Protein AF-A0A969NDC3-F1 (afdb_monomer_lite)

Radius of gyration: 59.34 Å; chains: 1; bounding box: 79×100×162 Å

Secondary structure (DSSP, 8-state):
-HHHHHHHS---PPPPPGGGGTTS---HHHHHHHHHHHHHHTT-----------PPPPHHHHHHHHTTS--------------S---THHHHHHHHHTGGGS------------S-S--SS---HHHHHHHHHTTS-S-------TTS-HHHHHHHHHHHHHHTT-------SSHHHHHHHHHHHHHTT-GGG----S-TTTTHHHHHHHHHHHHH--S-------HHHHHHHHHHHHHHHHHHHHHHHHHTSEEETTEEHHHHHHHHHHHHHH----GGGGTT------HHHHHHHHHHHHHHHHHHHT--GGGGGGGGS-GGGGSS---HHHHHHHHHHHHHHHHHHHT--GGGGS------PPPPGGGGSEE-HHHHHHHHHHHHHHHHHHHHHHHHHHHHHHHHHH-TTTTTSHHHHHHHHHHTTHHHHHHHHHHHHHHHHHHHHHHHHHHTS-HHHHTS-EESTTHHHHHHH-TTTHHHHHHHHHHHHHHHHHHHHHHHSTTHHHHHHHHHHHHHHH--HHHHHHHHHHHHHHHHHTGGGHHHHHHHHHHHHHHHHTTTSGGG-

pLDDT: mean 76.74, std 12.25, range [27.05, 92.75]

Structure (mmCIF, N/CA/C/O backbone):
data_AF-A0A969NDC3-F1
#
_entry.id   AF-A0A969NDC3-F1
#
loop_
_atom_site.group_PDB
_atom_site.id
_atom_site.type_symbol
_atom_site.label_atom_id
_atom_site.label_alt_id
_atom_site.label_comp_id
_atom_site.label_asym_id
_atom_site.label_entity_id
_atom_site.label_seq_id
_atom_site.pdbx_PDB_ins_code
_atom_site.Cartn_x
_atom_site.Cartn_y
_atom_site.Cartn_z
_atom_site.occupancy
_atom_site.B_iso_or_equiv
_atom_site.auth_seq_id
_atom_site.auth_comp_id
_atom_site.auth_asym_id
_atom_site.auth_atom_id
_atom_site.pdbx_PDB_model_num
ATOM 1 N N . MET A 1 1 ? -19.769 -54.423 -54.250 1.00 50.94 1 MET A N 1
ATOM 2 C CA . MET A 1 1 ? -19.829 -55.853 -54.621 1.00 50.94 1 MET A CA 1
ATOM 3 C C . MET A 1 1 ? -18.429 -56.440 -54.758 1.00 50.94 1 MET A C 1
ATOM 5 O O . MET A 1 1 ? -18.100 -57.274 -53.936 1.00 50.94 1 MET A O 1
ATOM 9 N N . ILE A 1 2 ? -17.575 -55.949 -55.671 1.00 58.84 2 ILE A N 1
ATOM 10 C CA . ILE A 1 2 ? -16.188 -56.444 -55.851 1.00 58.84 2 ILE A CA 1
ATOM 11 C C . ILE A 1 2 ? -15.370 -56.402 -54.546 1.00 58.84 2 ILE A C 1
ATOM 13 O O . ILE A 1 2 ? -14.765 -57.396 -54.171 1.00 58.84 2 ILE A O 1
ATOM 17 N N . SER A 1 3 ? -15.434 -55.299 -53.791 1.00 56.69 3 SER A N 1
ATOM 18 C CA . SER A 1 3 ? -14.759 -55.190 -52.486 1.00 56.69 3 SER A CA 1
ATOM 19 C C . SER A 1 3 ? -15.295 -56.156 -51.422 1.00 56.69 3 SER A C 1
ATOM 21 O O . SER A 1 3 ? -14.562 -56.534 -50.522 1.00 56.69 3 SER A O 1
ATOM 23 N N . HIS A 1 4 ? -16.573 -56.536 -51.506 1.00 61.72 4 HIS A N 1
ATOM 24 C CA . HIS A 1 4 ? -17.196 -57.476 -50.570 1.00 61.72 4 HIS A CA 1
ATOM 25 C C . HIS A 1 4 ? -16.803 -58.916 -50.908 1.00 61.72 4 HIS A C 1
ATOM 27 O O . HIS A 1 4 ? -16.432 -59.663 -50.018 1.00 61.72 4 HIS A O 1
ATOM 33 N N . ILE A 1 5 ? -16.795 -59.272 -52.197 1.00 67.25 5 ILE A N 1
ATOM 34 C CA . ILE A 1 5 ? -16.308 -60.570 -52.692 1.00 67.25 5 ILE A CA 1
ATOM 35 C C . ILE A 1 5 ? -14.836 -60.774 -52.299 1.00 67.25 5 ILE A C 1
ATOM 37 O O . ILE A 1 5 ? -14.466 -61.838 -51.809 1.00 67.25 5 ILE A O 1
ATOM 41 N N . ALA A 1 6 ? -14.009 -59.736 -52.450 1.00 67.81 6 ALA A N 1
ATOM 42 C CA . ALA A 1 6 ? -12.599 -59.798 -52.082 1.00 67.81 6 ALA A CA 1
ATOM 43 C C . ALA A 1 6 ? -12.378 -59.940 -50.569 1.00 67.81 6 ALA A C 1
ATOM 45 O O . ALA A 1 6 ? -11.468 -60.650 -50.161 1.00 67.81 6 ALA A O 1
ATOM 46 N N . ASN A 1 7 ? -13.196 -59.288 -49.739 1.00 66.00 7 ASN A N 1
ATOM 47 C CA . ASN A 1 7 ? -13.004 -59.299 -48.288 1.00 66.00 7 ASN A CA 1
ATOM 48 C C . ASN A 1 7 ? -13.651 -60.501 -47.586 1.00 66.00 7 ASN A C 1
ATOM 50 O O . ASN A 1 7 ? -13.057 -61.029 -46.651 1.00 66.00 7 ASN A O 1
ATOM 54 N N . ASP A 1 8 ? -14.843 -60.923 -48.013 1.00 70.50 8 ASP A N 1
ATOM 55 C CA . ASP A 1 8 ? -15.625 -61.939 -47.294 1.00 70.50 8 ASP A CA 1
ATOM 56 C C . ASP A 1 8 ? -15.393 -63.353 -47.846 1.00 70.50 8 ASP A C 1
ATOM 58 O O . ASP A 1 8 ? -15.279 -64.302 -47.076 1.00 70.50 8 ASP A O 1
ATOM 62 N N . GLU A 1 9 ? -15.282 -63.496 -49.172 1.00 70.38 9 GLU A N 1
ATOM 63 C CA . GLU A 1 9 ? -15.050 -64.787 -49.849 1.00 70.38 9 GLU A CA 1
ATOM 64 C C . GLU A 1 9 ? -13.565 -64.994 -50.205 1.00 70.38 9 GLU A C 1
ATOM 66 O O . GLU A 1 9 ? -13.169 -66.068 -50.651 1.00 70.38 9 GLU A O 1
ATOM 71 N N . ASN A 1 10 ? -12.720 -63.977 -49.986 1.00 70.94 10 ASN A N 1
ATOM 72 C CA . ASN A 1 10 ? -11.287 -63.976 -50.306 1.00 70.94 10 ASN A CA 1
ATOM 73 C C . ASN A 1 10 ? -10.983 -64.215 -51.802 1.00 70.94 10 ASN A C 1
ATOM 75 O O . ASN A 1 10 ? -9.919 -64.719 -52.169 1.00 70.94 10 ASN A O 1
ATOM 79 N N . ILE A 1 11 ? -11.928 -63.851 -52.677 1.00 75.06 11 ILE A N 1
ATOM 80 C CA . ILE A 1 11 ? -11.818 -63.995 -54.132 1.00 75.06 11 ILE A CA 1
ATOM 81 C C . ILE A 1 11 ? -11.457 -62.638 -54.741 1.00 75.06 11 ILE A C 1
ATOM 83 O O . ILE A 1 11 ? -12.262 -61.707 -54.762 1.00 75.06 11 ILE A O 1
ATOM 87 N N . VAL A 1 12 ? -10.238 -62.520 -55.269 1.00 70.62 12 VAL A N 1
ATOM 88 C CA . VAL A 1 12 ? -9.751 -61.283 -55.896 1.00 70.62 12 VAL A CA 1
ATOM 89 C C . VAL A 1 12 ? -9.967 -61.339 -57.407 1.00 70.62 12 VAL A C 1
ATOM 91 O O . VAL A 1 12 ? -9.325 -62.111 -58.121 1.00 70.62 12 VAL A O 1
ATOM 94 N N . ILE A 1 13 ? -10.866 -60.489 -57.903 1.00 70.88 13 ILE A N 1
ATOM 95 C CA . ILE A 1 13 ? -11.044 -60.244 -59.338 1.00 70.88 13 ILE A CA 1
ATOM 96 C C . ILE A 1 13 ? -9.994 -59.203 -59.748 1.00 70.88 13 ILE A C 1
ATOM 98 O O . ILE A 1 13 ? -9.977 -58.107 -59.192 1.00 70.88 13 ILE A O 1
ATOM 102 N N . GLY A 1 14 ? -9.083 -59.584 -60.645 1.00 66.62 14 GLY A N 1
ATOM 103 C CA . GLY A 1 14 ? -8.005 -58.719 -61.133 1.00 66.62 14 GLY A CA 1
ATOM 104 C C . GLY A 1 14 ? -8.475 -57.770 -62.234 1.00 66.62 14 GLY A C 1
ATOM 105 O O . GLY A 1 14 ? -9.588 -57.917 -62.742 1.00 66.62 14 GLY A O 1
ATOM 106 N N . ASP A 1 15 ? -7.617 -56.815 -62.591 1.00 65.75 15 ASP A N 1
ATOM 107 C CA . ASP A 1 15 ? -7.838 -55.940 -63.744 1.00 65.75 15 ASP A CA 1
ATOM 108 C C . ASP A 1 15 ? -7.774 -56.740 -65.054 1.00 65.75 15 ASP A C 1
ATOM 110 O O . ASP A 1 15 ? -7.106 -57.775 -65.133 1.00 65.75 15 ASP A O 1
ATOM 114 N N . LEU A 1 16 ? -8.479 -56.255 -66.080 1.00 64.88 16 LEU A N 1
ATOM 115 C CA . LEU A 1 16 ? -8.427 -56.845 -67.417 1.00 64.88 16 LEU A CA 1
ATOM 116 C C . LEU A 1 16 ? -7.002 -56.734 -67.986 1.00 64.88 16 LEU A C 1
ATOM 118 O O . LEU A 1 16 ? -6.344 -55.715 -67.756 1.00 64.88 16 LEU A O 1
ATOM 122 N N . PRO A 1 17 ? -6.510 -57.740 -68.733 1.00 67.12 17 PRO A N 1
ATOM 123 C CA . PRO A 1 17 ? -5.213 -57.642 -69.393 1.00 67.12 17 PRO A CA 1
ATOM 124 C C . PRO A 1 17 ? -5.186 -56.442 -70.349 1.00 67.12 17 PRO A C 1
ATOM 126 O O . PRO A 1 17 ? -6.174 -56.171 -71.030 1.00 67.12 17 PRO A O 1
ATOM 129 N N . ASN A 1 18 ? -4.055 -55.734 -70.419 1.00 63.16 18 ASN A N 1
ATOM 130 C CA . ASN A 1 18 ? -3.936 -54.495 -71.205 1.00 63.16 18 ASN A CA 1
ATOM 131 C C . ASN A 1 18 ? -4.234 -54.686 -72.704 1.00 63.16 18 ASN A C 1
ATOM 133 O O . ASN A 1 18 ? -4.641 -53.733 -73.363 1.00 63.16 18 ASN A O 1
ATOM 137 N N . ASP A 1 19 ? -4.073 -55.907 -73.213 1.00 65.81 19 ASP A N 1
ATOM 138 C CA . ASP A 1 19 ? -4.234 -56.239 -74.629 1.00 65.81 19 ASP A CA 1
ATOM 139 C C . ASP A 1 19 ? -5.722 -56.328 -75.054 1.00 65.81 19 ASP A C 1
ATOM 141 O O . ASP A 1 19 ? -6.026 -56.215 -76.234 1.00 65.81 19 ASP A O 1
ATOM 145 N N . PHE A 1 20 ? -6.664 -56.463 -74.104 1.00 60.91 20 PHE A N 1
ATOM 146 C CA . PHE A 1 20 ? -8.117 -56.637 -74.341 1.00 60.91 20 PHE A CA 1
ATOM 147 C C . PHE A 1 20 ? -8.862 -55.324 -74.671 1.00 60.91 20 PHE A C 1
ATOM 149 O O . PHE A 1 20 ? -10.090 -55.281 -74.687 1.00 60.91 20 PHE A O 1
ATOM 156 N N . LEU A 1 21 ? -8.140 -54.211 -74.833 1.00 60.41 21 LEU A N 1
ATOM 157 C CA . LEU A 1 21 ? -8.716 -52.877 -75.054 1.00 60.41 21 LEU A CA 1
ATOM 158 C C . LEU A 1 21 ? -7.951 -52.056 -76.103 1.00 60.41 21 LEU A C 1
ATOM 160 O O . LEU A 1 21 ? -8.192 -50.853 -76.223 1.00 60.41 21 LEU A O 1
ATOM 164 N N . GLU A 1 22 ? -7.045 -52.669 -76.873 1.00 61.03 22 GLU A N 1
ATOM 165 C CA . GLU A 1 22 ? -6.263 -51.951 -77.892 1.00 61.03 22 GLU A CA 1
ATOM 166 C C . GLU A 1 22 ? -7.146 -51.304 -78.977 1.00 61.03 22 GLU A C 1
ATOM 168 O O . GLU A 1 22 ? -6.806 -50.240 -79.499 1.00 61.03 22 GLU A O 1
ATOM 173 N N . ASP A 1 23 ? -8.311 -51.882 -79.275 1.00 59.88 23 ASP A N 1
ATOM 174 C CA . ASP A 1 23 ? -9.298 -51.357 -80.226 1.00 59.88 23 ASP A CA 1
ATOM 175 C C . ASP A 1 23 ? -10.542 -50.727 -79.555 1.00 59.88 23 ASP A C 1
ATOM 177 O O . ASP A 1 23 ? -11.458 -50.263 -80.240 1.00 59.88 23 ASP A O 1
ATOM 181 N N . ASN A 1 24 ? -10.534 -50.604 -78.220 1.00 61.38 24 ASN A N 1
ATOM 182 C CA . ASN A 1 24 ? -11.612 -50.074 -77.372 1.00 61.38 24 ASN A CA 1
ATOM 183 C C . ASN A 1 24 ? -12.965 -50.820 -77.456 1.00 61.38 24 ASN A C 1
ATOM 185 O O . ASN A 1 24 ? -13.986 -50.255 -77.044 1.00 61.38 24 ASN A O 1
ATOM 189 N N . LEU A 1 25 ? -13.011 -52.057 -77.960 1.00 65.25 25 LEU A N 1
ATOM 190 C CA . LEU A 1 25 ? -14.216 -52.895 -77.990 1.00 65.25 25 LEU A CA 1
ATOM 191 C C . LEU A 1 25 ? -13.917 -54.262 -77.362 1.00 65.25 25 LEU A C 1
ATOM 193 O O . LEU A 1 25 ? -12.794 -54.722 -77.420 1.00 65.25 25 LEU A O 1
ATOM 197 N N . ILE A 1 26 ? -14.920 -54.893 -76.742 1.00 69.94 26 ILE A N 1
ATOM 198 C CA . ILE A 1 26 ? -14.794 -56.256 -76.199 1.00 69.94 26 ILE A CA 1
ATOM 199 C C . ILE A 1 26 ? -15.621 -57.191 -77.082 1.00 69.94 26 ILE A C 1
ATOM 201 O O . ILE A 1 26 ? -16.827 -56.965 -77.246 1.00 69.94 26 ILE A O 1
ATOM 205 N N . ASP A 1 27 ? -15.000 -58.230 -77.637 1.00 75.50 27 ASP A N 1
ATOM 206 C CA . ASP A 1 27 ? -15.672 -59.187 -78.524 1.00 75.50 27 ASP A CA 1
ATOM 207 C C . ASP A 1 27 ? -16.251 -60.429 -77.798 1.00 75.50 27 ASP A C 1
ATOM 209 O O . ASP A 1 27 ? -16.146 -60.590 -76.577 1.00 75.50 27 ASP A O 1
ATOM 213 N N . GLU A 1 28 ? -16.945 -61.312 -78.537 1.00 76.06 28 GLU A N 1
ATOM 214 C CA . GLU A 1 28 ? -17.581 -62.525 -77.980 1.00 76.06 28 GLU A CA 1
ATOM 215 C C . GLU A 1 28 ? -16.556 -63.470 -77.336 1.00 76.06 28 GLU A C 1
ATOM 217 O O . GLU A 1 28 ? -16.832 -64.078 -76.297 1.00 76.06 28 GLU A O 1
ATOM 222 N N . ARG A 1 29 ? -15.372 -63.591 -77.941 1.00 78.62 29 ARG A N 1
ATOM 223 C CA . ARG A 1 29 ? -14.317 -64.486 -77.474 1.00 78.62 29 ARG A CA 1
ATOM 224 C C . ARG A 1 29 ? -13.672 -63.922 -76.213 1.00 78.62 29 ARG A C 1
ATOM 226 O O . ARG A 1 29 ? -13.539 -64.651 -75.234 1.00 78.62 29 ARG A O 1
ATOM 233 N N . GLU A 1 30 ? -13.333 -62.642 -76.214 1.00 76.12 30 GLU A N 1
ATOM 234 C CA . GLU A 1 30 ? -12.773 -61.940 -75.061 1.00 76.12 30 GLU A CA 1
ATOM 235 C C . GLU A 1 30 ? -13.742 -61.948 -73.878 1.00 76.12 30 GLU A C 1
ATOM 237 O O . GLU A 1 30 ? -13.351 -62.236 -72.747 1.00 76.12 30 GLU A O 1
ATOM 242 N N . THR A 1 31 ? -15.038 -61.738 -74.136 1.00 77.75 31 THR A N 1
ATOM 243 C CA . THR A 1 31 ? -16.081 -61.841 -73.106 1.00 77.75 31 THR A CA 1
ATOM 244 C C . THR A 1 31 ? -16.113 -63.240 -72.486 1.00 77.75 31 THR A C 1
ATOM 246 O O . THR A 1 31 ? -16.211 -63.371 -71.264 1.00 77.75 31 THR A O 1
ATOM 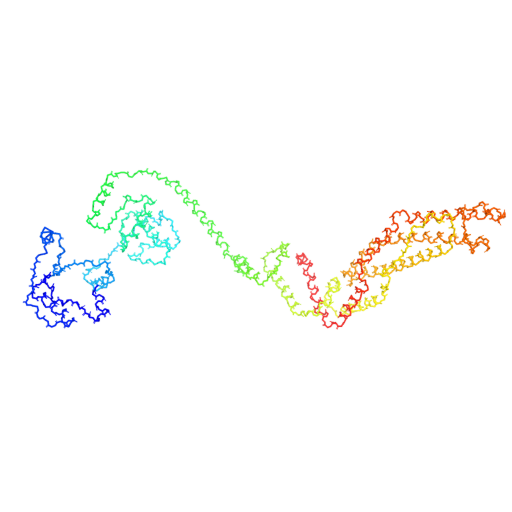249 N N . LEU A 1 32 ? -16.016 -64.300 -73.298 1.00 78.38 32 LEU A N 1
ATOM 250 C CA . LEU A 1 32 ? -15.957 -65.678 -72.801 1.00 78.38 32 LEU A CA 1
ATOM 251 C C . LEU A 1 32 ? -14.703 -65.935 -71.965 1.00 78.38 32 LEU A C 1
ATOM 253 O O . LEU A 1 32 ? -14.802 -66.584 -70.925 1.00 78.38 32 LEU A O 1
ATOM 257 N N . GLU A 1 33 ? -13.547 -65.428 -72.392 1.00 77.94 33 GLU A N 1
ATOM 258 C CA . GLU A 1 33 ? -12.292 -65.556 -71.647 1.00 77.94 33 GLU A CA 1
ATOM 259 C C . GLU A 1 33 ? -12.405 -64.878 -70.268 1.00 77.94 33 GLU A C 1
ATOM 261 O O . GLU A 1 33 ? -12.155 -65.528 -69.250 1.00 77.94 33 GLU A O 1
ATOM 266 N N . ILE A 1 34 ? -12.913 -63.641 -70.210 1.00 76.00 34 ILE A N 1
ATOM 267 C CA . ILE A 1 34 ? -13.118 -62.890 -68.959 1.00 76.00 34 ILE A CA 1
ATOM 268 C C . ILE A 1 34 ? -14.095 -63.615 -68.025 1.00 76.00 34 ILE A C 1
ATOM 270 O O . ILE A 1 34 ? -13.827 -63.780 -66.832 1.00 76.00 34 ILE A O 1
ATOM 274 N N . VAL A 1 35 ? -15.247 -64.057 -68.540 1.00 77.75 35 VAL A N 1
ATOM 275 C CA . VAL A 1 35 ? -16.271 -64.709 -67.709 1.00 77.75 35 VAL A CA 1
ATOM 276 C C . VAL A 1 35 ? -15.776 -66.058 -67.191 1.00 77.75 35 VAL A C 1
ATOM 278 O O . VAL A 1 35 ? -15.978 -66.356 -66.013 1.00 77.75 35 VAL A O 1
ATOM 281 N N . ASN A 1 36 ? -15.100 -66.856 -68.022 1.00 77.06 36 ASN A N 1
ATOM 282 C CA . ASN A 1 36 ? -14.523 -68.127 -67.587 1.00 77.06 36 ASN A CA 1
ATOM 283 C C . ASN A 1 36 ? -13.423 -67.917 -66.537 1.00 77.06 36 ASN A C 1
ATOM 285 O O . ASN A 1 36 ? -13.371 -68.670 -65.565 1.00 77.06 36 ASN A O 1
ATOM 289 N N . GLU A 1 37 ? -12.588 -66.880 -66.669 1.00 77.00 37 GLU A N 1
ATOM 290 C CA . GLU A 1 37 ? -11.577 -66.556 -65.657 1.00 77.00 37 GLU A CA 1
ATOM 291 C C . GLU A 1 37 ? -12.225 -66.181 -64.317 1.00 77.00 37 GLU A C 1
ATOM 293 O O . GLU A 1 37 ? -11.811 -66.660 -63.257 1.00 77.00 37 GLU A O 1
ATOM 298 N N . ILE A 1 38 ? -13.281 -65.364 -64.352 1.00 76.50 38 ILE A N 1
ATOM 299 C CA . ILE A 1 38 ? -14.031 -65.000 -63.149 1.00 76.50 38 ILE A CA 1
ATOM 300 C C . ILE A 1 38 ? -14.669 -66.251 -62.531 1.00 76.50 38 ILE A C 1
ATOM 302 O O . ILE A 1 38 ? -14.496 -66.484 -61.338 1.00 76.50 38 ILE A O 1
ATOM 306 N N . LEU A 1 39 ? -15.351 -67.095 -63.312 1.00 77.62 39 LEU A N 1
ATOM 307 C CA . LEU A 1 39 ? -15.994 -68.316 -62.806 1.00 77.62 39 LEU A CA 1
ATOM 308 C C . LEU A 1 39 ? -15.003 -69.324 -62.219 1.00 77.62 39 LEU A C 1
ATOM 310 O O . LEU A 1 39 ? -15.293 -69.923 -61.180 1.00 77.62 39 LEU A O 1
ATOM 314 N N . ALA A 1 40 ? -13.822 -69.467 -62.825 1.00 77.62 40 ALA A N 1
ATOM 315 C CA . ALA A 1 40 ? -12.753 -70.304 -62.294 1.00 77.62 40 ALA A CA 1
ATOM 316 C C . ALA A 1 40 ? -12.320 -69.837 -60.895 1.00 77.62 40 ALA A C 1
ATOM 318 O O . ALA A 1 40 ? -12.107 -70.664 -60.007 1.00 77.62 40 ALA A O 1
ATOM 319 N N . LYS A 1 41 ? -12.272 -68.518 -60.656 1.00 77.50 41 LYS A N 1
ATOM 320 C CA . LYS A 1 41 ? -11.973 -67.949 -59.329 1.00 77.50 41 LYS A CA 1
ATOM 321 C C . LYS A 1 41 ? -13.062 -68.243 -58.290 1.00 77.50 41 LYS A C 1
ATOM 323 O O . LYS A 1 41 ? -12.748 -68.314 -57.107 1.00 77.50 41 LYS A O 1
ATOM 328 N N . PHE A 1 42 ? -14.302 -68.487 -58.719 1.00 77.81 42 PHE A N 1
ATOM 329 C CA . PHE A 1 42 ? -15.398 -68.967 -57.864 1.00 77.81 42 PHE A CA 1
ATOM 330 C C . PHE A 1 42 ? -15.478 -70.504 -57.758 1.00 77.81 42 PHE A C 1
ATOM 332 O O . PHE A 1 42 ? -16.406 -71.029 -57.146 1.00 77.81 42 PHE A O 1
ATOM 339 N N . GLY A 1 43 ? -14.525 -71.246 -58.337 1.00 74.56 43 GLY A N 1
ATOM 340 C CA . GLY A 1 43 ? -14.475 -72.711 -58.269 1.00 74.56 43 GLY A CA 1
ATOM 341 C C . GLY A 1 43 ? -15.508 -73.430 -59.146 1.00 74.56 43 GLY A C 1
ATOM 342 O O . GLY A 1 43 ? -15.749 -74.624 -58.955 1.00 74.56 43 GLY A O 1
ATOM 343 N N . VAL A 1 44 ? -16.128 -72.732 -60.104 1.00 76.50 44 VAL A N 1
ATOM 344 C CA . VAL A 1 44 ? -17.111 -73.307 -61.031 1.00 76.50 44 VAL A CA 1
ATOM 345 C C . VAL A 1 44 ? -16.401 -73.784 -62.300 1.00 76.50 44 VAL A C 1
ATOM 347 O O . VAL A 1 44 ? -16.086 -72.991 -63.180 1.00 76.50 44 VAL A O 1
ATOM 350 N N . ASN A 1 45 ? -16.184 -75.097 -62.422 1.00 66.44 45 ASN A N 1
ATOM 351 C CA . ASN A 1 45 ? -15.594 -75.726 -63.614 1.00 66.44 45 ASN A CA 1
ATOM 352 C C . ASN A 1 45 ? -16.673 -76.139 -64.630 1.00 66.44 45 ASN A C 1
ATOM 354 O O . ASN A 1 45 ? -16.854 -77.325 -64.912 1.00 66.44 45 ASN A O 1
ATOM 358 N N . ALA A 1 46 ? -17.425 -75.170 -65.148 1.00 64.31 46 ALA A N 1
ATOM 359 C CA . ALA A 1 46 ? -18.363 -75.388 -66.245 1.00 64.31 46 ALA A CA 1
ATOM 360 C C . ALA A 1 46 ? -17.920 -74.551 -67.451 1.00 64.31 46 ALA A C 1
ATOM 362 O O . ALA A 1 46 ? -17.832 -73.332 -67.339 1.00 64.31 46 ALA A O 1
ATOM 363 N N . GLU A 1 47 ? -17.649 -75.186 -68.595 1.00 64.06 47 GLU A N 1
ATOM 364 C CA . GLU A 1 47 ? -17.397 -74.455 -69.843 1.00 64.06 47 GLU A CA 1
ATOM 365 C C . GLU A 1 47 ? -18.707 -73.824 -70.323 1.00 64.06 47 GLU A C 1
ATOM 367 O O . GLU A 1 47 ? -19.674 -74.532 -70.622 1.00 64.06 47 GLU A O 1
ATOM 372 N N . ILE A 1 48 ? -18.758 -72.489 -70.385 1.00 68.12 48 ILE A N 1
ATOM 373 C CA . ILE A 1 48 ? -19.896 -71.784 -70.979 1.00 68.12 48 ILE A CA 1
ATOM 374 C C . ILE A 1 48 ? -19.847 -72.013 -72.495 1.00 68.12 48 ILE A C 1
ATOM 376 O O . ILE A 1 48 ? -18.888 -71.590 -73.139 1.00 68.12 48 ILE A O 1
ATOM 380 N N . PRO A 1 49 ? -20.872 -72.642 -73.098 1.00 59.88 49 PRO A N 1
ATOM 381 C CA . PRO A 1 49 ? -20.788 -73.075 -74.488 1.00 59.88 49 PRO A CA 1
ATOM 382 C C . PRO A 1 49 ? -20.876 -71.920 -75.497 1.00 59.88 49 PRO A C 1
ATOM 384 O O . PRO A 1 49 ? -20.457 -72.099 -76.639 1.00 59.88 49 PRO A O 1
ATOM 387 N N . LYS A 1 50 ? -21.444 -70.762 -75.118 1.00 72.88 50 LYS A N 1
ATOM 388 C CA . LYS A 1 50 ? -21.538 -69.572 -75.980 1.00 72.88 50 LYS A CA 1
ATOM 389 C C . LYS A 1 50 ? -21.868 -68.299 -75.187 1.00 72.88 50 LYS A C 1
ATOM 391 O O . LYS A 1 50 ? -22.776 -68.337 -74.357 1.00 72.88 50 LYS A O 1
ATOM 396 N N . ALA A 1 51 ? -21.198 -67.182 -75.478 1.00 70.06 51 ALA A N 1
ATOM 397 C CA . ALA A 1 51 ? -21.634 -65.848 -75.056 1.00 70.06 51 ALA A CA 1
ATOM 398 C C . ALA A 1 51 ? -22.410 -65.204 -76.206 1.00 70.06 51 ALA A C 1
ATOM 400 O O . ALA A 1 51 ? -22.053 -65.365 -77.363 1.00 70.06 51 ALA A O 1
ATOM 401 N N . ILE A 1 52 ? -23.499 -64.502 -75.917 1.00 73.88 52 ILE A N 1
ATOM 402 C CA . ILE A 1 52 ? -24.245 -63.777 -76.948 1.00 73.88 52 ILE A CA 1
ATOM 403 C C . ILE A 1 52 ? -24.178 -62.302 -76.577 1.00 73.88 52 ILE A C 1
ATOM 405 O O . ILE A 1 52 ? -24.639 -61.918 -75.503 1.00 73.88 52 ILE A O 1
ATOM 409 N N . ILE A 1 53 ? -23.576 -61.493 -77.449 1.00 72.88 53 ILE A N 1
ATOM 410 C CA . ILE A 1 53 ? -23.562 -60.037 -77.314 1.00 72.88 53 ILE A CA 1
ATOM 411 C C . ILE A 1 53 ? -24.744 -59.499 -78.115 1.00 72.88 53 ILE A C 1
ATOM 413 O O . ILE A 1 53 ? -24.753 -59.546 -79.344 1.00 72.88 53 ILE A O 1
ATOM 417 N N . GLU A 1 54 ? -25.752 -59.000 -77.408 1.00 74.62 54 GLU A N 1
ATOM 418 C CA . GLU A 1 54 ? -26.924 -58.357 -78.000 1.00 74.62 54 GLU A CA 1
ATOM 419 C C . GLU A 1 54 ? -26.995 -56.896 -77.554 1.00 74.62 54 GLU A C 1
ATOM 421 O O . GLU A 1 54 ? -26.500 -56.520 -76.487 1.00 74.62 54 GLU A O 1
ATOM 426 N N . THR A 1 55 ? -27.630 -56.053 -78.366 1.00 74.56 55 THR A N 1
ATOM 427 C CA . THR A 1 55 ? -27.964 -54.690 -77.949 1.00 74.56 55 THR A CA 1
ATOM 428 C C . THR A 1 55 ? -28.899 -54.736 -76.746 1.00 74.56 55 THR A C 1
ATOM 430 O O . THR A 1 55 ? -29.832 -55.542 -76.719 1.00 74.56 55 THR A O 1
ATOM 433 N N . CYS A 1 56 ? -28.674 -53.851 -75.771 1.00 75.88 56 CYS A N 1
ATOM 434 C CA . CYS A 1 56 ? -29.545 -53.736 -74.605 1.00 75.88 56 CYS A CA 1
ATOM 435 C C . CYS A 1 56 ? -31.005 -53.550 -75.067 1.00 75.88 56 CYS A C 1
ATOM 437 O O . CYS A 1 56 ? -31.242 -52.672 -75.899 1.00 75.88 56 CYS A O 1
ATOM 439 N N . PRO A 1 57 ? -31.968 -54.358 -74.583 1.00 79.31 57 PRO A N 1
ATOM 440 C CA . PRO A 1 57 ? -33.353 -54.239 -75.013 1.00 79.31 57 PRO A CA 1
ATOM 441 C C . PRO A 1 57 ? -33.907 -52.852 -74.688 1.00 79.31 57 PRO A C 1
ATOM 443 O O . PRO A 1 57 ? -33.787 -52.381 -73.555 1.00 79.31 57 PRO A O 1
ATOM 446 N N . ASP A 1 58 ? -34.553 -52.219 -75.663 1.00 80.12 58 ASP A N 1
ATOM 447 C CA . ASP A 1 58 ? -35.232 -50.950 -75.432 1.00 80.12 58 ASP A CA 1
ATOM 448 C C . ASP A 1 58 ? -36.438 -51.126 -74.501 1.00 80.12 58 ASP A C 1
ATOM 450 O O . ASP A 1 58 ? -36.993 -52.219 -74.335 1.00 80.12 58 ASP A O 1
ATOM 454 N N . LYS A 1 59 ? -36.865 -50.013 -73.896 1.00 78.38 59 LYS A N 1
ATOM 455 C CA . LYS A 1 59 ? -37.943 -49.963 -72.899 1.00 78.38 59 LYS A CA 1
ATOM 456 C C . LYS A 1 59 ? -39.202 -50.728 -73.334 1.00 78.38 59 LYS A C 1
ATOM 458 O O . LYS A 1 59 ? -39.771 -51.458 -72.530 1.00 78.38 59 LYS A O 1
ATOM 463 N N . GLU A 1 60 ? -39.595 -50.594 -74.597 1.00 83.06 60 GLU A N 1
ATOM 464 C CA . GLU A 1 60 ? -40.796 -51.218 -75.169 1.00 83.06 60 GLU A CA 1
ATOM 465 C C . GLU A 1 60 ? -40.716 -52.755 -75.147 1.00 83.06 60 GLU A C 1
ATOM 467 O O . GLU A 1 60 ? -41.676 -53.422 -74.766 1.00 83.06 60 GLU A O 1
ATOM 472 N N . VAL A 1 61 ? -39.544 -53.322 -75.459 1.00 79.56 61 VAL A N 1
ATOM 473 C CA . VAL A 1 61 ? -39.299 -54.777 -75.450 1.00 79.56 61 VAL A CA 1
ATOM 474 C C . VAL A 1 61 ? -39.312 -55.330 -74.025 1.00 79.56 61 VAL A C 1
ATOM 476 O O . VAL A 1 61 ? -39.772 -56.450 -73.784 1.00 79.56 61 VAL A O 1
ATOM 479 N N . ILE A 1 62 ? -38.796 -54.555 -73.068 1.00 79.69 62 ILE A N 1
ATOM 480 C CA . ILE A 1 62 ? -38.815 -54.929 -71.651 1.00 79.69 62 ILE A CA 1
ATOM 481 C C . ILE A 1 62 ? -40.259 -54.950 -71.150 1.00 79.69 62 ILE A C 1
ATOM 483 O O . ILE A 1 62 ? -40.661 -55.940 -70.548 1.00 79.69 62 ILE A O 1
ATOM 487 N N . GLU A 1 63 ? -41.041 -53.907 -71.436 1.00 80.69 63 GLU A N 1
ATOM 488 C CA . GLU A 1 63 ? -42.444 -53.794 -71.014 1.00 80.69 63 GLU A CA 1
ATOM 489 C C . GLU A 1 63 ? -43.334 -54.889 -71.625 1.00 80.69 63 GLU A C 1
ATOM 491 O O . GLU A 1 63 ? -44.186 -55.443 -70.927 1.00 80.69 63 GLU A O 1
ATOM 496 N N . GLU A 1 64 ? -43.097 -55.277 -72.883 1.00 81.62 64 GLU A N 1
ATOM 497 C CA . GLU A 1 64 ? -43.813 -56.386 -73.529 1.00 81.62 64 GLU A CA 1
ATOM 498 C C . GLU A 1 64 ? -43.510 -57.743 -72.867 1.00 81.62 64 GLU A C 1
ATOM 500 O O . GLU A 1 64 ? -44.407 -58.570 -72.688 1.00 81.62 64 GLU A O 1
ATOM 505 N N . LYS A 1 65 ? -42.253 -57.980 -72.464 1.00 75.44 65 LYS A N 1
ATOM 506 C CA . LYS A 1 65 ? -41.842 -59.236 -71.815 1.00 75.44 65 LYS A CA 1
ATOM 507 C C . LYS A 1 65 ? -42.203 -59.312 -70.335 1.00 75.44 65 LYS A C 1
ATOM 509 O O . LYS A 1 65 ? -42.425 -60.416 -69.835 1.00 75.44 65 LYS A O 1
ATOM 514 N N . THR A 1 66 ? -42.223 -58.186 -69.623 1.00 76.94 66 THR A N 1
ATOM 515 C CA . THR A 1 66 ? -42.534 -58.165 -68.189 1.00 76.94 66 THR A CA 1
ATOM 516 C C . THR A 1 66 ? -44.032 -58.147 -67.927 1.00 76.94 66 THR A C 1
ATOM 518 O O . THR A 1 66 ? -44.473 -58.840 -67.012 1.00 76.94 66 THR A O 1
ATOM 521 N N . GLY A 1 67 ? -44.843 -57.452 -68.732 1.00 74.69 67 GLY A N 1
ATOM 522 C CA . GLY A 1 67 ? -46.276 -57.302 -68.455 1.00 74.69 67 GLY A CA 1
ATOM 523 C C . GLY A 1 67 ? -46.536 -57.033 -66.960 1.00 74.69 67 GLY A C 1
ATOM 524 O O . GLY A 1 67 ? -45.888 -56.181 -66.358 1.00 74.69 67 GLY A O 1
ATOM 525 N N . ASP A 1 68 ? -47.406 -57.836 -66.334 1.00 74.62 68 ASP A N 1
ATOM 526 C CA . ASP A 1 68 ? -47.685 -57.788 -64.884 1.00 74.62 68 ASP A CA 1
ATOM 527 C C . ASP A 1 68 ? -46.870 -58.795 -64.039 1.00 74.62 68 ASP A C 1
ATOM 529 O O . ASP A 1 68 ? -47.173 -59.015 -62.861 1.00 74.62 68 ASP A O 1
ATOM 533 N N . LYS A 1 69 ? -45.858 -59.470 -64.606 1.00 77.19 69 LYS A N 1
ATOM 534 C CA . LYS A 1 69 ? -45.056 -60.482 -63.895 1.00 77.19 69 LYS A CA 1
ATOM 535 C C . LYS A 1 69 ? -43.575 -60.101 -63.822 1.00 77.19 69 LYS A C 1
ATOM 537 O O . LYS A 1 69 ? -42.981 -59.694 -64.815 1.00 77.19 69 LYS A O 1
ATOM 542 N N . PRO A 1 70 ? -42.921 -60.299 -62.664 1.00 76.62 70 PRO A N 1
ATOM 543 C CA . PRO A 1 70 ? -41.488 -60.073 -62.562 1.00 76.62 70 PRO A CA 1
ATOM 544 C C . PRO A 1 70 ? -40.738 -61.048 -63.478 1.00 76.62 70 PRO A C 1
ATOM 546 O O . PRO A 1 70 ? -40.927 -62.264 -63.402 1.00 76.62 70 PRO A O 1
ATOM 549 N N . TRP A 1 71 ? -39.872 -60.502 -64.328 1.00 81.06 71 TRP A N 1
ATOM 550 C CA . TRP A 1 71 ? -38.996 -61.247 -65.225 1.00 81.06 71 TRP A CA 1
ATOM 551 C C . TRP A 1 71 ? -37.543 -60.895 -64.908 1.00 81.06 71 TRP A C 1
ATOM 553 O O . TRP A 1 71 ? -37.202 -59.724 -64.750 1.00 81.06 71 TRP A O 1
ATOM 563 N N . ILE A 1 72 ? -36.693 -61.915 -64.802 1.00 78.69 72 ILE A N 1
ATOM 564 C CA . ILE A 1 72 ? -35.248 -61.746 -64.650 1.00 78.69 72 ILE A CA 1
ATOM 565 C C . ILE A 1 72 ? -34.610 -62.096 -65.989 1.00 78.69 72 ILE A C 1
ATOM 567 O O . ILE A 1 72 ? -34.668 -63.248 -66.427 1.00 78.69 72 ILE A O 1
ATOM 571 N N . LEU A 1 73 ? -33.995 -61.099 -66.624 1.00 77.81 73 LEU A N 1
ATOM 572 C CA . LEU A 1 73 ? -33.081 -61.312 -67.735 1.00 77.81 73 LEU A CA 1
ATOM 573 C C . LEU A 1 73 ? -31.682 -61.542 -67.161 1.00 77.81 73 LEU A C 1
ATOM 575 O O . LEU A 1 73 ? -31.087 -60.648 -66.563 1.00 77.81 73 LEU A O 1
ATOM 579 N N . TRP A 1 74 ? -31.167 -62.756 -67.323 1.00 74.75 74 TRP A N 1
ATOM 580 C CA . TRP A 1 74 ? -29.817 -63.111 -66.897 1.00 74.75 74 TRP A CA 1
ATOM 581 C C . TRP A 1 74 ? -28.790 -62.581 -67.909 1.00 74.75 74 TRP A C 1
ATOM 583 O O . TRP A 1 74 ? -28.343 -63.316 -68.785 1.00 74.75 74 TRP A O 1
ATOM 593 N N . SER A 1 75 ? -28.451 -61.292 -67.802 1.00 75.44 75 SER A N 1
ATOM 594 C CA . SER A 1 75 ? -27.495 -60.585 -68.670 1.00 75.44 75 SER A CA 1
ATOM 595 C C . SER A 1 75 ? -26.614 -59.604 -67.885 1.00 75.44 75 SER A C 1
ATOM 597 O O . SER A 1 75 ? -27.045 -59.070 -66.863 1.00 75.44 75 SER A O 1
ATOM 599 N N . GLY A 1 76 ? -25.408 -59.317 -68.386 1.00 72.62 76 GLY A N 1
ATOM 600 C CA . GLY A 1 76 ? -24.520 -58.259 -67.882 1.00 72.62 76 GLY A CA 1
ATOM 601 C C . GLY A 1 76 ? -24.408 -57.087 -68.864 1.00 72.62 76 GLY A C 1
ATOM 602 O O . GLY A 1 76 ? -24.616 -57.270 -70.059 1.00 72.62 76 GLY A O 1
ATOM 603 N N . VAL A 1 77 ? -24.079 -55.890 -68.365 1.00 70.81 77 VAL A N 1
ATOM 604 C CA . VAL A 1 77 ? -23.852 -54.687 -69.189 1.00 70.81 77 VAL A CA 1
ATOM 605 C C . VAL A 1 77 ? -22.414 -54.210 -69.002 1.00 70.81 77 VAL A C 1
ATOM 607 O O . VAL A 1 77 ? -21.987 -53.985 -67.869 1.00 70.81 77 VAL A O 1
ATOM 610 N N . PHE A 1 78 ? -21.693 -54.015 -70.107 1.00 67.44 78 PHE A N 1
ATOM 611 C CA . PHE A 1 78 ? -20.334 -53.468 -70.131 1.00 67.44 78 PHE A CA 1
ATOM 612 C C . PHE A 1 78 ? -20.353 -52.017 -70.641 1.00 67.44 78 PHE A C 1
ATOM 614 O O . PHE A 1 78 ? -21.055 -51.707 -71.602 1.00 67.44 78 PHE A O 1
ATOM 621 N N . GLY A 1 79 ? -19.616 -51.108 -69.990 1.00 65.25 79 GLY A N 1
ATOM 622 C CA . GLY A 1 79 ? -19.558 -49.693 -70.374 1.00 65.25 79 GLY A CA 1
ATOM 623 C C . GLY A 1 79 ? -18.533 -48.877 -69.578 1.00 65.25 79 GLY A C 1
ATOM 624 O O . GLY A 1 79 ? -18.057 -49.310 -68.530 1.00 65.25 79 GLY A O 1
ATOM 625 N N . LEU A 1 80 ? -18.198 -47.680 -70.073 1.00 62.66 80 LEU A N 1
ATOM 626 C CA . LEU A 1 80 ? -17.279 -46.744 -69.414 1.00 62.66 80 LEU A CA 1
ATOM 627 C C . LEU A 1 80 ? -18.028 -45.899 -68.373 1.00 62.66 80 LEU A C 1
ATOM 629 O O . LEU A 1 80 ? -18.827 -45.028 -68.720 1.00 62.66 80 LEU A O 1
ATOM 633 N N . PHE A 1 81 ? -17.751 -46.121 -67.086 1.00 61.34 81 PHE A N 1
ATOM 634 C CA . PHE A 1 81 ? -18.392 -45.394 -65.985 1.00 61.34 81 PHE A CA 1
ATOM 635 C C . PHE A 1 81 ? -17.403 -44.455 -65.278 1.00 61.34 81 PHE A C 1
ATOM 637 O O . PHE A 1 81 ? -16.328 -44.866 -64.848 1.00 61.34 81 PHE A O 1
ATOM 644 N N . LYS A 1 82 ? -17.776 -43.178 -65.110 1.00 54.66 82 LYS A N 1
ATOM 645 C CA . LYS A 1 82 ? -16.946 -42.172 -64.423 1.00 54.66 82 LYS A CA 1
ATOM 646 C C . LYS A 1 82 ? -17.016 -42.364 -62.902 1.00 54.66 82 LYS A C 1
ATOM 648 O O . LYS A 1 82 ? -18.039 -42.078 -62.283 1.00 54.66 82 LYS A O 1
ATOM 653 N N . THR A 1 83 ? -15.926 -42.798 -62.274 1.00 55.28 83 THR A N 1
ATOM 654 C CA . THR A 1 83 ? -15.820 -42.886 -60.806 1.00 55.28 83 THR A CA 1
ATOM 655 C C . THR A 1 83 ? -15.495 -41.528 -60.177 1.00 55.28 83 THR A C 1
ATOM 657 O O . THR A 1 83 ? -14.516 -40.885 -60.543 1.00 55.28 83 THR A O 1
ATOM 660 N N . GLN A 1 84 ? -16.277 -41.091 -59.183 1.00 49.03 84 GLN A N 1
ATOM 661 C CA . GLN A 1 84 ? -16.208 -39.744 -58.582 1.00 49.03 84 GLN A CA 1
ATOM 662 C C . GLN A 1 84 ? -14.968 -39.438 -57.700 1.00 49.03 84 GLN A C 1
ATOM 664 O O . GLN A 1 84 ? -14.991 -38.472 -56.942 1.00 49.03 84 GLN A O 1
ATOM 669 N N . LYS A 1 85 ? -13.882 -40.222 -57.741 1.00 49.81 85 LYS A N 1
ATOM 670 C CA . LYS A 1 85 ? -12.725 -40.045 -56.835 1.00 49.81 85 LYS A CA 1
ATOM 671 C C . LYS A 1 85 ? -11.392 -40.474 -57.460 1.00 49.81 85 LYS A C 1
ATOM 673 O O . LYS A 1 85 ? -10.780 -41.428 -56.988 1.00 49.81 85 LYS A O 1
ATOM 678 N N . GLN A 1 86 ? -10.926 -39.779 -58.495 1.00 55.94 86 GLN A N 1
ATOM 679 C CA . GLN A 1 86 ? -9.529 -39.897 -58.932 1.00 55.94 86 GLN A CA 1
ATOM 680 C C . GLN A 1 86 ? -8.733 -38.668 -58.455 1.00 55.94 86 GLN A C 1
ATOM 682 O O . GLN A 1 86 ? -9.134 -37.544 -58.756 1.00 55.94 86 GLN A O 1
ATOM 687 N N . PRO A 1 87 ? -7.673 -38.845 -57.645 1.00 56.53 87 PRO A N 1
ATOM 688 C CA . PRO A 1 87 ? -6.838 -37.740 -57.181 1.00 56.53 87 PRO A CA 1
ATOM 689 C C . PRO A 1 87 ? -5.931 -37.210 -58.304 1.00 56.53 87 PRO A C 1
ATOM 691 O O . PRO A 1 87 ? -5.238 -37.994 -58.948 1.00 56.53 87 PRO A O 1
ATOM 694 N N . ILE A 1 88 ? -5.867 -35.878 -58.450 1.00 54.78 88 ILE A N 1
ATOM 695 C CA . ILE A 1 88 ? -5.009 -35.143 -59.412 1.00 54.78 88 ILE A CA 1
ATOM 696 C C . ILE A 1 88 ? -3.514 -35.450 -59.225 1.00 54.78 88 ILE A C 1
ATOM 698 O O . ILE A 1 88 ? -2.727 -35.247 -60.137 1.00 54.78 88 ILE A O 1
ATOM 702 N N . ILE A 1 89 ? -3.105 -35.968 -58.062 1.00 56.81 89 ILE A N 1
ATOM 703 C CA . ILE A 1 89 ? -1.701 -36.289 -57.757 1.00 56.81 89 ILE A CA 1
ATOM 704 C C . ILE A 1 89 ? -1.084 -37.183 -58.842 1.00 56.81 89 ILE A C 1
ATOM 706 O O . ILE A 1 89 ? -0.000 -36.879 -59.320 1.00 56.81 89 ILE A O 1
ATOM 710 N N . LYS A 1 90 ? -1.813 -38.204 -59.317 1.00 57.50 90 LYS A N 1
ATOM 711 C CA . LYS A 1 90 ? -1.317 -39.080 -60.393 1.00 57.50 90 LYS A CA 1
ATOM 712 C C . LYS A 1 90 ? -1.141 -38.352 -61.728 1.00 57.50 90 LYS A C 1
ATOM 714 O O . LYS A 1 90 ? -0.237 -38.690 -62.485 1.00 57.50 90 LYS A O 1
ATOM 719 N N . ASP A 1 91 ? -1.985 -37.360 -62.005 1.00 60.97 91 ASP A N 1
ATOM 720 C CA . ASP A 1 91 ? -1.875 -36.528 -63.205 1.00 60.97 91 ASP A CA 1
ATOM 721 C C . ASP A 1 91 ? -0.731 -35.516 -63.070 1.00 60.97 91 ASP A C 1
ATOM 723 O O . ASP A 1 91 ? -0.062 -35.222 -64.051 1.00 60.97 91 ASP A O 1
ATOM 727 N N . SER A 1 92 ? -0.462 -35.020 -61.857 1.00 59.97 92 SER A N 1
ATOM 728 C CA . SER A 1 92 ? 0.676 -34.142 -61.565 1.00 59.97 92 SER A CA 1
ATOM 729 C C . SER A 1 92 ? 2.010 -34.870 -61.695 1.00 59.97 92 SER A C 1
ATOM 731 O O . SER A 1 92 ? 2.952 -34.283 -62.216 1.00 59.97 92 SER A O 1
ATOM 733 N N . ASP A 1 93 ? 2.092 -36.121 -61.238 1.00 68.06 93 ASP A N 1
ATOM 734 C CA . ASP A 1 93 ? 3.289 -36.951 -61.397 1.00 68.06 93 ASP A CA 1
ATOM 735 C C . ASP A 1 93 ? 3.535 -37.235 -62.887 1.00 68.06 93 ASP A C 1
ATOM 737 O O . ASP A 1 93 ? 4.635 -37.012 -63.382 1.00 68.06 93 ASP A O 1
ATOM 741 N N . ARG A 1 94 ? 2.479 -37.581 -63.641 1.00 65.19 94 ARG A N 1
ATOM 742 C CA . ARG A 1 94 ? 2.544 -37.716 -65.106 1.00 65.19 94 ARG A CA 1
ATOM 743 C C . ARG A 1 94 ? 2.966 -36.429 -65.815 1.00 65.19 94 ARG A C 1
ATOM 745 O O . ARG A 1 94 ? 3.803 -36.474 -66.703 1.00 65.19 94 ARG A O 1
ATOM 752 N N . LEU A 1 95 ? 2.406 -35.281 -65.434 1.00 64.94 95 LEU A N 1
ATOM 753 C CA . LEU A 1 95 ? 2.780 -33.979 -65.999 1.00 64.94 95 LEU A CA 1
ATOM 754 C C . LEU A 1 95 ? 4.225 -33.603 -65.664 1.00 64.94 95 LEU A C 1
ATOM 756 O O . LEU A 1 95 ? 4.880 -32.942 -66.465 1.00 64.94 95 LEU A O 1
ATOM 760 N N . ALA A 1 96 ? 4.717 -34.010 -64.491 1.00 66.88 96 ALA A N 1
ATOM 761 C CA . ALA A 1 96 ? 6.107 -33.814 -64.110 1.00 66.88 96 ALA A CA 1
ATOM 762 C C . ALA A 1 96 ? 7.055 -34.718 -64.913 1.00 66.88 96 ALA A C 1
ATOM 764 O O . ALA A 1 96 ? 8.152 -34.286 -65.253 1.00 66.88 96 ALA A O 1
ATOM 765 N N . GLU A 1 97 ? 6.628 -35.939 -65.240 1.00 71.69 97 GLU A N 1
ATOM 766 C CA . GLU A 1 97 ? 7.354 -36.858 -66.127 1.00 71.69 97 GLU A CA 1
ATOM 767 C C . GLU A 1 97 ? 7.374 -36.365 -67.587 1.00 71.69 97 GLU A C 1
ATOM 769 O O . GLU A 1 97 ? 8.374 -36.551 -68.275 1.00 71.69 97 GLU A O 1
ATOM 774 N N . ASP A 1 98 ? 6.318 -35.678 -68.042 1.00 67.12 98 ASP A N 1
ATOM 775 C CA . ASP A 1 98 ? 6.185 -35.123 -69.402 1.00 67.12 98 ASP A CA 1
ATOM 776 C C . ASP A 1 98 ? 6.667 -33.661 -69.547 1.00 67.12 98 ASP A C 1
ATOM 778 O O . ASP A 1 98 ? 6.492 -33.047 -70.603 1.00 67.12 98 ASP A O 1
ATOM 782 N N . LEU A 1 99 ? 7.287 -33.075 -68.513 1.00 65.31 99 LEU A N 1
ATOM 783 C CA . LEU A 1 99 ? 7.735 -31.670 -68.502 1.00 65.31 99 LEU A CA 1
ATOM 784 C C . LEU A 1 99 ? 8.684 -31.324 -69.660 1.00 65.31 99 LEU A C 1
ATOM 786 O O . LEU A 1 99 ? 8.631 -30.206 -70.168 1.00 65.31 99 LEU A O 1
ATOM 790 N N . ASP A 1 100 ? 9.508 -32.278 -70.095 1.00 61.16 100 ASP A N 1
ATOM 791 C CA . ASP A 1 100 ? 10.462 -32.103 -71.197 1.00 61.16 100 ASP A CA 1
ATOM 792 C C . ASP A 1 100 ? 9.780 -32.042 -72.581 1.00 61.16 100 ASP A C 1
ATOM 794 O O . ASP A 1 100 ? 10.363 -31.532 -73.539 1.00 61.16 100 ASP A O 1
ATOM 798 N N . ASN A 1 101 ? 8.531 -32.516 -72.693 1.00 65.56 101 ASN A N 1
ATOM 799 C CA . ASN A 1 101 ? 7.731 -32.463 -73.921 1.00 65.56 101 ASN A CA 1
ATOM 800 C C . ASN A 1 101 ? 6.956 -31.140 -74.078 1.00 65.56 101 ASN A C 1
ATOM 802 O O . ASN A 1 101 ? 6.478 -30.828 -75.174 1.00 65.56 101 ASN A O 1
ATOM 806 N N . PHE A 1 102 ? 6.845 -30.331 -73.017 1.00 58.81 102 PHE A N 1
ATOM 807 C CA . PHE A 1 102 ? 6.367 -28.952 -73.108 1.00 58.81 102 PHE A CA 1
ATOM 808 C C . PHE A 1 102 ? 7.536 -28.084 -73.597 1.00 58.81 102 PHE A C 1
ATOM 810 O O . PHE A 1 102 ? 8.447 -27.807 -72.827 1.00 58.81 102 PHE A O 1
ATOM 817 N N . GLY A 1 103 ? 7.532 -27.731 -74.891 1.00 57.31 103 GLY A N 1
ATOM 818 C CA . GLY A 1 103 ? 8.652 -27.116 -75.630 1.00 57.31 103 GLY A CA 1
ATOM 819 C C . GLY A 1 103 ? 9.358 -25.899 -74.998 1.00 57.31 103 GLY A C 1
ATOM 820 O O . GLY A 1 103 ? 8.981 -25.409 -73.939 1.00 57.31 103 GLY A O 1
ATOM 821 N N . GLU A 1 104 ? 10.415 -25.417 -75.669 1.00 60.09 104 GLU A N 1
ATOM 822 C CA . GLU A 1 104 ? 11.381 -24.430 -75.144 1.00 60.09 104 GLU A CA 1
ATOM 823 C C . GLU A 1 104 ? 10.755 -23.284 -74.323 1.00 60.09 104 GLU A C 1
ATOM 825 O O . GLU A 1 104 ? 9.839 -22.590 -74.764 1.00 60.09 104 GLU A O 1
ATOM 830 N N . LYS A 1 105 ? 11.306 -23.072 -73.118 1.00 59.59 105 LYS A N 1
ATOM 831 C CA . LYS A 1 105 ? 10.948 -21.979 -72.206 1.00 59.59 105 LYS A CA 1
ATOM 832 C C . LYS A 1 105 ? 11.315 -20.638 -72.843 1.00 59.59 105 LYS A C 1
ATOM 834 O O . LYS A 1 105 ? 12.466 -20.215 -72.765 1.00 59.59 105 LYS A O 1
ATOM 839 N N . GLU A 1 106 ? 10.351 -19.955 -73.447 1.00 60.03 106 GLU A N 1
ATOM 840 C CA . GLU A 1 106 ? 10.513 -18.534 -73.756 1.00 60.03 106 GLU A CA 1
ATOM 841 C C . GLU A 1 106 ? 10.731 -17.765 -72.438 1.00 60.03 106 GLU A C 1
ATOM 843 O O . GLU A 1 106 ? 9.915 -17.860 -71.522 1.00 60.03 106 GLU A O 1
ATOM 848 N N . GLU A 1 107 ? 11.839 -17.020 -72.313 1.00 57.75 107 GLU A N 1
ATOM 849 C CA . GLU A 1 107 ? 12.045 -16.094 -71.190 1.00 57.75 107 GLU A CA 1
ATOM 850 C C . GLU A 1 107 ? 10.937 -15.032 -71.210 1.00 57.75 107 GLU A C 1
ATOM 852 O O . GLU A 1 107 ? 10.899 -14.153 -72.081 1.00 57.75 107 GLU A O 1
ATOM 857 N N . ILE A 1 108 ? 10.025 -15.102 -70.240 1.00 62.06 108 ILE A N 1
ATOM 858 C CA . ILE A 1 108 ? 8.928 -14.149 -70.111 1.00 62.06 108 ILE A CA 1
ATOM 859 C C . ILE A 1 108 ? 9.503 -12.856 -69.534 1.00 62.06 108 ILE A C 1
ATOM 861 O O . ILE A 1 108 ? 9.598 -12.672 -68.325 1.00 62.06 108 ILE A O 1
ATOM 865 N N . LYS A 1 109 ? 9.864 -11.902 -70.395 1.00 61.12 109 LYS A N 1
ATOM 866 C CA . LYS A 1 109 ? 10.260 -10.562 -69.938 1.00 61.12 109 LYS A CA 1
ATOM 867 C C . LYS A 1 109 ? 9.111 -9.911 -69.163 1.00 61.12 109 LYS A C 1
ATOM 869 O O . LYS A 1 109 ? 8.139 -9.447 -69.758 1.00 61.12 109 LYS A O 1
ATOM 874 N N . ILE A 1 110 ? 9.238 -9.839 -67.836 1.00 64.25 110 ILE A N 1
ATOM 875 C CA . ILE A 1 110 ? 8.305 -9.084 -66.998 1.00 64.25 110 ILE A CA 1
ATOM 876 C C . ILE A 1 110 ? 8.573 -7.594 -67.207 1.00 64.25 110 ILE A C 1
ATOM 878 O O . ILE A 1 110 ? 9.468 -7.004 -66.603 1.00 64.25 110 ILE A O 1
ATOM 882 N N . GLU A 1 111 ? 7.780 -6.957 -68.058 1.00 64.69 111 GLU A N 1
ATOM 883 C CA . GLU A 1 111 ? 7.696 -5.501 -68.052 1.00 64.69 111 GLU A CA 1
ATOM 884 C C . GLU A 1 111 ? 7.026 -5.059 -66.745 1.00 64.69 111 GLU A C 1
ATOM 886 O O . GLU A 1 111 ? 5.888 -5.453 -66.459 1.00 64.69 111 GLU A O 1
ATOM 891 N N . SER A 1 112 ? 7.724 -4.251 -65.936 1.00 66.56 112 SER A N 1
ATOM 892 C CA . SER A 1 112 ? 7.116 -3.672 -64.736 1.00 66.56 112 SER A CA 1
ATOM 893 C C . SER A 1 112 ? 5.889 -2.872 -65.150 1.00 66.56 112 SER A C 1
ATOM 895 O O . SER A 1 112 ? 5.946 -1.978 -65.994 1.00 66.56 112 SER A O 1
ATOM 897 N N . PHE A 1 113 ? 4.757 -3.236 -64.565 1.00 69.88 113 PHE A N 1
ATOM 898 C CA . PHE A 1 113 ? 3.466 -2.649 -64.879 1.00 69.88 113 PHE A CA 1
ATOM 899 C C . PHE A 1 113 ? 2.952 -1.719 -63.789 1.00 69.88 113 PHE A C 1
ATOM 901 O O . PHE A 1 113 ? 1.789 -1.324 -63.804 1.00 69.88 113 PHE A O 1
ATOM 908 N N . ARG A 1 114 ? 3.814 -1.390 -62.825 1.00 68.38 114 ARG A N 1
ATOM 909 C CA . ARG A 1 114 ? 3.423 -0.685 -61.614 1.00 68.38 114 ARG A CA 1
ATOM 910 C C . ARG A 1 114 ? 3.312 0.814 -61.828 1.00 68.38 114 ARG A C 1
ATOM 912 O O . ARG A 1 114 ? 4.294 1.509 -62.055 1.00 68.38 114 ARG A O 1
ATOM 919 N N . THR A 1 115 ? 2.091 1.291 -61.650 1.00 65.75 115 THR A N 1
ATOM 920 C CA . THR A 1 115 ? 1.719 2.698 -61.504 1.00 65.75 115 THR A CA 1
ATOM 921 C C . THR A 1 115 ? 1.444 3.041 -60.029 1.00 65.75 115 THR A C 1
ATOM 923 O O . THR A 1 115 ? 1.659 4.176 -59.621 1.00 65.75 115 THR A O 1
ATOM 926 N N . SER A 1 116 ? 1.013 2.070 -59.205 1.00 67.06 116 SER A N 1
ATOM 927 C CA . SER A 1 116 ? 0.753 2.240 -57.764 1.00 67.06 116 SER A CA 1
ATOM 928 C C . SER A 1 116 ? 1.011 0.952 -56.964 1.00 67.06 116 SER A C 1
ATOM 930 O O . SER A 1 116 ? 0.692 -0.150 -57.421 1.00 67.06 116 SER A O 1
ATOM 932 N N . ASN A 1 117 ? 1.549 1.098 -55.746 1.00 68.88 117 ASN A N 1
ATOM 933 C CA . ASN A 1 117 ? 1.693 0.010 -54.763 1.00 68.88 117 ASN A CA 1
ATOM 934 C C . ASN A 1 117 ? 0.432 -0.187 -53.904 1.00 68.88 117 ASN A C 1
ATOM 936 O O . ASN A 1 117 ? 0.364 -1.120 -53.108 1.00 68.88 117 ASN A O 1
ATOM 940 N N . ASN A 1 118 ? -0.563 0.687 -54.055 1.00 70.44 118 ASN A N 1
ATOM 941 C CA . ASN A 1 118 ? -1.780 0.625 -53.262 1.00 70.44 118 ASN A CA 1
ATOM 942 C C . ASN A 1 118 ? -2.697 -0.490 -53.773 1.00 70.44 118 ASN A C 1
ATOM 944 O O . ASN A 1 118 ? -2.613 -0.918 -54.923 1.00 70.44 118 ASN A O 1
ATOM 948 N N . THR A 1 119 ? -3.568 -0.971 -52.896 1.00 80.56 119 THR A N 1
ATOM 949 C CA . THR A 1 119 ? -4.635 -1.907 -53.237 1.00 80.56 119 THR A CA 1
ATOM 950 C C . THR A 1 119 ? -5.923 -1.428 -52.580 1.00 80.56 119 THR A C 1
ATOM 952 O O . THR A 1 119 ? -5.899 -0.945 -51.448 1.00 80.56 119 THR A O 1
ATOM 955 N N . SER A 1 120 ? -7.061 -1.541 -53.265 1.00 82.56 120 SER A N 1
ATOM 956 C CA . SER A 1 120 ? -8.364 -1.086 -52.747 1.00 82.56 120 SER A CA 1
ATOM 957 C C . SER A 1 120 ? -8.950 -1.950 -51.618 1.00 82.56 120 SER A C 1
ATOM 959 O O . SER A 1 120 ? -10.118 -1.788 -51.257 1.00 82.56 120 SER A O 1
ATOM 961 N N . VAL A 1 121 ? -8.177 -2.884 -51.059 1.00 86.31 121 VAL A N 1
ATOM 962 C CA . VAL A 1 121 ? -8.601 -3.750 -49.954 1.00 86.31 121 VAL A CA 1
ATOM 963 C C . VAL A 1 121 ? -7.703 -3.566 -48.734 1.00 86.31 121 VAL A C 1
ATOM 965 O O . VAL A 1 121 ? -6.510 -3.324 -48.884 1.00 86.31 121 VAL A O 1
ATOM 968 N N . PRO A 1 122 ? -8.244 -3.697 -47.514 1.00 85.81 122 PRO A N 1
ATOM 969 C CA . PRO A 1 122 ? -7.428 -3.637 -46.311 1.00 85.81 122 PRO A CA 1
ATOM 970 C C . PRO A 1 122 ? -6.477 -4.838 -46.250 1.00 85.81 122 PRO A C 1
ATOM 972 O O . PRO A 1 122 ? -6.911 -5.982 -46.393 1.00 85.81 122 PRO A O 1
ATOM 975 N N . THR A 1 123 ? -5.201 -4.563 -45.995 1.00 86.81 123 THR A N 1
ATOM 976 C CA . THR A 1 123 ? -4.135 -5.558 -45.836 1.00 86.81 123 THR A CA 1
ATOM 977 C C . THR A 1 123 ? -3.416 -5.356 -44.508 1.00 86.81 123 THR A C 1
ATOM 979 O O . THR A 1 123 ? -3.279 -4.229 -44.034 1.00 86.81 123 THR A O 1
ATOM 982 N N . ASP A 1 124 ? -2.940 -6.443 -43.905 1.00 87.19 124 ASP A N 1
ATOM 983 C CA . ASP A 1 124 ? -1.939 -6.368 -42.837 1.00 87.19 124 ASP A CA 1
ATOM 984 C C . ASP A 1 124 ? -0.515 -6.248 -43.431 1.00 87.19 124 ASP A C 1
ATOM 986 O O . ASP A 1 124 ? -0.342 -6.493 -44.631 1.00 87.19 124 ASP A O 1
ATOM 990 N N . PRO A 1 125 ? 0.515 -5.909 -42.630 1.00 85.62 125 PRO A N 1
ATOM 991 C CA . PRO A 1 125 ? 1.872 -5.691 -43.139 1.00 85.62 125 PRO A CA 1
ATOM 992 C C . PRO A 1 125 ? 2.460 -6.862 -43.943 1.00 85.62 125 PRO A C 1
ATOM 994 O O . PRO A 1 125 ? 3.177 -6.636 -44.915 1.00 85.62 125 PRO A O 1
ATOM 997 N N . SER A 1 126 ? 2.137 -8.114 -43.592 1.00 86.06 126 SER A N 1
ATOM 998 C CA . SER A 1 126 ? 2.634 -9.290 -44.323 1.00 86.06 126 SER A CA 1
ATOM 999 C C . SER A 1 126 ? 1.979 -9.432 -45.700 1.00 86.06 126 SER A C 1
ATOM 1001 O O . SER A 1 126 ? 2.618 -9.824 -46.675 1.00 86.06 126 SER A O 1
ATOM 1003 N N . GLN A 1 127 ? 0.702 -9.063 -45.811 1.00 89.25 127 GLN A N 1
ATOM 1004 C CA . GLN A 1 127 ? -0.021 -9.043 -47.080 1.00 89.25 127 GLN A CA 1
ATOM 1005 C C . GLN A 1 127 ? 0.427 -7.872 -47.956 1.00 89.25 127 GLN A C 1
ATOM 1007 O O . GLN A 1 127 ? 0.561 -8.028 -49.168 1.00 89.25 127 GLN A O 1
ATOM 1012 N N . GLU A 1 128 ? 0.708 -6.720 -47.350 1.00 87.25 128 GLU A N 1
ATOM 1013 C CA . GLU A 1 128 ? 1.259 -5.557 -48.043 1.00 87.25 128 GLU A CA 1
ATOM 1014 C C . GLU A 1 128 ? 2.642 -5.864 -48.641 1.00 87.25 128 GLU A C 1
ATOM 1016 O O . GLU A 1 128 ? 2.926 -5.496 -49.780 1.00 87.25 128 GLU A O 1
ATOM 1021 N N . GLU A 1 129 ? 3.483 -6.628 -47.937 1.00 86.62 129 GLU A N 1
ATOM 1022 C CA . GLU A 1 129 ? 4.772 -7.093 -48.458 1.00 86.62 129 GLU A CA 1
ATOM 1023 C C . GLU A 1 129 ? 4.621 -7.972 -49.716 1.00 86.62 129 GLU A C 1
ATOM 1025 O O . GLU A 1 129 ? 5.382 -7.829 -50.683 1.00 86.62 129 GLU A O 1
ATOM 1030 N N . ILE A 1 130 ? 3.605 -8.842 -49.757 1.00 88.06 130 ILE A N 1
ATOM 1031 C CA . ILE A 1 130 ? 3.287 -9.652 -50.945 1.00 88.06 130 ILE A CA 1
ATOM 1032 C C . ILE A 1 130 ? 2.981 -8.741 -52.139 1.00 88.06 130 ILE A C 1
ATOM 1034 O O . ILE A 1 130 ? 3.551 -8.936 -53.219 1.00 88.06 130 ILE A O 1
ATOM 1038 N N . ILE A 1 131 ? 2.134 -7.724 -51.941 1.00 88.50 131 ILE A N 1
ATOM 1039 C CA . ILE A 1 131 ? 1.796 -6.743 -52.981 1.00 88.50 131 ILE A CA 1
ATOM 1040 C C . ILE A 1 131 ? 3.044 -5.974 -53.406 1.00 88.50 131 ILE A C 1
ATOM 1042 O O . ILE A 1 131 ? 3.370 -5.947 -54.588 1.00 88.50 131 ILE A O 1
ATOM 1046 N N . ASN A 1 132 ? 3.827 -5.453 -52.463 1.00 84.88 132 ASN A N 1
ATOM 1047 C CA . ASN A 1 132 ? 5.034 -4.667 -52.730 1.00 84.88 132 ASN A CA 1
ATOM 1048 C C . ASN A 1 132 ? 6.135 -5.433 -53.463 1.00 84.88 132 ASN A C 1
ATOM 1050 O O . ASN A 1 132 ? 7.022 -4.820 -54.057 1.00 84.88 132 ASN A O 1
ATOM 1054 N N . THR A 1 133 ? 6.083 -6.760 -53.472 1.00 85.62 133 THR A N 1
ATOM 1055 C CA . THR A 1 133 ? 7.097 -7.579 -54.129 1.00 85.62 133 THR A CA 1
ATOM 1056 C C . THR A 1 133 ? 6.599 -8.281 -55.388 1.00 85.62 133 THR A C 1
ATOM 1058 O O . THR A 1 133 ? 7.431 -8.899 -56.043 1.00 85.62 133 THR A O 1
ATOM 1061 N N . ILE A 1 134 ? 5.300 -8.237 -55.728 1.00 83.81 134 ILE A N 1
ATOM 1062 C CA . ILE A 1 134 ? 4.679 -9.046 -56.795 1.00 83.81 134 ILE A CA 1
ATOM 1063 C C . ILE A 1 134 ? 5.367 -8.999 -58.172 1.00 83.81 134 ILE A C 1
ATOM 1065 O O . ILE A 1 134 ? 5.358 -10.005 -58.865 1.00 83.81 134 ILE A O 1
ATOM 1069 N N . ASP A 1 135 ? 6.005 -7.891 -58.548 1.00 77.81 135 ASP A N 1
ATOM 1070 C CA . ASP A 1 135 ? 6.653 -7.710 -59.857 1.00 77.81 135 ASP A CA 1
ATOM 1071 C C . ASP A 1 135 ? 8.151 -8.063 -59.855 1.00 77.81 135 ASP A C 1
ATOM 1073 O O . ASP A 1 135 ? 8.802 -7.997 -60.893 1.00 77.81 135 ASP A O 1
ATOM 1077 N N . LYS A 1 136 ? 8.706 -8.450 -58.698 1.00 79.06 136 LYS A N 1
ATOM 1078 C CA . LYS A 1 136 ? 10.129 -8.791 -58.549 1.00 79.06 136 LYS A CA 1
ATOM 1079 C C . LYS A 1 136 ? 10.490 -10.182 -59.079 1.00 79.06 136 LYS A C 1
ATOM 1081 O O . LYS A 1 136 ? 11.675 -10.465 -59.223 1.00 79.06 136 LYS A O 1
ATOM 1086 N N . SER A 1 137 ? 9.517 -11.068 -59.301 1.00 74.25 137 SER A N 1
ATOM 1087 C CA . SER A 1 137 ? 9.765 -12.438 -59.771 1.00 74.25 137 SER A CA 1
ATOM 1088 C C . SER A 1 137 ? 8.613 -12.982 -60.615 1.00 74.25 137 SER A C 1
ATOM 1090 O O . SER A 1 137 ? 7.455 -12.660 -60.361 1.00 74.25 137 SER A O 1
ATOM 1092 N N . GLU A 1 138 ? 8.938 -13.844 -61.587 1.00 73.94 138 GLU A N 1
ATOM 1093 C CA . GLU A 1 138 ? 7.957 -14.512 -62.469 1.00 73.94 138 GLU A CA 1
ATOM 1094 C C . GLU A 1 138 ? 7.046 -15.456 -61.682 1.00 73.94 138 GLU A C 1
ATOM 1096 O O . GLU A 1 138 ? 5.847 -15.555 -61.935 1.00 73.94 138 GLU A O 1
ATOM 1101 N N . PHE A 1 139 ? 7.623 -16.118 -60.679 1.00 81.19 139 PHE A N 1
ATOM 1102 C CA . PHE A 1 139 ? 6.942 -17.081 -59.830 1.00 81.19 139 PHE A CA 1
ATOM 1103 C C . PHE A 1 139 ? 7.015 -16.637 -58.375 1.00 81.19 139 PHE A C 1
ATOM 1105 O O . PHE A 1 139 ? 8.061 -16.192 -57.890 1.00 81.19 139 PHE A O 1
ATOM 1112 N N . LYS A 1 140 ? 5.890 -16.769 -57.668 1.00 81.94 140 LYS A N 1
ATOM 1113 C CA . LYS A 1 140 ? 5.771 -16.456 -56.242 1.00 81.94 140 LYS A CA 1
ATOM 1114 C C . LYS A 1 140 ? 4.982 -17.528 -55.527 1.00 81.94 140 LYS A C 1
ATOM 1116 O O . LYS A 1 140 ? 3.821 -17.771 -55.843 1.00 81.94 140 LYS A O 1
ATOM 1121 N N . LEU A 1 141 ? 5.616 -18.123 -54.525 1.00 86.12 141 LEU A N 1
ATOM 1122 C CA . LEU A 1 141 ? 4.963 -19.041 -53.610 1.00 86.12 141 LEU A CA 1
ATOM 1123 C C . LEU A 1 141 ? 4.503 -18.271 -52.373 1.00 86.12 141 LEU A C 1
ATOM 1125 O O . LEU A 1 141 ? 5.318 -17.698 -51.655 1.00 86.12 141 LEU A O 1
ATOM 1129 N N . ILE A 1 142 ? 3.195 -18.276 -52.123 1.00 84.94 142 ILE A N 1
ATOM 1130 C CA . ILE A 1 142 ? 2.597 -17.682 -50.925 1.00 84.94 142 ILE A CA 1
ATOM 1131 C C . ILE A 1 142 ? 2.084 -18.821 -50.050 1.00 84.94 142 ILE A C 1
ATOM 1133 O O . ILE A 1 142 ? 1.139 -19.523 -50.416 1.00 84.94 142 ILE A O 1
ATOM 1137 N N . GLN A 1 143 ? 2.694 -18.995 -48.880 1.00 84.31 143 GLN A N 1
ATOM 1138 C CA . GLN A 1 143 ? 2.286 -19.995 -47.900 1.00 84.31 143 GLN A CA 1
ATOM 1139 C C . GLN A 1 143 ? 1.652 -19.315 -46.687 1.00 84.31 143 GLN A C 1
ATOM 1141 O O . GLN A 1 143 ? 2.151 -18.316 -46.184 1.00 84.31 143 GLN A O 1
ATOM 1146 N N . GLY A 1 144 ? 0.557 -19.885 -46.188 1.00 83.19 144 GLY A N 1
ATOM 1147 C CA . GLY A 1 144 ? -0.072 -19.428 -44.953 1.00 83.19 144 GLY A CA 1
ATOM 1148 C C . GLY A 1 144 ? -0.822 -20.567 -44.260 1.00 83.19 144 GLY A C 1
ATOM 1149 O O . GLY A 1 144 ? -1.417 -21.393 -44.959 1.00 83.19 144 GLY A O 1
ATOM 1150 N N . PRO A 1 145 ? -0.829 -20.646 -42.920 1.00 82.50 145 PRO A N 1
ATOM 1151 C CA . PRO A 1 145 ? -1.702 -21.544 -42.159 1.00 82.50 145 PRO A CA 1
ATOM 1152 C C . PRO A 1 145 ? -3.210 -21.339 -42.444 1.00 82.50 145 PRO A C 1
ATOM 1154 O O . PRO A 1 145 ? -3.618 -20.359 -43.080 1.00 82.50 145 PRO A O 1
ATOM 1157 N N . PRO A 1 146 ? -4.096 -22.267 -42.040 1.00 80.56 146 PRO A N 1
ATOM 1158 C CA . PRO A 1 146 ? -5.542 -22.060 -42.130 1.00 80.56 146 PRO A CA 1
ATOM 1159 C C . PRO A 1 146 ? -5.960 -20.778 -41.391 1.00 80.56 146 PRO A C 1
ATOM 1161 O O . PRO A 1 146 ? -5.495 -20.524 -40.287 1.00 80.56 146 PRO A O 1
ATOM 1164 N N . GLY A 1 147 ? -6.822 -19.959 -42.000 1.00 78.38 147 GLY A N 1
ATOM 1165 C CA . GLY A 1 147 ? -7.317 -18.720 -41.384 1.00 78.38 147 GLY A CA 1
ATOM 1166 C C . GLY A 1 147 ? -6.430 -17.477 -41.543 1.00 78.38 147 GLY A C 1
ATOM 1167 O O . GLY A 1 147 ? -6.887 -16.390 -41.214 1.00 78.38 147 GLY A O 1
ATOM 1168 N N . THR A 1 148 ? -5.228 -17.570 -42.126 1.00 76.88 148 THR A N 1
ATOM 1169 C CA . THR A 1 148 ? -4.308 -16.418 -42.295 1.00 76.88 148 THR A CA 1
ATOM 1170 C C . THR A 1 148 ? -4.635 -15.508 -43.483 1.00 76.88 148 THR A C 1
ATOM 1172 O O . THR A 1 148 ? -3.742 -14.953 -44.112 1.00 76.88 148 THR A O 1
ATOM 1175 N N . GLY A 1 149 ? -5.908 -15.415 -43.869 1.00 82.50 149 GLY A N 1
ATOM 1176 C CA . GLY A 1 149 ? -6.334 -14.452 -44.886 1.00 82.50 149 GLY A CA 1
ATOM 1177 C C . GLY A 1 149 ? -5.863 -14.722 -46.323 1.00 82.50 149 GLY A C 1
ATOM 1178 O O . GLY A 1 149 ? -5.981 -13.826 -47.143 1.00 82.50 149 GLY A O 1
ATOM 1179 N N . LYS A 1 150 ? -5.416 -15.935 -46.696 1.00 87.25 150 LYS A N 1
ATOM 1180 C CA . LYS A 1 150 ? -4.962 -16.248 -48.079 1.00 87.25 150 LYS A CA 1
ATOM 1181 C C . LYS A 1 150 ? -5.931 -15.779 -49.180 1.00 87.25 150 LYS A C 1
ATOM 1183 O O . LYS A 1 150 ? -5.498 -15.199 -50.170 1.00 87.25 150 LYS A O 1
ATOM 1188 N N . SER A 1 151 ? -7.243 -15.973 -49.007 1.00 87.25 151 SER A N 1
ATOM 1189 C CA . SER A 1 151 ? -8.241 -15.475 -49.971 1.00 87.25 151 SER A CA 1
ATOM 1190 C C . SER A 1 151 ? -8.298 -13.943 -50.032 1.00 87.25 151 SER A C 1
ATOM 1192 O O . SER A 1 151 ? -8.582 -13.386 -51.090 1.00 87.25 151 SER A O 1
ATOM 1194 N N . GLN A 1 152 ? -8.032 -13.255 -48.916 1.00 87.50 152 GLN A N 1
ATOM 1195 C CA . GLN A 1 152 ? -7.915 -11.794 -48.873 1.00 87.50 152 GLN A CA 1
ATOM 1196 C C . GLN A 1 152 ? -6.632 -11.334 -49.566 1.00 87.50 152 GLN A C 1
ATOM 1198 O O . GLN A 1 152 ? -6.709 -10.437 -50.396 1.00 87.50 152 GLN A O 1
ATOM 1203 N N . SER A 1 153 ? -5.499 -12.008 -49.340 1.00 90.56 153 SER A N 1
ATOM 1204 C CA . SER A 1 153 ? -4.246 -11.734 -50.056 1.00 90.56 153 SER A CA 1
ATOM 1205 C C . SER A 1 153 ? -4.415 -11.899 -51.569 1.00 90.56 153 SER A C 1
ATOM 1207 O O . SER A 1 153 ? -4.001 -11.033 -52.329 1.00 90.56 153 SER A O 1
ATOM 1209 N N . LEU A 1 154 ? -5.099 -12.958 -52.026 1.00 90.38 154 LEU A N 1
ATOM 1210 C CA . LEU A 1 154 ? -5.437 -13.130 -53.446 1.00 90.38 154 LEU A CA 1
ATOM 1211 C C . LEU A 1 154 ? -6.344 -12.010 -53.963 1.00 90.38 154 LEU A C 1
ATOM 1213 O O . LEU A 1 154 ? -6.128 -11.513 -55.063 1.00 90.38 154 LEU A O 1
ATOM 1217 N N . THR A 1 155 ? -7.329 -11.580 -53.167 1.00 91.19 155 THR A N 1
ATOM 1218 C CA . THR A 1 155 ? -8.183 -10.436 -53.526 1.00 91.19 155 THR A CA 1
ATOM 1219 C C . THR A 1 155 ? -7.335 -9.170 -53.694 1.00 91.19 155 THR A C 1
ATOM 1221 O O . THR A 1 155 ? -7.492 -8.489 -54.700 1.00 91.19 155 THR A O 1
ATOM 1224 N N . ALA A 1 156 ? -6.396 -8.911 -52.776 1.00 90.56 156 ALA A N 1
ATOM 1225 C CA . ALA A 1 156 ? -5.484 -7.769 -52.820 1.00 90.56 156 ALA A CA 1
ATOM 1226 C C . ALA A 1 156 ? -4.560 -7.783 -54.043 1.00 90.56 156 ALA A C 1
ATOM 1228 O O . ALA A 1 156 ? -4.324 -6.736 -54.648 1.00 90.56 156 ALA A O 1
ATOM 1229 N N . ILE A 1 157 ? -4.067 -8.967 -54.418 1.00 90.94 157 ILE A N 1
ATOM 1230 C CA . ILE A 1 157 ? -3.262 -9.178 -55.624 1.00 90.94 157 ILE A CA 1
ATOM 1231 C C . ILE A 1 157 ? -4.088 -8.868 -56.873 1.00 90.94 157 ILE A C 1
ATOM 1233 O O . ILE A 1 157 ? -3.628 -8.139 -57.751 1.00 90.94 157 ILE A O 1
ATOM 1237 N N . ILE A 1 158 ? -5.312 -9.399 -56.947 1.00 90.94 158 ILE A N 1
ATOM 1238 C CA . ILE A 1 158 ? -6.219 -9.181 -58.077 1.00 90.94 158 ILE A CA 1
ATOM 1239 C C . ILE A 1 158 ? -6.531 -7.692 -58.225 1.00 90.94 158 ILE A C 1
ATOM 1241 O O . ILE A 1 158 ? -6.365 -7.151 -59.315 1.00 90.94 158 ILE A O 1
ATOM 1245 N N . THR A 1 159 ? -6.929 -7.009 -57.150 1.00 89.94 159 THR A N 1
ATOM 1246 C CA . THR A 1 159 ? -7.278 -5.582 -57.205 1.00 89.94 159 THR A CA 1
ATOM 1247 C C . THR A 1 159 ? -6.083 -4.718 -57.577 1.00 89.94 159 THR A C 1
ATOM 1249 O O . THR A 1 159 ? -6.208 -3.914 -58.495 1.00 89.94 159 THR A O 1
ATOM 1252 N N . ASN A 1 160 ? -4.908 -4.942 -56.979 1.00 89.44 160 ASN A N 1
ATOM 1253 C CA . ASN A 1 160 ? -3.691 -4.218 -57.352 1.00 89.44 160 ASN A CA 1
ATOM 1254 C C . ASN A 1 160 ? -3.313 -4.457 -58.828 1.00 89.44 160 ASN A C 1
ATOM 1256 O O . ASN A 1 160 ? -2.958 -3.522 -59.541 1.00 89.44 160 ASN A O 1
ATOM 1260 N N . THR A 1 161 ? -3.438 -5.690 -59.327 1.00 87.31 161 THR A N 1
ATOM 1261 C CA . THR A 1 161 ? -3.139 -6.015 -60.734 1.00 87.31 161 THR A CA 1
ATOM 1262 C C . THR A 1 161 ? -4.093 -5.298 -61.696 1.00 87.31 161 THR A C 1
ATOM 1264 O O . THR A 1 161 ? -3.658 -4.757 -62.715 1.00 87.31 161 THR A O 1
ATOM 1267 N N . LEU A 1 162 ? -5.386 -5.253 -61.359 1.00 86.25 162 LEU A N 1
ATOM 1268 C CA . LEU A 1 162 ? -6.411 -4.553 -62.139 1.00 86.25 162 LEU A CA 1
ATOM 1269 C C . LEU A 1 162 ? -6.231 -3.026 -62.096 1.00 86.25 162 LEU A C 1
ATOM 1271 O O . LEU A 1 162 ? -6.351 -2.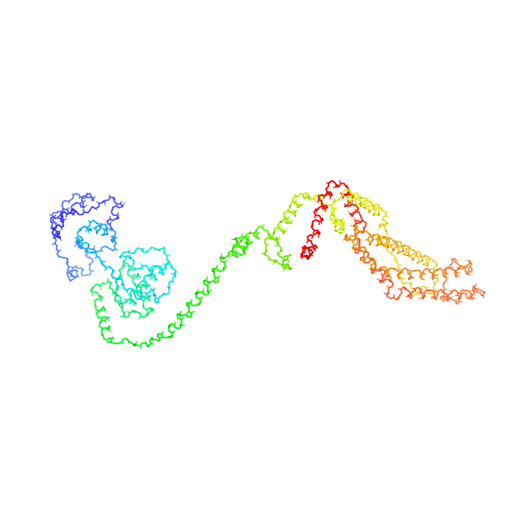376 -63.132 1.00 86.25 162 LEU A O 1
ATOM 1275 N N . GLU A 1 163 ? -5.906 -2.453 -60.933 1.00 84.56 163 GLU A N 1
ATOM 1276 C CA . GLU A 1 163 ? -5.618 -1.017 -60.758 1.00 84.56 163 GLU A CA 1
ATOM 1277 C C . GLU A 1 163 ? -4.424 -0.560 -61.598 1.00 84.56 163 GLU A C 1
ATOM 1279 O O . GLU A 1 163 ? -4.410 0.550 -62.125 1.00 84.56 163 GLU A O 1
ATOM 1284 N N . ASN A 1 164 ? -3.451 -1.449 -61.788 1.00 83.31 164 ASN A N 1
ATOM 1285 C CA . ASN A 1 164 ? -2.307 -1.231 -62.662 1.00 83.31 164 ASN A CA 1
ATOM 1286 C C . ASN A 1 164 ? -2.599 -1.550 -64.150 1.00 83.31 164 ASN A C 1
ATOM 1288 O O . ASN A 1 164 ? -1.683 -1.660 -64.966 1.00 83.31 164 ASN A O 1
ATOM 1292 N N . GLY A 1 165 ? -3.873 -1.710 -64.529 1.00 82.44 165 GLY A N 1
ATOM 1293 C CA . GLY A 1 165 ? -4.312 -1.849 -65.921 1.00 82.44 165 GLY A CA 1
ATOM 1294 C C . GLY A 1 165 ? -4.019 -3.208 -66.564 1.00 82.44 165 GLY A C 1
ATOM 1295 O O . GLY A 1 165 ? -4.049 -3.324 -67.793 1.00 82.44 165 GLY A O 1
ATOM 1296 N N . LYS A 1 166 ? -3.720 -4.245 -65.772 1.00 85.69 166 LYS A N 1
ATOM 1297 C CA . LYS A 1 166 ? -3.457 -5.604 -66.271 1.00 85.69 166 LYS A CA 1
ATOM 1298 C C . LYS A 1 166 ? -4.682 -6.509 -66.160 1.00 85.69 166 LYS A C 1
ATOM 1300 O O . LYS A 1 166 ? -5.672 -6.188 -65.514 1.00 85.69 166 LYS A O 1
ATOM 1305 N N . LYS A 1 167 ? -4.611 -7.659 -66.837 1.00 86.75 167 LYS A N 1
ATOM 1306 C CA . LYS A 1 167 ? -5.608 -8.739 -66.776 1.00 86.75 167 LYS A CA 1
ATOM 1307 C C . LYS A 1 167 ? -5.052 -9.881 -65.930 1.00 86.75 167 LYS A C 1
ATOM 1309 O O . LYS A 1 167 ? -3.846 -10.109 -65.948 1.00 86.75 167 LYS A O 1
ATOM 1314 N N . ILE A 1 168 ? -5.921 -10.609 -65.233 1.00 89.00 168 ILE A N 1
ATOM 1315 C CA . ILE A 1 168 ? -5.529 -11.719 -64.357 1.00 89.00 168 ILE A CA 1
ATOM 1316 C C . ILE A 1 168 ? -6.411 -12.949 -64.597 1.00 89.00 168 ILE A C 1
ATOM 1318 O O . ILE A 1 168 ? -7.620 -12.820 -64.782 1.00 89.00 168 ILE A O 1
ATOM 1322 N N . LEU A 1 169 ? -5.795 -14.134 -64.595 1.00 91.69 169 LEU A N 1
ATOM 1323 C CA . LEU A 1 169 ? -6.468 -15.432 -64.640 1.00 91.69 169 LEU A CA 1
ATOM 1324 C C . LEU A 1 169 ? -6.256 -16.137 -63.299 1.00 91.69 169 LEU A C 1
ATOM 1326 O O . LEU A 1 169 ? -5.124 -16.265 -62.839 1.00 91.69 169 LEU A O 1
ATOM 1330 N N . VAL A 1 170 ? -7.343 -16.599 -62.683 1.00 90.06 170 VAL A N 1
ATOM 1331 C CA . VAL A 1 170 ? -7.307 -17.317 -61.403 1.00 90.06 170 VAL A CA 1
ATOM 1332 C C . VAL A 1 170 ? -7.759 -18.752 -61.632 1.00 90.06 170 VAL A C 1
ATOM 1334 O O . VAL A 1 170 ? -8.848 -18.980 -62.153 1.00 90.06 170 VAL A O 1
ATOM 1337 N N . VAL A 1 171 ? -6.933 -19.713 -61.218 1.00 88.62 171 VAL A N 1
ATOM 1338 C CA . VAL A 1 171 ? -7.210 -21.152 -61.325 1.00 88.62 171 VAL A CA 1
ATOM 1339 C C . VAL A 1 171 ? -7.182 -21.762 -59.926 1.00 88.62 171 VAL A C 1
ATOM 1341 O O . VAL A 1 171 ? -6.293 -21.462 -59.131 1.00 88.62 171 VAL A O 1
ATOM 1344 N N . CYS A 1 172 ? -8.171 -22.591 -59.596 1.00 84.75 172 CYS A N 1
ATOM 1345 C CA . CYS A 1 172 ? -8.295 -23.254 -58.297 1.00 84.75 172 CYS A CA 1
ATOM 1346 C C . CYS A 1 172 ? -8.851 -24.671 -58.480 1.00 84.75 172 CYS A C 1
ATOM 1348 O O . CYS A 1 172 ? -9.700 -24.887 -59.337 1.00 84.75 172 CYS A O 1
ATOM 1350 N N . GLU A 1 173 ? -8.441 -25.614 -57.626 1.00 78.62 173 GLU A N 1
ATOM 1351 C CA . GLU A 1 173 ? -8.939 -27.002 -57.648 1.00 78.62 173 GLU A CA 1
ATOM 1352 C C . GLU A 1 173 ? -10.433 -27.100 -57.295 1.00 78.62 173 GLU A C 1
ATOM 1354 O O . GLU A 1 173 ? -11.173 -27.910 -57.849 1.00 78.62 173 GLU A O 1
ATOM 1359 N N . LYS A 1 174 ? -10.894 -26.273 -56.349 1.00 82.44 174 LYS A N 1
ATOM 1360 C CA . LYS A 1 174 ? -12.268 -26.304 -55.838 1.00 82.44 174 LYS A CA 1
ATOM 1361 C C . LYS A 1 174 ? -13.007 -25.028 -56.202 1.00 82.44 174 LYS A C 1
ATOM 1363 O O . LYS A 1 174 ? -12.557 -23.933 -55.859 1.00 82.44 174 LYS A O 1
ATOM 1368 N N . LYS A 1 175 ? -14.207 -25.183 -56.766 1.00 82.38 175 LYS A N 1
ATOM 1369 C CA . LYS A 1 175 ? -15.125 -24.078 -57.085 1.00 82.38 175 LYS A CA 1
ATOM 1370 C C . LYS A 1 175 ? -15.384 -23.147 -55.898 1.00 82.38 175 LYS A C 1
ATOM 1372 O O . LYS A 1 175 ? -15.393 -21.933 -56.054 1.00 82.38 175 LYS A O 1
ATOM 1377 N N . THR A 1 176 ? -15.487 -23.702 -54.692 1.00 83.44 176 THR A N 1
ATOM 1378 C CA . THR A 1 176 ? -15.727 -22.923 -53.470 1.00 83.44 176 THR A CA 1
ATOM 1379 C C . THR A 1 176 ? -14.665 -21.849 -53.214 1.00 83.44 176 THR A C 1
ATOM 1381 O O . THR A 1 176 ? -14.985 -20.804 -52.654 1.00 83.44 176 THR A O 1
ATOM 1384 N N . ALA A 1 177 ? -13.412 -22.058 -53.635 1.00 83.19 177 ALA A N 1
ATOM 1385 C CA . ALA A 1 177 ? -12.366 -21.044 -53.524 1.00 83.19 177 ALA A CA 1
ATOM 1386 C C . ALA A 1 177 ? -12.597 -19.876 -54.500 1.00 83.19 177 ALA A C 1
ATOM 1388 O O . ALA A 1 177 ? -12.447 -18.716 -54.110 1.00 83.19 177 ALA A O 1
ATOM 1389 N N . LEU A 1 178 ? -13.025 -20.179 -55.731 1.00 87.38 178 LEU A N 1
ATOM 1390 C CA . LEU A 1 178 ? -13.398 -19.176 -56.733 1.00 87.38 178 LEU A CA 1
ATOM 1391 C C . LEU A 1 178 ? -14.615 -18.366 -56.274 1.00 87.38 178 LEU A C 1
ATOM 1393 O O . LEU A 1 178 ? -14.597 -17.141 -56.371 1.00 87.38 178 LEU A O 1
ATOM 1397 N N . ASP A 1 179 ? -15.622 -19.022 -55.689 1.00 88.38 179 ASP A N 1
ATOM 1398 C CA . ASP A 1 179 ? -16.819 -18.354 -55.166 1.00 88.38 179 ASP A CA 1
ATOM 1399 C C . ASP A 1 179 ? -16.475 -17.344 -54.058 1.00 88.38 179 ASP A C 1
ATOM 1401 O O . ASP A 1 179 ? -17.045 -16.252 -53.997 1.00 88.38 179 ASP A O 1
ATOM 1405 N N . VAL A 1 180 ? -15.524 -17.671 -53.175 1.00 88.62 180 VAL A N 1
ATOM 1406 C CA . VAL A 1 180 ? -15.065 -16.753 -52.116 1.00 88.62 180 VAL A CA 1
ATOM 1407 C C . VAL A 1 180 ? -14.390 -15.517 -52.712 1.00 88.62 180 VAL A C 1
ATOM 1409 O O . VAL A 1 180 ? -14.702 -14.396 -52.305 1.00 88.62 180 VAL A O 1
ATOM 1412 N N . ILE A 1 181 ? -13.497 -15.702 -53.687 1.00 89.44 181 ILE A N 1
ATOM 1413 C CA . ILE A 1 181 ? -12.796 -14.595 -54.356 1.00 89.44 181 ILE A CA 1
ATOM 1414 C C . ILE A 1 181 ? -13.796 -13.719 -55.118 1.00 89.44 181 ILE A C 1
ATOM 1416 O O . ILE A 1 181 ? -13.787 -12.497 -54.966 1.00 89.44 181 ILE A O 1
ATOM 1420 N N . TYR A 1 182 ? -14.714 -14.331 -55.869 1.00 89.88 182 TYR A N 1
ATOM 1421 C CA . TYR A 1 182 ? -15.763 -13.619 -56.592 1.00 89.88 182 TYR A CA 1
ATOM 1422 C C . TYR A 1 182 ? -16.639 -12.783 -55.656 1.00 89.88 182 TYR A C 1
ATOM 1424 O O . TYR A 1 182 ? -16.872 -11.605 -55.916 1.00 89.88 182 TYR A O 1
ATOM 1432 N N . ASN A 1 183 ? -17.079 -13.349 -54.529 1.00 91.19 183 ASN A N 1
ATOM 1433 C CA . ASN A 1 183 ? -17.883 -12.617 -53.553 1.00 91.19 183 ASN A CA 1
ATOM 1434 C C . ASN A 1 183 ? -17.119 -11.441 -52.927 1.00 91.19 183 ASN A C 1
ATOM 1436 O O . ASN A 1 183 ? -17.718 -10.394 -52.675 1.00 91.19 183 ASN A O 1
ATOM 1440 N N . ASN A 1 184 ? -15.811 -11.577 -52.689 1.00 89.94 184 ASN A N 1
ATOM 1441 C CA . ASN A 1 184 ? -14.986 -10.470 -52.204 1.00 89.94 184 ASN A CA 1
ATOM 1442 C C . ASN A 1 184 ? -14.885 -9.347 -53.241 1.00 89.94 184 ASN A C 1
ATOM 1444 O O . ASN A 1 184 ? -15.121 -8.190 -52.906 1.00 89.94 184 ASN A O 1
ATOM 1448 N N . LEU A 1 185 ? -14.616 -9.681 -54.503 1.00 90.00 185 LEU A N 1
ATOM 1449 C CA . LEU A 1 185 ? -14.541 -8.698 -55.587 1.00 90.00 185 LEU A CA 1
ATOM 1450 C C . LEU A 1 185 ? -15.905 -8.050 -55.873 1.00 90.00 185 LEU A C 1
ATOM 1452 O O . LEU A 1 185 ? -15.988 -6.851 -56.131 1.00 90.00 185 LEU A O 1
ATOM 1456 N N . LYS A 1 186 ? -16.997 -8.806 -55.734 1.00 89.75 186 LYS A N 1
ATOM 1457 C CA . LYS A 1 186 ? -18.368 -8.291 -55.827 1.00 89.75 186 LYS A CA 1
ATOM 1458 C C . LYS A 1 186 ? -18.679 -7.256 -54.750 1.00 89.75 186 LYS A C 1
ATOM 1460 O O . LYS A 1 186 ? -19.321 -6.255 -55.050 1.00 89.75 186 LYS A O 1
ATOM 1465 N N . LYS A 1 187 ? -18.198 -7.443 -53.515 1.00 88.62 187 LYS A N 1
ATOM 1466 C CA . LYS A 1 187 ? -18.333 -6.430 -52.448 1.00 88.62 187 LYS A CA 1
ATOM 1467 C C . LYS A 1 187 ? -17.623 -5.117 -52.792 1.00 88.62 187 LYS A C 1
ATOM 1469 O O . LYS A 1 187 ? -18.057 -4.069 -52.330 1.00 88.62 187 LYS A O 1
ATOM 1474 N N . LEU A 1 188 ? -16.578 -5.174 -53.617 1.00 85.75 188 LEU A N 1
ATOM 1475 C CA . LEU A 1 188 ? -15.870 -4.002 -54.141 1.00 85.75 188 LEU A CA 1
ATOM 1476 C C . LEU A 1 188 ? -16.538 -3.412 -55.397 1.00 85.75 188 LEU A C 1
ATOM 1478 O O . LEU A 1 188 ? -16.066 -2.411 -55.925 1.00 85.75 188 LEU A O 1
ATOM 1482 N N . GLY A 1 189 ? -17.629 -4.016 -55.886 1.00 85.56 189 GLY A N 1
ATOM 1483 C CA . GLY A 1 189 ? -18.334 -3.589 -57.098 1.00 85.56 189 GLY A CA 1
ATOM 1484 C C . GLY A 1 189 ? -17.662 -4.013 -58.408 1.00 85.56 189 GLY A C 1
ATOM 1485 O O . GLY A 1 189 ? -17.951 -3.433 -59.452 1.00 85.56 189 GLY A O 1
ATOM 1486 N N . LEU A 1 190 ? -16.763 -5.004 -58.368 1.00 84.81 190 LEU A N 1
ATOM 1487 C CA . LEU A 1 190 ? -16.025 -5.504 -59.536 1.00 84.81 190 LEU A CA 1
ATOM 1488 C C . LEU A 1 190 ? -16.683 -6.732 -60.188 1.00 84.81 190 LEU A C 1
ATOM 1490 O O . LEU A 1 190 ? -16.117 -7.324 -61.101 1.00 84.81 190 LEU A O 1
ATOM 1494 N N . ASP A 1 191 ? -17.881 -7.131 -59.756 1.00 83.44 191 ASP A N 1
ATOM 1495 C CA . ASP A 1 191 ? -18.590 -8.322 -60.248 1.00 83.44 191 ASP A CA 1
ATOM 1496 C C . ASP A 1 191 ? -18.865 -8.287 -61.751 1.00 83.44 191 ASP A C 1
ATOM 1498 O O . ASP A 1 191 ? -18.805 -9.317 -62.419 1.00 83.44 191 ASP A O 1
ATOM 1502 N N . LYS A 1 192 ? -19.109 -7.092 -62.293 1.00 78.94 192 LYS A N 1
ATOM 1503 C CA . LYS A 1 192 ? -19.340 -6.881 -63.727 1.00 78.94 192 LYS A CA 1
ATOM 1504 C C . LYS A 1 192 ? -18.083 -7.038 -64.579 1.00 78.94 192 LYS A C 1
ATOM 1506 O O . LYS A 1 192 ? -18.207 -7.030 -65.796 1.00 78.94 192 LYS A O 1
ATOM 1511 N N . LEU A 1 193 ? -16.903 -7.133 -63.960 1.00 79.75 193 LEU A N 1
ATOM 1512 C CA . LEU A 1 193 ? -15.603 -7.249 -64.626 1.00 79.75 193 LEU A CA 1
ATOM 1513 C C . LEU A 1 193 ? -15.070 -8.691 -64.672 1.00 79.75 193 LEU A C 1
ATOM 1515 O O . LEU A 1 193 ? -13.974 -8.923 -65.176 1.00 79.75 193 LEU A O 1
ATOM 1519 N N . ILE A 1 194 ? -15.832 -9.658 -64.151 1.00 86.62 194 ILE A N 1
ATOM 1520 C CA . ILE A 1 194 ? -15.367 -11.025 -63.897 1.00 86.62 194 ILE A CA 1
ATOM 1521 C C . ILE A 1 194 ? -16.242 -12.030 -64.650 1.00 86.62 194 ILE A C 1
ATOM 1523 O O . ILE A 1 194 ? -17.464 -11.907 -64.667 1.00 86.62 194 ILE A O 1
ATOM 1527 N N . ALA A 1 195 ? -15.614 -13.061 -65.216 1.00 86.94 195 ALA A N 1
ATOM 1528 C CA . ALA A 1 195 ? -16.283 -14.236 -65.765 1.00 86.94 195 ALA A CA 1
ATOM 1529 C C . ALA A 1 195 ? -15.733 -15.497 -65.081 1.00 86.94 195 ALA A C 1
ATOM 1531 O O . ALA A 1 195 ? -14.518 -15.682 -65.018 1.00 86.94 195 ALA A O 1
ATOM 1532 N N . ILE A 1 196 ? -16.621 -16.347 -64.558 1.00 85.38 196 ILE A N 1
ATOM 1533 C CA . ILE A 1 196 ? -16.260 -17.629 -63.937 1.00 85.38 196 ILE A CA 1
ATOM 1534 C C . ILE A 1 196 ? -16.544 -18.745 -64.940 1.00 85.38 196 ILE A C 1
ATOM 1536 O O . ILE A 1 196 ? -17.597 -18.749 -65.573 1.00 85.38 196 ILE A O 1
ATOM 1540 N N . ILE A 1 197 ? -15.607 -19.683 -65.070 1.00 85.88 197 ILE A N 1
ATOM 1541 C CA . ILE A 1 197 ? -15.728 -20.857 -65.938 1.00 85.88 197 ILE A CA 1
ATOM 1542 C C . ILE A 1 197 ? -15.616 -22.100 -65.053 1.00 85.88 197 ILE A C 1
ATOM 1544 O O . ILE A 1 197 ? -14.553 -22.356 -64.494 1.00 85.88 197 ILE A O 1
ATOM 1548 N N . ASP A 1 198 ? -16.710 -22.845 -64.911 1.00 80.50 198 ASP A N 1
ATOM 1549 C CA . ASP A 1 198 ? -16.789 -24.106 -64.161 1.00 80.50 198 ASP A CA 1
ATOM 1550 C C . ASP A 1 198 ? -17.007 -25.291 -65.121 1.00 80.50 198 ASP A C 1
ATOM 1552 O O . ASP A 1 198 ? -16.333 -26.311 -65.021 1.00 80.50 198 ASP A O 1
ATOM 1556 N N . ASP A 1 199 ? -17.881 -25.129 -66.120 1.00 80.25 199 ASP A N 1
ATOM 1557 C CA . ASP A 1 199 ? -18.063 -26.058 -67.238 1.00 80.25 199 ASP A CA 1
ATOM 1558 C C . ASP A 1 199 ? -18.130 -25.297 -68.572 1.00 80.25 199 ASP A C 1
ATOM 1560 O O . ASP A 1 199 ? -18.973 -24.421 -68.785 1.00 80.25 199 ASP A O 1
ATOM 1564 N N . VAL A 1 200 ? -17.245 -25.666 -69.501 1.00 75.88 200 VAL A N 1
ATOM 1565 C CA . VAL A 1 200 ? -17.054 -24.984 -70.793 1.00 75.88 200 VAL A CA 1
ATOM 1566 C C . VAL A 1 200 ? -18.322 -24.979 -71.655 1.00 75.88 200 VAL A C 1
ATOM 1568 O O . VAL A 1 200 ? -18.560 -24.025 -72.398 1.00 75.88 200 VAL A O 1
ATOM 1571 N N . ASN A 1 201 ? -19.151 -26.020 -71.568 1.00 74.38 201 ASN A N 1
ATOM 1572 C CA . ASN A 1 201 ? -20.359 -26.141 -72.378 1.00 74.38 201 ASN A CA 1
ATOM 1573 C C . ASN A 1 201 ? -21.545 -25.443 -71.717 1.00 74.38 201 ASN A C 1
ATOM 1575 O O . ASN A 1 201 ? -22.288 -24.722 -72.387 1.00 74.38 201 ASN A O 1
ATOM 1579 N N . ARG A 1 202 ? -21.718 -25.641 -70.407 1.00 81.81 202 ARG A N 1
ATOM 1580 C CA . ARG A 1 202 ? -22.847 -25.082 -69.654 1.00 81.81 202 ARG A CA 1
ATOM 1581 C C . ARG A 1 202 ? -22.744 -23.564 -69.510 1.00 81.81 202 ARG A C 1
ATOM 1583 O O . ARG A 1 202 ? -23.735 -22.866 -69.717 1.00 81.81 202 ARG A O 1
ATOM 1590 N N . ASP A 1 203 ? -21.554 -23.052 -69.205 1.00 81.38 203 ASP A N 1
ATOM 1591 C CA . ASP A 1 203 ? -21.373 -21.657 -68.783 1.00 81.38 203 ASP A CA 1
ATOM 1592 C C . ASP A 1 203 ? -21.156 -20.705 -69.976 1.00 81.38 203 ASP A C 1
ATOM 1594 O O . ASP A 1 203 ? -21.190 -19.480 -69.840 1.00 81.38 203 ASP A O 1
ATOM 1598 N N . ARG A 1 204 ? -21.006 -21.256 -71.191 1.00 82.56 204 ARG A N 1
ATOM 1599 C CA . ARG A 1 204 ? -20.744 -20.507 -72.432 1.00 82.56 204 ARG A CA 1
ATOM 1600 C C . ARG A 1 204 ? -21.707 -19.341 -72.648 1.00 82.56 204 ARG A C 1
ATOM 1602 O O . ARG A 1 204 ? -21.287 -18.264 -73.065 1.00 82.56 204 ARG A O 1
ATOM 1609 N N . LYS A 1 205 ? -23.002 -19.557 -72.404 1.00 84.81 205 LYS A N 1
ATOM 1610 C CA . LYS A 1 205 ? -24.032 -18.534 -72.624 1.00 84.81 205 LYS A CA 1
ATOM 1611 C C . LYS A 1 205 ? -23.877 -17.361 -71.652 1.00 84.81 205 LYS A C 1
ATOM 1613 O O . LYS A 1 205 ? -23.919 -16.215 -72.082 1.00 84.81 205 LYS A O 1
ATOM 1618 N N . GLU A 1 206 ? -23.646 -17.654 -70.375 1.00 83.69 206 GLU A N 1
ATOM 1619 C CA . GLU A 1 206 ? -23.492 -16.646 -69.322 1.00 83.69 206 GLU A CA 1
ATOM 1620 C C . GLU A 1 206 ? -22.249 -15.776 -69.552 1.00 83.69 206 GLU A C 1
ATOM 1622 O O . GLU A 1 206 ? -22.324 -14.552 -69.468 1.00 83.69 206 GLU A O 1
ATOM 1627 N N . ILE A 1 207 ? -21.134 -16.390 -69.960 1.00 84.81 207 ILE A N 1
ATOM 1628 C CA . ILE A 1 207 ? -19.896 -15.677 -70.305 1.00 84.81 207 ILE A CA 1
ATOM 1629 C C . ILE A 1 207 ? -20.122 -14.717 -71.481 1.00 84.81 207 ILE A C 1
ATOM 1631 O O . ILE A 1 207 ? -19.707 -13.558 -71.426 1.00 84.81 207 ILE A O 1
ATOM 1635 N N . ILE A 1 208 ? -20.802 -15.173 -72.540 1.00 84.94 208 ILE A N 1
ATOM 1636 C CA . ILE A 1 208 ? -21.120 -14.330 -73.703 1.00 84.94 208 ILE A CA 1
ATOM 1637 C C . ILE A 1 208 ? -21.979 -13.133 -73.283 1.00 84.94 208 ILE A C 1
ATOM 1639 O O . ILE A 1 208 ? -21.731 -12.014 -73.734 1.00 84.94 208 ILE A O 1
ATOM 1643 N N . ASP A 1 209 ? -22.961 -13.345 -72.409 1.00 83.56 209 ASP A N 1
ATOM 1644 C CA . ASP A 1 209 ? -23.839 -12.277 -71.933 1.00 83.56 209 ASP A CA 1
ATOM 1645 C C . ASP A 1 209 ? -23.086 -11.250 -71.066 1.00 83.56 209 ASP A C 1
ATOM 1647 O O . ASP A 1 209 ? -23.357 -10.052 -71.171 1.00 83.56 209 ASP A O 1
ATOM 1651 N N . ILE A 1 210 ? -22.109 -11.680 -70.258 1.00 83.69 210 ILE A N 1
ATOM 1652 C CA . ILE A 1 210 ? -21.225 -10.783 -69.493 1.00 83.69 210 ILE A CA 1
ATOM 1653 C C . ILE A 1 210 ? -20.403 -9.902 -70.442 1.00 83.69 210 ILE A C 1
ATOM 1655 O O . ILE A 1 210 ? -20.417 -8.678 -70.310 1.00 83.69 210 ILE A O 1
ATOM 1659 N N . VAL A 1 211 ? -19.740 -10.502 -71.435 1.00 82.56 211 VAL A N 1
ATOM 1660 C CA . VAL A 1 211 ? -18.900 -9.767 -72.397 1.00 82.56 211 VAL A CA 1
ATOM 1661 C C . VAL A 1 211 ? -19.728 -8.785 -73.229 1.00 82.56 211 VAL A C 1
ATOM 1663 O O . VAL A 1 211 ? -19.297 -7.653 -73.449 1.00 82.56 211 VAL A O 1
ATOM 1666 N N . ARG A 1 212 ? -20.944 -9.168 -73.645 1.00 83.38 212 ARG A N 1
ATOM 1667 C CA . ARG A 1 212 ? -21.864 -8.259 -74.350 1.00 83.38 212 ARG A CA 1
ATOM 1668 C C . ARG A 1 212 ? -22.231 -7.049 -73.497 1.00 83.38 212 ARG A C 1
ATOM 1670 O O . ARG A 1 212 ? -22.055 -5.921 -73.948 1.00 83.38 212 ARG A O 1
ATOM 1677 N N . LYS A 1 213 ? -22.633 -7.263 -72.240 1.00 80.75 213 LYS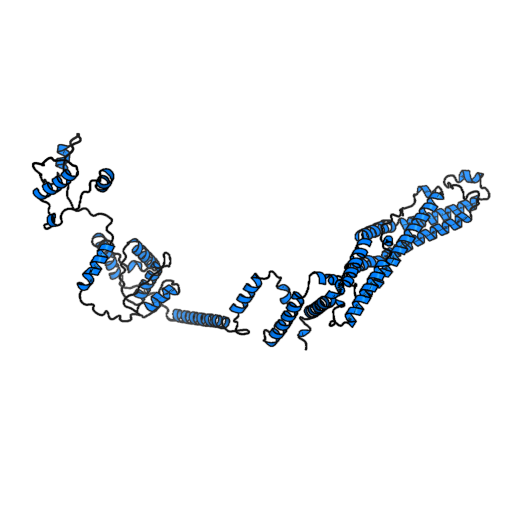 A N 1
ATOM 1678 C CA . LYS A 1 213 ? -22.952 -6.169 -71.306 1.00 80.75 213 LYS A CA 1
ATOM 1679 C C . LYS A 1 213 ? -21.764 -5.238 -71.068 1.00 80.75 213 LYS A C 1
ATOM 1681 O O . LYS A 1 213 ? -21.954 -4.028 -70.979 1.00 80.75 213 LYS A O 1
ATOM 1686 N N . MET A 1 214 ? -20.545 -5.778 -70.986 1.00 74.88 214 MET A N 1
ATOM 1687 C CA . MET A 1 214 ? -19.329 -4.963 -70.893 1.00 74.88 214 MET A CA 1
ATOM 1688 C C . MET A 1 214 ? -19.142 -4.092 -72.140 1.00 74.88 214 MET A C 1
ATOM 1690 O O . MET A 1 214 ? -18.851 -2.910 -72.002 1.00 74.88 214 MET A O 1
ATOM 1694 N N . SER A 1 215 ? -19.337 -4.654 -73.339 1.00 74.31 215 SER A N 1
ATOM 1695 C CA . SER A 1 215 ? -19.193 -3.912 -74.601 1.00 74.31 215 SER A CA 1
ATOM 1696 C C . SER A 1 215 ? -20.261 -2.833 -74.805 1.00 74.31 215 SER A C 1
ATOM 1698 O O . SER A 1 215 ? -19.974 -1.801 -75.395 1.00 74.31 215 SER A O 1
ATOM 1700 N N . GLU A 1 216 ? -21.471 -3.042 -74.280 1.00 75.12 216 GLU A N 1
ATOM 1701 C CA . GLU A 1 216 ? -22.581 -2.080 -74.348 1.00 75.12 216 GLU A CA 1
ATOM 1702 C C . GLU A 1 216 ? -22.436 -0.932 -73.329 1.00 75.12 216 GLU A C 1
ATOM 1704 O O . GLU A 1 216 ? -23.066 0.117 -73.468 1.00 75.12 216 GLU A O 1
ATOM 1709 N N . THR A 1 217 ? -21.597 -1.100 -72.302 1.00 67.00 217 THR A N 1
ATOM 1710 C CA . THR A 1 217 ? -21.339 -0.079 -71.278 1.00 67.00 217 THR A CA 1
ATOM 1711 C C . THR A 1 217 ? -20.226 0.866 -71.758 1.00 67.00 217 THR A C 1
ATOM 1713 O O . THR A 1 217 ? -19.101 0.817 -71.274 1.00 67.00 217 THR A O 1
ATOM 1716 N N . GLU A 1 218 ? -20.516 1.722 -72.744 1.00 56.03 218 GLU A N 1
ATOM 1717 C CA . GLU A 1 218 ? -19.491 2.528 -73.441 1.00 56.03 218 GLU A CA 1
ATOM 1718 C C . GLU A 1 218 ? -18.874 3.684 -72.627 1.00 56.03 218 GLU A C 1
ATOM 1720 O O . GLU A 1 218 ? -17.857 4.235 -73.047 1.00 56.03 218 GLU A O 1
ATOM 1725 N N . GLN A 1 219 ? -19.409 4.062 -71.459 1.00 56.44 219 GLN A N 1
ATOM 1726 C CA . GLN A 1 219 ? -18.757 5.046 -70.583 1.00 56.44 219 GLN A CA 1
ATOM 1727 C C . GLN A 1 219 ? -18.971 4.691 -69.105 1.00 56.44 219 GLN A C 1
ATOM 1729 O O . GLN A 1 219 ? -20.108 4.775 -68.632 1.00 56.44 219 GLN A O 1
ATOM 1734 N N . PRO A 1 220 ? -17.922 4.322 -68.339 1.00 57.12 220 PRO A N 1
ATOM 1735 C CA . PRO A 1 220 ? -18.043 4.307 -66.887 1.00 57.12 220 PRO A CA 1
ATOM 1736 C C . PRO A 1 220 ? -18.441 5.716 -66.437 1.00 57.12 220 PRO A C 1
ATOM 1738 O O . PRO A 1 220 ? -17.895 6.698 -66.948 1.00 57.12 220 PRO A O 1
ATOM 1741 N N . GLU A 1 221 ? -19.399 5.831 -65.511 1.00 55.12 221 GLU A N 1
ATOM 1742 C CA . GLU A 1 221 ? -19.722 7.112 -64.881 1.00 55.12 221 GLU A CA 1
ATOM 1743 C C . GLU A 1 221 ? -18.411 7.757 -64.421 1.00 55.12 221 GLU A C 1
ATOM 1745 O O . GLU A 1 221 ? -17.744 7.247 -63.516 1.00 55.12 221 GLU A O 1
ATOM 1750 N N . LYS A 1 222 ? -18.007 8.858 -65.067 1.00 53.59 222 LYS A N 1
ATOM 1751 C CA . LYS A 1 222 ? -16.849 9.639 -64.638 1.00 53.59 222 LYS A CA 1
ATOM 1752 C C . LYS A 1 222 ? -17.188 10.238 -63.281 1.00 53.59 222 LYS A C 1
ATOM 1754 O O . LYS A 1 222 ? -17.708 11.347 -63.188 1.00 53.59 222 LYS A O 1
ATOM 1759 N N . ARG A 1 223 ? -16.899 9.508 -62.206 1.00 57.91 223 ARG A N 1
ATOM 1760 C CA . ARG A 1 223 ? -16.737 10.128 -60.896 1.00 57.91 223 ARG A CA 1
ATOM 1761 C C . ARG A 1 223 ? -15.574 11.095 -61.056 1.00 57.91 223 ARG A C 1
ATOM 1763 O O . ARG A 1 223 ? -14.460 10.667 -61.343 1.00 57.91 223 ARG A O 1
ATOM 1770 N N . ASN A 1 224 ? -15.850 12.391 -60.947 1.00 62.53 224 ASN A N 1
ATOM 1771 C CA . ASN A 1 224 ? -14.811 13.412 -60.973 1.00 62.53 224 ASN A CA 1
ATOM 1772 C C . ASN A 1 224 ? -13.898 13.178 -59.764 1.00 62.53 224 ASN A C 1
ATOM 1774 O O . ASN A 1 224 ? -14.230 13.569 -58.646 1.00 62.53 224 ASN A O 1
ATOM 1778 N N . PHE A 1 225 ? -12.784 12.484 -59.986 1.00 70.06 225 PHE A N 1
ATOM 1779 C CA . PHE A 1 225 ? -11.730 12.329 -58.998 1.00 70.06 225 PHE A CA 1
ATOM 1780 C C . PHE A 1 225 ? -11.142 13.713 -58.729 1.00 70.06 225 PHE A C 1
ATOM 1782 O O . PHE A 1 225 ? -10.585 14.349 -59.624 1.00 70.06 225 PHE A O 1
ATOM 1789 N N . ASN A 1 226 ? -11.340 14.216 -57.513 1.00 78.62 226 ASN A N 1
ATOM 1790 C CA . ASN A 1 226 ? -10.770 15.488 -57.104 1.00 78.62 226 ASN A CA 1
ATOM 1791 C C . ASN A 1 226 ? -9.335 15.249 -56.630 1.00 78.62 226 ASN A C 1
ATOM 1793 O O . ASN A 1 226 ? -9.097 15.057 -55.441 1.00 78.62 226 ASN A O 1
ATOM 1797 N N . GLU A 1 227 ? -8.406 15.256 -57.582 1.00 78.44 227 GLU A N 1
ATOM 1798 C CA . GLU A 1 227 ? -6.971 15.048 -57.357 1.00 78.44 227 GLU A CA 1
ATOM 1799 C C . GLU A 1 227 ? -6.429 15.961 -56.247 1.00 78.44 227 GLU A C 1
ATOM 1801 O O . GLU A 1 227 ? -5.765 15.495 -55.330 1.00 78.44 227 GLU A O 1
ATOM 1806 N N . LYS A 1 228 ? -6.868 17.227 -56.205 1.00 81.06 228 LYS A N 1
ATOM 1807 C CA . LYS A 1 228 ? -6.459 18.177 -55.158 1.00 81.06 228 LYS A CA 1
ATOM 1808 C C . LYS A 1 228 ? -6.910 17.777 -53.751 1.00 81.06 228 LYS A C 1
ATOM 1810 O O . LYS A 1 228 ? -6.166 17.975 -52.800 1.00 81.06 228 LYS A O 1
ATOM 1815 N N . ASP A 1 229 ? -8.134 17.269 -53.592 1.00 82.75 229 ASP A N 1
ATOM 1816 C CA . ASP A 1 229 ? -8.630 16.821 -52.277 1.00 82.75 229 ASP A CA 1
ATOM 1817 C C . ASP A 1 229 ? -7.926 15.534 -51.826 1.00 82.75 229 ASP A C 1
ATOM 1819 O O . ASP A 1 229 ? -7.675 15.345 -50.635 1.00 82.75 229 ASP A O 1
ATOM 1823 N N . TYR A 1 230 ? -7.576 14.667 -52.778 1.00 81.31 230 TYR A N 1
ATOM 1824 C CA . TYR A 1 230 ? -6.772 13.481 -52.517 1.00 81.31 230 TYR A CA 1
ATOM 1825 C C . TYR A 1 230 ? -5.358 13.853 -52.053 1.00 81.31 230 TYR A C 1
ATOM 1827 O O . TYR A 1 230 ? -4.947 13.399 -50.986 1.00 81.31 230 TYR A O 1
ATOM 1835 N N . ASP A 1 231 ? -4.666 14.732 -52.781 1.00 83.50 231 ASP A N 1
ATOM 1836 C CA . ASP A 1 231 ? -3.295 15.148 -52.464 1.00 83.50 231 ASP A CA 1
ATOM 1837 C C . ASP A 1 231 ? -3.204 15.823 -51.088 1.00 83.50 231 ASP A C 1
ATOM 1839 O O . ASP A 1 231 ? -2.346 15.476 -50.280 1.00 83.50 231 ASP A O 1
ATOM 1843 N N . VAL A 1 232 ? -4.152 16.712 -50.759 1.00 89.81 232 VAL A N 1
ATOM 1844 C CA . VAL A 1 232 ? -4.210 17.373 -49.440 1.00 89.81 232 VAL A CA 1
ATOM 1845 C C . VAL A 1 232 ? -4.401 16.361 -48.306 1.00 89.81 232 VAL A C 1
ATOM 1847 O O . VAL A 1 232 ? -3.791 16.478 -47.240 1.00 89.81 232 VAL A O 1
ATOM 1850 N N . LYS A 1 233 ? -5.257 15.352 -48.502 1.00 85.94 233 LYS A N 1
ATOM 1851 C CA . LYS A 1 233 ? -5.442 14.286 -47.507 1.00 85.94 233 LYS A CA 1
ATOM 1852 C C . LYS A 1 233 ? -4.190 13.425 -47.386 1.00 85.94 233 LYS A C 1
ATOM 1854 O O . LYS A 1 233 ? -3.817 13.080 -46.267 1.00 85.94 233 LYS A O 1
ATOM 1859 N N . LEU A 1 234 ? -3.551 13.103 -48.507 1.00 83.88 234 LEU A N 1
ATOM 1860 C CA . LEU A 1 234 ? -2.335 12.302 -48.552 1.00 83.88 234 LEU A CA 1
ATOM 1861 C C . LEU A 1 234 ? -1.187 12.986 -47.796 1.00 83.88 234 LEU A C 1
ATOM 1863 O O . LEU A 1 234 ? -0.582 12.358 -46.929 1.00 83.88 234 LEU A O 1
ATOM 1867 N N . GLU A 1 235 ? -0.945 14.278 -48.042 1.00 89.94 235 GLU A N 1
ATOM 1868 C CA . GLU A 1 235 ? 0.053 15.068 -47.306 1.00 89.94 235 GLU A CA 1
ATOM 1869 C C . GLU A 1 235 ? -0.217 15.052 -45.798 1.00 89.94 235 GLU A C 1
ATOM 1871 O O . GLU A 1 235 ? 0.676 14.745 -45.008 1.00 89.94 235 GLU A O 1
ATOM 1876 N N . LYS A 1 236 ? -1.473 15.273 -45.388 1.00 92.75 236 LYS A N 1
ATOM 1877 C CA . LYS A 1 236 ? -1.861 15.224 -43.973 1.00 92.75 236 LYS A CA 1
ATOM 1878 C C . LYS A 1 236 ? -1.572 13.861 -43.336 1.00 92.75 236 LYS A C 1
ATOM 1880 O O . LYS A 1 236 ? -1.110 13.798 -42.195 1.00 92.75 236 LYS A O 1
ATOM 1885 N N . TYR A 1 237 ? -1.853 12.763 -44.038 1.00 87.62 237 TYR A N 1
ATOM 1886 C CA . TYR A 1 237 ? -1.537 11.426 -43.535 1.00 87.62 237 TYR A CA 1
ATOM 1887 C C . TYR A 1 237 ? -0.025 11.195 -43.447 1.00 87.62 237 TYR A C 1
ATOM 1889 O O . TYR A 1 237 ? 0.434 10.636 -42.451 1.00 87.62 237 TYR A O 1
ATOM 1897 N N . HIS A 1 238 ? 0.759 11.672 -44.415 1.00 87.88 238 HIS A N 1
ATOM 1898 C CA . HIS A 1 238 ? 2.219 11.602 -44.349 1.00 87.88 238 HIS A CA 1
ATOM 1899 C C . HIS A 1 238 ? 2.793 12.371 -43.154 1.00 87.88 238 HIS A C 1
ATOM 1901 O O . HIS A 1 238 ? 3.662 11.840 -42.460 1.00 87.88 238 HIS A O 1
ATOM 1907 N N . GLU A 1 239 ? 2.283 13.568 -42.854 1.00 92.75 239 GLU A N 1
ATOM 1908 C CA . GLU A 1 239 ? 2.680 14.325 -41.660 1.00 92.75 239 GLU A CA 1
ATOM 1909 C C . GLU A 1 239 ? 2.352 13.571 -40.365 1.00 92.75 239 GLU A C 1
ATOM 1911 O O . GLU A 1 239 ? 3.194 13.478 -39.470 1.00 92.75 239 GLU A O 1
ATOM 1916 N N . MET A 1 240 ? 1.156 12.979 -40.270 1.00 90.25 240 MET A N 1
ATOM 1917 C CA . MET A 1 240 ? 0.757 12.171 -39.112 1.00 90.25 240 MET A CA 1
ATOM 1918 C C . MET A 1 240 ? 1.661 10.949 -38.923 1.00 90.25 240 MET A C 1
ATOM 1920 O O . MET A 1 240 ? 2.064 10.654 -37.797 1.00 90.25 240 MET A O 1
ATOM 1924 N N . ILE A 1 241 ? 2.007 10.257 -40.012 1.00 86.12 241 ILE A N 1
ATOM 1925 C CA . ILE A 1 241 ? 2.936 9.120 -39.987 1.00 86.12 241 ILE A CA 1
ATOM 1926 C C . ILE A 1 241 ? 4.321 9.582 -39.521 1.00 86.12 241 ILE A C 1
ATOM 1928 O O . ILE A 1 241 ? 4.930 8.935 -38.669 1.00 86.12 241 ILE A O 1
ATOM 1932 N N . ALA A 1 242 ? 4.815 10.711 -40.034 1.00 90.31 242 ALA A N 1
ATOM 1933 C CA . ALA A 1 242 ? 6.108 11.258 -39.642 1.00 90.31 242 ALA A CA 1
ATOM 1934 C C . ALA A 1 242 ? 6.151 11.632 -38.150 1.00 90.31 242 ALA A C 1
ATOM 1936 O O . ALA A 1 242 ? 7.105 11.272 -37.456 1.00 90.31 242 ALA A O 1
ATOM 1937 N N . ASP A 1 243 ? 5.115 12.303 -37.634 1.00 92.25 243 ASP A N 1
ATOM 1938 C CA . ASP A 1 243 ? 5.021 12.656 -36.213 1.00 92.25 243 ASP A CA 1
ATOM 1939 C C . ASP A 1 243 ? 4.926 11.409 -35.323 1.00 92.25 243 ASP A C 1
ATOM 1941 O O . ASP A 1 243 ? 5.648 11.293 -34.329 1.00 92.25 243 ASP A O 1
ATOM 1945 N N . PHE A 1 244 ? 4.107 10.426 -35.708 1.00 86.12 244 PHE A N 1
ATOM 1946 C CA . PHE A 1 244 ? 4.003 9.153 -34.997 1.00 86.12 244 PHE A CA 1
ATOM 1947 C C . PHE A 1 244 ? 5.351 8.422 -34.941 1.00 86.12 244 PHE A C 1
ATOM 1949 O O . PHE A 1 244 ? 5.817 8.056 -33.860 1.00 86.12 244 PHE A O 1
ATOM 1956 N N . ASN A 1 245 ? 6.028 8.285 -36.084 1.00 86.50 245 ASN A N 1
ATOM 1957 C CA . ASN A 1 245 ? 7.336 7.641 -36.171 1.00 86.50 245 ASN A CA 1
ATOM 1958 C C . ASN A 1 245 ? 8.393 8.375 -35.344 1.00 86.50 245 ASN A C 1
ATOM 1960 O O . ASN A 1 245 ? 9.231 7.729 -34.714 1.00 86.50 245 ASN A O 1
ATOM 1964 N N . LYS A 1 246 ? 8.342 9.711 -35.297 1.00 88.62 246 LYS A N 1
ATOM 1965 C CA . LYS A 1 246 ? 9.230 10.526 -34.462 1.00 88.62 246 LYS A CA 1
ATOM 1966 C C . LYS A 1 246 ? 9.000 10.265 -32.974 1.00 88.62 246 LYS A C 1
ATOM 1968 O O . LYS A 1 246 ? 9.971 10.095 -32.236 1.00 88.62 246 LYS A O 1
ATOM 1973 N N . ARG A 1 247 ? 7.742 10.212 -32.522 1.00 84.56 247 ARG A N 1
ATOM 1974 C CA . ARG A 1 247 ? 7.402 9.870 -31.129 1.00 84.56 247 ARG A CA 1
ATOM 1975 C C . ARG A 1 247 ? 7.877 8.464 -30.781 1.00 84.56 247 ARG A C 1
ATOM 1977 O O . ARG A 1 247 ? 8.510 8.288 -29.747 1.00 84.56 247 ARG A O 1
ATOM 1984 N N . HIS A 1 248 ? 7.646 7.499 -31.668 1.00 81.94 248 HIS A N 1
ATOM 1985 C CA . HIS A 1 248 ? 8.106 6.127 -31.485 1.00 81.94 248 HIS A CA 1
ATOM 1986 C C . HIS A 1 248 ? 9.637 6.041 -31.388 1.00 81.94 248 HIS A C 1
ATOM 1988 O O . HIS A 1 248 ? 10.158 5.462 -30.443 1.00 81.94 248 HIS A O 1
ATOM 1994 N N . HIS A 1 249 ? 10.372 6.711 -32.280 1.00 83.00 249 HIS A N 1
ATOM 1995 C CA . HIS A 1 249 ? 11.836 6.774 -32.200 1.00 83.00 249 HIS A CA 1
ATOM 1996 C C . HIS A 1 249 ? 12.328 7.423 -30.907 1.00 83.00 249 HIS A C 1
ATOM 1998 O O . HIS A 1 249 ? 13.340 7.000 -30.361 1.00 83.00 249 HIS A O 1
ATOM 2004 N N . ASN A 1 250 ? 11.638 8.449 -30.405 1.00 81.88 250 ASN A N 1
ATOM 2005 C CA . ASN A 1 250 ? 12.004 9.067 -29.134 1.00 81.88 250 ASN A CA 1
ATOM 2006 C C . ASN A 1 250 ? 11.811 8.119 -27.943 1.00 81.88 250 ASN A C 1
ATOM 2008 O O . ASN A 1 250 ? 12.608 8.189 -27.017 1.00 81.88 250 ASN A O 1
ATOM 2012 N N . LEU A 1 251 ? 10.817 7.222 -27.974 1.00 79.69 251 LEU A N 1
ATOM 2013 C CA . LEU A 1 251 ? 10.637 6.198 -26.935 1.00 79.69 251 LEU A CA 1
ATOM 2014 C C . LEU A 1 251 ? 11.776 5.174 -26.907 1.00 79.69 251 LEU A C 1
ATOM 2016 O O . LEU A 1 251 ? 12.048 4.617 -25.852 1.00 79.69 251 LEU A O 1
ATOM 2020 N N . LEU A 1 252 ? 12.435 4.949 -28.047 1.00 82.00 252 LEU A N 1
ATOM 2021 C CA . LEU A 1 252 ? 13.571 4.034 -28.184 1.00 82.00 252 LEU A CA 1
ATOM 2022 C C . LEU A 1 252 ? 14.919 4.690 -27.851 1.00 82.00 252 LEU A C 1
ATOM 2024 O O . LEU A 1 252 ? 15.940 4.008 -27.803 1.00 82.00 252 LEU A O 1
ATOM 2028 N N . LYS A 1 253 ? 14.958 6.012 -27.641 1.00 85.12 253 LYS A N 1
ATOM 2029 C CA . LYS A 1 253 ? 16.188 6.693 -27.226 1.00 85.12 253 LYS A CA 1
ATOM 2030 C C . LYS A 1 253 ? 16.489 6.377 -25.769 1.00 85.12 253 LYS A C 1
ATOM 2032 O O . LYS A 1 253 ? 15.597 6.413 -24.926 1.00 85.12 253 LYS A O 1
ATOM 2037 N N . SER A 1 254 ? 17.769 6.153 -25.484 1.00 84.50 254 SER A N 1
ATOM 2038 C CA . SER A 1 254 ? 18.270 6.089 -24.114 1.00 84.50 254 SER A CA 1
ATOM 2039 C C . SER A 1 254 ? 17.918 7.381 -23.379 1.00 84.50 254 SER A C 1
ATOM 2041 O O . SER A 1 254 ? 18.259 8.472 -23.840 1.00 84.50 254 SER A O 1
ATOM 2043 N N . VAL A 1 255 ? 17.263 7.241 -22.233 1.00 82.06 255 VAL A N 1
ATOM 2044 C CA . VAL A 1 255 ? 16.901 8.341 -21.335 1.00 82.06 255 VAL A CA 1
ATOM 2045 C C . VAL A 1 255 ? 17.851 8.388 -20.151 1.00 82.06 255 VAL A C 1
ATOM 2047 O O . VAL A 1 255 ? 18.333 9.464 -19.810 1.00 82.06 255 VAL A O 1
ATOM 2050 N N . PHE A 1 256 ? 18.178 7.235 -19.571 1.00 81.00 256 PHE A N 1
ATOM 2051 C CA . PHE A 1 256 ? 19.023 7.160 -18.387 1.00 81.00 256 PHE A CA 1
ATOM 2052 C C . PHE A 1 256 ? 19.874 5.887 -18.417 1.00 81.00 256 PHE A C 1
ATOM 2054 O O . PHE A 1 256 ? 19.351 4.799 -18.633 1.00 81.00 256 PHE A O 1
ATOM 2061 N N . ARG A 1 257 ? 21.197 6.025 -18.244 1.00 79.69 257 ARG A N 1
ATOM 2062 C CA . ARG A 1 257 ? 22.168 4.909 -18.178 1.00 79.69 257 ARG A CA 1
ATOM 2063 C C . ARG A 1 257 ? 22.055 3.851 -19.285 1.00 79.69 257 ARG A C 1
ATOM 2065 O O . ARG A 1 257 ? 22.240 2.664 -19.044 1.00 79.69 257 ARG A O 1
ATOM 2072 N N . GLY A 1 258 ? 21.774 4.278 -20.513 1.00 83.00 258 GLY A N 1
ATOM 2073 C CA . GLY A 1 258 ? 21.647 3.376 -21.662 1.00 83.00 258 GLY A CA 1
ATOM 2074 C C . GLY A 1 258 ? 20.263 2.746 -21.818 1.00 83.00 258 GLY A C 1
ATOM 2075 O O . GLY A 1 258 ? 19.989 2.207 -22.886 1.00 83.00 258 GLY A O 1
ATOM 2076 N N . TYR A 1 259 ? 19.385 2.879 -20.822 1.00 84.19 259 TYR A N 1
ATOM 2077 C CA . TYR A 1 259 ? 18.014 2.394 -20.884 1.00 84.19 259 TYR A CA 1
ATOM 2078 C C . TYR A 1 259 ? 17.088 3.420 -21.523 1.00 84.19 259 TYR A C 1
ATOM 2080 O O . TYR A 1 259 ? 17.125 4.620 -21.219 1.00 84.19 259 TYR A O 1
ATOM 2088 N N . ASN A 1 260 ? 16.215 2.938 -22.399 1.00 88.06 260 ASN A N 1
ATOM 2089 C CA . ASN A 1 260 ? 15.068 3.699 -22.870 1.00 88.06 260 ASN A CA 1
ATOM 2090 C C . ASN A 1 260 ? 13.866 3.544 -21.916 1.00 88.06 260 ASN A C 1
ATOM 2092 O O . ASN A 1 260 ? 13.853 2.697 -21.022 1.00 88.06 260 ASN A O 1
ATOM 2096 N N . ILE A 1 261 ? 12.829 4.368 -22.097 1.00 83.69 261 ILE A N 1
ATOM 2097 C CA . ILE A 1 261 ? 11.659 4.394 -21.195 1.00 83.69 261 ILE A CA 1
ATOM 2098 C C . ILE A 1 261 ? 10.967 3.028 -21.125 1.00 83.69 261 ILE A C 1
ATOM 2100 O O . ILE A 1 261 ? 10.514 2.612 -20.060 1.00 83.69 261 ILE A O 1
ATOM 2104 N N . GLN A 1 262 ? 10.868 2.328 -22.256 1.00 84.94 262 GLN A N 1
ATOM 2105 C CA . GLN A 1 262 ? 10.202 1.032 -22.315 1.00 84.94 262 GLN A CA 1
ATOM 2106 C C . GLN A 1 262 ? 10.974 -0.025 -21.521 1.00 84.94 262 GLN A C 1
ATOM 2108 O O . GLN A 1 262 ? 10.360 -0.829 -20.816 1.00 84.94 262 GLN A O 1
ATOM 2113 N N . GLU A 1 263 ? 12.301 -0.017 -21.612 1.00 88.38 263 GLU A N 1
ATOM 2114 C CA . GLU A 1 263 ? 13.170 -0.916 -20.854 1.00 88.38 263 GLU A CA 1
ATOM 2115 C C . GLU A 1 263 ? 13.086 -0.621 -19.355 1.00 88.38 263 GLU A C 1
ATOM 2117 O O . GLU A 1 263 ? 12.827 -1.543 -18.586 1.00 88.38 263 GLU A O 1
ATOM 2122 N N . MET A 1 264 ? 13.156 0.655 -18.951 1.00 84.94 264 MET A N 1
ATOM 2123 C CA . MET A 1 264 ? 13.011 1.058 -17.544 1.00 84.94 264 MET A CA 1
ATOM 2124 C C . MET A 1 264 ? 11.667 0.614 -16.947 1.00 84.94 264 MET A C 1
ATOM 2126 O O . MET A 1 264 ? 11.619 0.062 -15.850 1.00 84.94 264 MET A O 1
ATOM 2130 N N . ILE A 1 265 ? 10.557 0.811 -17.673 1.00 85.12 265 ILE A N 1
ATOM 2131 C CA . ILE A 1 265 ? 9.226 0.360 -17.229 1.00 85.12 265 ILE A CA 1
ATOM 2132 C C . ILE A 1 265 ? 9.179 -1.167 -17.129 1.00 85.12 265 ILE A C 1
ATOM 2134 O O . ILE A 1 265 ? 8.601 -1.707 -16.187 1.00 85.12 265 ILE A O 1
ATOM 2138 N N . SER A 1 266 ? 9.767 -1.872 -18.096 1.00 86.50 266 SER A N 1
ATOM 2139 C CA . SER A 1 266 ? 9.781 -3.337 -18.106 1.00 86.50 266 SER A CA 1
ATOM 2140 C C . SER A 1 266 ? 10.556 -3.894 -16.915 1.00 86.50 266 SER A C 1
ATOM 2142 O O . SER A 1 266 ? 10.088 -4.826 -16.260 1.00 86.50 266 SER A O 1
ATOM 2144 N N . GLU A 1 267 ? 11.706 -3.301 -16.605 1.00 84.62 267 GLU A N 1
ATOM 2145 C CA . GLU A 1 267 ? 12.521 -3.657 -15.449 1.00 84.62 267 GLU A CA 1
ATOM 2146 C C . GLU A 1 267 ? 11.778 -3.380 -14.139 1.00 84.62 267 GLU A C 1
ATOM 2148 O O . GLU A 1 267 ? 11.632 -4.289 -13.322 1.00 84.62 267 GLU A O 1
ATOM 2153 N N . TYR A 1 268 ? 11.174 -2.195 -13.993 1.00 82.88 268 TYR A N 1
ATOM 2154 C CA . TYR A 1 268 ? 10.324 -1.866 -12.845 1.00 82.88 268 TYR A CA 1
ATOM 2155 C C . TYR A 1 268 ? 9.183 -2.875 -12.654 1.00 82.88 268 TYR A C 1
ATOM 2157 O O . TYR A 1 268 ? 8.982 -3.390 -11.555 1.00 82.88 268 TYR A O 1
ATOM 2165 N N . LEU A 1 269 ? 8.440 -3.206 -13.716 1.00 83.06 269 LEU A N 1
ATOM 2166 C CA . LEU A 1 269 ? 7.330 -4.158 -13.632 1.00 83.06 269 LEU A CA 1
ATOM 2167 C C . LEU A 1 269 ? 7.799 -5.574 -13.282 1.00 83.06 269 LEU A C 1
ATOM 2169 O O . LEU A 1 269 ? 7.076 -6.302 -12.602 1.00 83.06 269 LEU A O 1
ATOM 2173 N N . ASN A 1 270 ? 8.984 -5.982 -13.739 1.00 84.94 270 ASN A N 1
ATOM 2174 C CA . ASN A 1 270 ? 9.561 -7.271 -13.370 1.00 84.94 270 ASN A CA 1
ATOM 2175 C C . ASN A 1 270 ? 9.985 -7.297 -11.900 1.00 84.94 270 ASN A C 1
ATOM 2177 O O . ASN A 1 270 ? 9.653 -8.254 -11.204 1.00 84.94 270 ASN A O 1
ATOM 2181 N N . LEU A 1 271 ? 10.627 -6.236 -11.411 1.00 79.81 271 LEU A N 1
ATOM 2182 C CA . LEU A 1 271 ? 10.982 -6.098 -9.998 1.00 79.81 271 LEU A CA 1
ATOM 2183 C C . LEU A 1 271 ? 9.731 -6.067 -9.111 1.00 79.81 271 LEU A C 1
ATOM 2185 O O . LEU A 1 271 ? 9.650 -6.800 -8.127 1.00 79.81 271 LEU A O 1
ATOM 2189 N N . LYS A 1 272 ? 8.689 -5.332 -9.507 1.00 74.94 272 LYS A N 1
ATOM 2190 C CA . LYS A 1 272 ? 7.414 -5.273 -8.778 1.00 74.94 272 LYS A CA 1
ATOM 2191 C C . LYS A 1 272 ? 6.720 -6.631 -8.638 1.00 74.94 272 LYS A C 1
ATOM 2193 O O . LYS A 1 272 ? 6.056 -6.876 -7.640 1.00 74.94 272 LYS A O 1
ATOM 2198 N N . LYS A 1 273 ? 6.883 -7.549 -9.597 1.00 80.12 273 LYS A N 1
ATOM 2199 C CA . LYS A 1 273 ? 6.364 -8.925 -9.453 1.00 80.12 273 LYS A CA 1
ATOM 2200 C C . LYS A 1 273 ? 7.064 -9.712 -8.346 1.00 80.12 273 LYS A C 1
ATOM 2202 O O . LYS A 1 273 ? 6.481 -10.662 -7.838 1.00 80.12 273 LYS A O 1
ATOM 2207 N N . THR A 1 274 ? 8.305 -9.361 -8.014 1.00 74.62 274 THR A N 1
ATOM 2208 C CA . THR A 1 274 ? 9.085 -10.059 -6.982 1.00 74.62 274 THR A CA 1
ATOM 2209 C C . THR A 1 274 ? 8.823 -9.531 -5.573 1.00 74.62 274 THR A C 1
ATOM 2211 O O . THR A 1 274 ? 9.066 -10.256 -4.612 1.00 74.62 274 THR A O 1
ATOM 2214 N N . VAL A 1 275 ? 8.291 -8.310 -5.431 1.00 63.84 275 VAL A N 1
ATOM 2215 C CA . VAL A 1 275 ? 8.067 -7.664 -4.130 1.00 63.84 275 VAL A CA 1
ATOM 2216 C C . VAL A 1 275 ? 6.683 -7.005 -4.086 1.00 63.84 275 VAL A C 1
ATOM 2218 O O . VAL A 1 275 ? 6.455 -5.975 -4.716 1.00 63.84 275 VAL A O 1
ATOM 2221 N N . GLU A 1 276 ? 5.761 -7.555 -3.291 1.00 55.06 276 GLU A N 1
ATOM 2222 C CA . GLU A 1 276 ? 4.489 -6.897 -2.948 1.00 55.06 276 GLU A CA 1
ATOM 2223 C C . GLU A 1 276 ? 4.733 -5.818 -1.878 1.00 55.06 276 GLU A C 1
ATOM 2225 O O . GLU A 1 276 ? 4.573 -6.060 -0.682 1.00 55.06 276 GLU A O 1
ATOM 2230 N N . LYS A 1 277 ? 5.160 -4.615 -2.279 1.00 56.53 277 LYS A N 1
ATOM 2231 C CA . LYS A 1 277 ? 5.231 -3.454 -1.373 1.00 56.53 277 LYS A CA 1
ATOM 2232 C C . LYS A 1 277 ? 4.585 -2.208 -1.978 1.00 56.53 277 LYS A C 1
ATOM 2234 O O . LYS A 1 277 ? 4.491 -2.052 -3.191 1.00 56.53 277 LYS A O 1
ATOM 2239 N N . ASP A 1 278 ? 4.089 -1.357 -1.081 1.00 54.28 278 ASP A N 1
ATOM 2240 C CA . ASP A 1 278 ? 3.327 -0.142 -1.368 1.00 54.28 278 ASP A CA 1
ATOM 2241 C C . ASP A 1 278 ? 4.255 0.955 -1.926 1.00 54.28 278 ASP A C 1
ATOM 2243 O O . ASP A 1 278 ? 5.103 1.483 -1.208 1.00 54.28 278 ASP A O 1
ATOM 2247 N N . ASP A 1 279 ? 4.090 1.318 -3.203 1.00 53.69 279 ASP A N 1
ATOM 2248 C CA . ASP A 1 279 ? 4.912 2.326 -3.905 1.00 53.69 279 ASP A CA 1
ATOM 2249 C C . ASP A 1 279 ? 4.736 3.760 -3.350 1.00 53.69 279 ASP A C 1
ATOM 2251 O O . ASP A 1 279 ? 5.381 4.704 -3.807 1.00 53.69 279 ASP A O 1
ATOM 2255 N N . ARG A 1 280 ? 3.845 3.955 -2.367 1.00 53.00 280 ARG A N 1
ATOM 2256 C CA . ARG A 1 280 ? 3.456 5.276 -1.848 1.00 53.00 280 ARG A CA 1
ATOM 2257 C C . ARG A 1 280 ? 4.583 6.055 -1.179 1.00 53.00 280 ARG A C 1
ATOM 2259 O O . ARG A 1 280 ? 4.499 7.276 -1.136 1.00 53.00 280 ARG A O 1
ATOM 2266 N N . LEU A 1 281 ? 5.627 5.382 -0.692 1.00 53.84 281 LEU A N 1
ATOM 2267 C CA . LEU A 1 281 ? 6.753 6.031 -0.007 1.00 53.84 281 LEU A CA 1
ATOM 2268 C C . LEU A 1 281 ? 7.604 6.918 -0.930 1.00 53.84 281 LEU A C 1
ATOM 2270 O O . LEU A 1 281 ? 8.291 7.806 -0.440 1.00 53.84 281 LEU A O 1
ATOM 2274 N N . LEU A 1 282 ? 7.554 6.699 -2.248 1.00 56.19 282 LEU A N 1
ATOM 2275 C CA . LEU A 1 282 ? 8.398 7.405 -3.220 1.00 56.19 282 LEU A CA 1
ATOM 2276 C C . LEU A 1 282 ? 7.627 8.432 -4.066 1.00 56.19 282 LEU A C 1
ATOM 2278 O O . LEU A 1 282 ? 8.231 9.119 -4.883 1.00 56.19 282 LEU A O 1
ATOM 2282 N N . LEU A 1 283 ? 6.305 8.558 -3.882 1.00 54.25 283 LEU A N 1
ATOM 2283 C CA . LEU A 1 283 ? 5.453 9.438 -4.698 1.00 54.25 283 LEU A CA 1
ATOM 2284 C C . LEU A 1 283 ? 5.647 10.935 -4.406 1.00 54.25 283 LEU A C 1
ATOM 2286 O O . LEU A 1 283 ? 5.262 11.761 -5.230 1.00 54.25 283 LEU A O 1
ATOM 2290 N N . GLU A 1 284 ? 6.224 11.286 -3.255 1.00 57.84 284 GLU A N 1
ATOM 2291 C CA . GLU A 1 284 ? 6.432 12.679 -2.824 1.00 57.84 284 GLU A CA 1
ATOM 2292 C C . GLU A 1 284 ? 7.876 13.172 -3.028 1.00 57.84 284 GLU A C 1
ATOM 2294 O O . GLU A 1 284 ? 8.209 14.286 -2.625 1.00 57.84 284 GLU A O 1
ATOM 2299 N N . ILE A 1 285 ? 8.740 12.363 -3.652 1.00 64.94 285 ILE A N 1
ATOM 2300 C CA . ILE A 1 285 ? 10.152 12.697 -3.869 1.00 64.94 285 ILE A CA 1
ATOM 2301 C C . ILE A 1 285 ? 10.343 13.201 -5.303 1.00 64.94 285 ILE A C 1
ATOM 2303 O O . ILE A 1 285 ? 9.973 12.530 -6.265 1.00 64.94 285 ILE A O 1
ATOM 2307 N N . ASP A 1 286 ? 10.931 14.390 -5.443 1.00 69.12 286 ASP A N 1
ATOM 2308 C CA . ASP A 1 286 ? 11.271 14.974 -6.743 1.00 69.12 286 ASP A CA 1
ATOM 2309 C C . ASP A 1 286 ? 12.655 14.481 -7.192 1.00 69.12 286 ASP A C 1
ATOM 2311 O O . ASP A 1 286 ? 13.680 14.900 -6.650 1.00 69.12 286 ASP A O 1
ATOM 2315 N N . PHE A 1 287 ? 12.681 13.557 -8.154 1.00 73.69 287 PHE A N 1
ATOM 2316 C CA . PHE A 1 287 ? 13.912 12.965 -8.680 1.00 73.69 287 PHE A CA 1
ATOM 2317 C C . PHE A 1 287 ? 14.479 13.794 -9.834 1.00 73.69 287 PHE A C 1
ATOM 2319 O O . PHE A 1 287 ? 13.776 14.151 -10.782 1.00 73.69 287 PHE A O 1
ATOM 2326 N N . LYS A 1 288 ? 15.788 14.046 -9.802 1.00 77.94 288 LYS A N 1
ATOM 2327 C CA . LYS A 1 288 ? 16.516 14.762 -10.862 1.00 77.94 288 LYS A CA 1
ATOM 2328 C C . LYS A 1 288 ? 16.951 13.856 -12.019 1.00 77.94 288 LYS A C 1
ATOM 2330 O O . LYS A 1 288 ? 17.358 14.383 -13.054 1.00 77.94 288 LYS A O 1
ATOM 2335 N N . PHE A 1 289 ? 16.884 12.534 -11.851 1.00 74.25 289 PHE A N 1
ATOM 2336 C CA . PHE A 1 289 ? 17.242 11.509 -12.839 1.00 74.25 289 PHE A CA 1
ATOM 2337 C C . PHE A 1 289 ? 18.639 11.715 -13.444 1.00 74.25 289 PHE A C 1
ATOM 2339 O O . PHE A 1 289 ? 18.823 11.681 -14.662 1.00 74.25 289 PHE A O 1
ATOM 2346 N N . ASN A 1 290 ? 19.637 11.955 -12.590 1.00 83.00 290 ASN A N 1
ATOM 2347 C CA . ASN A 1 290 ? 21.034 12.092 -13.004 1.00 83.00 290 ASN A CA 1
ATOM 2348 C C . ASN A 1 290 ? 21.943 11.062 -12.318 1.00 83.00 290 ASN A C 1
ATOM 2350 O O . ASN A 1 290 ? 21.570 10.442 -11.324 1.00 83.00 290 ASN A O 1
ATOM 2354 N N . ASP A 1 291 ? 23.138 10.861 -12.879 1.00 82.75 291 ASP A N 1
ATOM 2355 C CA . ASP A 1 291 ? 24.053 9.819 -12.407 1.00 82.75 291 ASP A CA 1
ATOM 2356 C C . ASP A 1 291 ? 24.545 10.055 -10.979 1.00 82.75 291 ASP A C 1
ATOM 2358 O O . ASP A 1 291 ? 24.725 9.094 -10.240 1.00 82.75 291 ASP A O 1
ATOM 2362 N N . GLU A 1 292 ? 24.731 11.312 -10.575 1.00 83.50 292 GLU A N 1
ATOM 2363 C CA . GLU A 1 292 ? 25.181 11.652 -9.225 1.00 83.50 292 GLU A CA 1
ATOM 2364 C C . GLU A 1 292 ? 24.118 11.300 -8.174 1.00 83.50 292 GLU A C 1
ATOM 2366 O O . GLU A 1 292 ? 24.430 10.720 -7.137 1.00 83.50 292 GLU A O 1
ATOM 2371 N N . GLU A 1 293 ? 22.854 11.621 -8.457 1.00 82.50 293 GLU A N 1
ATOM 2372 C CA . GLU A 1 293 ? 21.704 11.260 -7.628 1.00 82.50 293 GLU A CA 1
ATOM 2373 C C . GLU A 1 293 ? 21.550 9.740 -7.538 1.00 82.50 293 GLU A C 1
ATOM 2375 O O . GLU A 1 293 ? 21.372 9.213 -6.441 1.00 82.50 293 GLU A O 1
ATOM 2380 N N . TYR A 1 294 ? 21.686 9.030 -8.662 1.00 82.69 294 TYR A N 1
ATOM 2381 C CA . TYR A 1 294 ? 21.629 7.572 -8.664 1.00 82.69 294 TYR A CA 1
ATOM 2382 C C . TYR A 1 294 ? 22.734 6.956 -7.815 1.00 82.69 294 TYR A C 1
ATOM 2384 O O . TYR A 1 294 ? 22.425 6.125 -6.972 1.00 82.69 294 TYR A O 1
ATOM 2392 N N . GLU A 1 295 ? 24.002 7.340 -8.001 1.00 84.06 295 GLU A N 1
ATOM 2393 C CA . GLU A 1 295 ? 25.108 6.745 -7.234 1.00 84.06 295 GLU A CA 1
ATOM 2394 C C . GLU A 1 295 ? 24.939 6.994 -5.734 1.00 84.06 295 GLU A C 1
ATOM 2396 O O . GLU A 1 295 ? 25.168 6.096 -4.926 1.00 84.06 295 GLU A O 1
ATOM 2401 N N . LYS A 1 296 ? 24.459 8.184 -5.353 1.00 80.25 296 LYS A N 1
ATOM 2402 C CA . LYS A 1 296 ? 24.129 8.504 -3.959 1.00 80.25 296 LYS A CA 1
ATOM 2403 C C . LYS A 1 296 ? 23.029 7.593 -3.414 1.00 80.25 296 LYS A C 1
ATOM 2405 O O . LYS A 1 296 ? 23.213 6.991 -2.359 1.00 80.25 296 LYS A O 1
ATOM 2410 N N . ILE A 1 297 ? 21.902 7.471 -4.120 1.00 78.31 297 ILE A N 1
ATOM 2411 C CA . ILE A 1 297 ? 20.777 6.625 -3.693 1.00 78.31 297 ILE A CA 1
ATOM 2412 C C . ILE A 1 297 ? 21.187 5.150 -3.663 1.00 78.31 297 ILE A C 1
ATOM 2414 O O . ILE A 1 297 ? 20.874 4.454 -2.703 1.00 78.31 297 ILE A O 1
ATOM 2418 N N . PHE A 1 298 ? 21.910 4.682 -4.679 1.00 79.38 298 PHE A N 1
ATOM 2419 C CA . PHE A 1 298 ? 22.387 3.309 -4.782 1.00 79.38 298 PHE A CA 1
ATOM 2420 C C . PHE A 1 298 ? 23.326 2.961 -3.627 1.00 79.38 298 PHE A C 1
ATOM 2422 O O . PHE A 1 298 ? 23.077 1.982 -2.936 1.00 79.38 298 PHE A O 1
ATOM 2429 N N . THR A 1 299 ? 24.323 3.809 -3.346 1.00 80.25 299 THR A N 1
ATOM 2430 C CA . THR A 1 299 ? 25.244 3.619 -2.212 1.00 80.25 299 THR A CA 1
ATOM 2431 C C . THR A 1 299 ? 24.485 3.567 -0.885 1.00 80.25 299 THR A C 1
ATOM 2433 O O . THR A 1 299 ? 24.791 2.747 -0.025 1.00 80.25 299 THR A O 1
ATOM 2436 N N . LEU A 1 300 ? 23.470 4.420 -0.708 1.00 72.81 300 LEU A N 1
ATOM 2437 C CA . LEU A 1 300 ? 22.629 4.382 0.489 1.00 72.81 300 LEU A CA 1
ATOM 2438 C C . LEU A 1 300 ? 21.819 3.085 0.574 1.00 72.81 300 LEU A C 1
ATOM 2440 O O . LEU A 1 300 ? 21.739 2.504 1.646 1.00 72.81 300 LEU A O 1
ATOM 2444 N N . ILE A 1 301 ? 21.218 2.617 -0.522 1.00 71.94 301 ILE A N 1
ATOM 2445 C CA . ILE A 1 301 ? 20.460 1.356 -0.539 1.00 71.94 301 ILE A CA 1
ATOM 2446 C C . ILE A 1 301 ? 21.381 0.157 -0.285 1.00 71.94 301 ILE A C 1
ATOM 2448 O O . ILE A 1 301 ? 20.988 -0.753 0.438 1.00 71.94 301 ILE A O 1
ATOM 2452 N N . GLU A 1 302 ? 22.595 0.156 -0.829 1.00 74.62 302 GLU A N 1
ATOM 2453 C CA . GLU A 1 302 ? 23.603 -0.881 -0.587 1.00 74.62 302 GLU A CA 1
ATOM 2454 C C . GLU A 1 302 ? 23.979 -0.923 0.901 1.00 74.62 302 GLU A C 1
ATOM 2456 O O . GLU A 1 302 ? 23.799 -1.952 1.545 1.00 74.62 302 GLU A O 1
ATOM 2461 N N . GLN A 1 303 ? 24.317 0.230 1.493 1.00 70.81 303 GLN A N 1
ATOM 2462 C CA . GLN A 1 303 ? 24.549 0.351 2.938 1.00 70.81 303 GLN A CA 1
ATOM 2463 C C . GLN A 1 303 ? 23.335 -0.091 3.769 1.00 70.81 303 GLN A C 1
ATOM 2465 O O . GLN A 1 303 ? 23.497 -0.740 4.799 1.00 70.81 303 GLN A O 1
ATOM 2470 N N . ALA A 1 304 ? 22.115 0.240 3.334 1.00 66.75 304 ALA A N 1
ATOM 2471 C CA . ALA A 1 304 ? 20.885 -0.192 3.993 1.00 66.75 304 ALA A CA 1
ATOM 2472 C C . ALA A 1 304 ? 20.719 -1.712 3.965 1.00 66.75 304 ALA A C 1
ATOM 2474 O O . ALA A 1 304 ? 20.226 -2.294 4.928 1.00 66.75 304 ALA A O 1
ATOM 2475 N N . THR A 1 305 ? 21.071 -2.327 2.835 1.00 66.06 305 THR A N 1
ATOM 2476 C CA . THR A 1 305 ? 20.914 -3.760 2.584 1.00 66.06 305 THR A CA 1
ATOM 2477 C C . THR A 1 305 ? 21.921 -4.542 3.411 1.00 66.06 305 THR A C 1
ATOM 2479 O O . THR A 1 305 ? 21.508 -5.444 4.133 1.00 66.06 305 THR A O 1
ATOM 2482 N N . ASP A 1 306 ? 23.187 -4.120 3.413 1.00 69.75 306 ASP A N 1
ATOM 2483 C CA . ASP A 1 306 ? 24.235 -4.693 4.265 1.00 69.75 306 ASP A CA 1
ATOM 2484 C C . ASP A 1 306 ? 23.838 -4.607 5.743 1.00 69.75 306 ASP A C 1
ATOM 2486 O O . ASP A 1 306 ? 23.871 -5.594 6.475 1.00 69.75 306 ASP A O 1
ATOM 2490 N N . LEU A 1 307 ? 23.358 -3.434 6.172 1.00 64.94 307 LEU A N 1
ATOM 2491 C CA . LEU A 1 307 ? 22.879 -3.245 7.535 1.00 64.94 307 LEU A CA 1
ATOM 2492 C C . LEU A 1 307 ? 21.621 -4.053 7.843 1.00 64.94 307 LEU A C 1
ATOM 2494 O O . LEU A 1 307 ? 21.382 -4.275 9.015 1.00 64.94 307 LEU A O 1
ATOM 2498 N N . TYR A 1 308 ? 20.801 -4.459 6.869 1.00 62.69 308 TYR A N 1
ATOM 2499 C CA . TYR A 1 308 ? 19.581 -5.241 7.104 1.00 62.69 308 TYR A CA 1
ATOM 2500 C C . TYR A 1 308 ? 19.840 -6.754 7.104 1.00 62.69 308 TYR A C 1
ATOM 2502 O O . TYR A 1 308 ? 19.254 -7.464 7.918 1.00 62.69 308 TYR A O 1
ATOM 2510 N N . GLU A 1 309 ? 20.725 -7.253 6.235 1.00 58.31 309 GLU A N 1
ATOM 2511 C CA . GLU A 1 309 ? 21.121 -8.671 6.203 1.00 58.31 309 GLU A CA 1
ATOM 2512 C C . GLU A 1 309 ? 21.863 -9.100 7.481 1.00 58.31 309 GLU A C 1
ATOM 2514 O O . GLU A 1 309 ? 21.779 -10.260 7.887 1.00 58.31 309 GLU A O 1
ATOM 2519 N N . GLU A 1 310 ? 22.538 -8.164 8.153 1.00 57.69 310 GLU A N 1
ATOM 2520 C CA . GLU A 1 310 ? 23.290 -8.414 9.388 1.00 57.69 310 GLU A CA 1
ATOM 2521 C C . GLU A 1 310 ? 22.440 -8.447 10.672 1.00 57.69 310 GLU A C 1
ATOM 2523 O O . GLU A 1 310 ? 23.001 -8.622 11.756 1.00 57.69 310 GLU A O 1
ATOM 2528 N N . ILE A 1 311 ? 21.111 -8.294 10.601 1.00 64.19 311 ILE A N 1
ATOM 2529 C CA . ILE A 1 311 ? 20.261 -8.136 11.793 1.00 64.19 311 ILE A CA 1
ATOM 2530 C C . ILE A 1 311 ? 19.462 -9.407 12.101 1.00 64.19 311 ILE A C 1
ATOM 2532 O O . ILE A 1 311 ? 18.410 -9.644 11.503 1.00 64.19 311 ILE A O 1
ATOM 2536 N N . PRO A 1 312 ? 19.897 -10.207 13.089 1.00 67.88 312 PRO A N 1
ATOM 2537 C CA . PRO A 1 312 ? 19.075 -11.260 13.670 1.00 67.88 312 PRO A CA 1
ATOM 2538 C C . PRO A 1 312 ? 17.760 -10.719 14.251 1.00 67.88 312 PRO A C 1
ATOM 2540 O O . PRO A 1 312 ? 17.727 -9.618 14.812 1.00 67.88 312 PRO A O 1
ATOM 2543 N N . GLU A 1 313 ? 16.687 -11.514 14.208 1.00 70.88 313 GLU A N 1
ATOM 2544 C CA . GLU A 1 313 ? 15.397 -11.160 14.828 1.00 70.88 313 GLU A CA 1
ATOM 2545 C C . GLU A 1 313 ? 15.543 -10.847 16.332 1.00 70.88 313 GLU A C 1
ATOM 2547 O O . GLU A 1 313 ? 14.816 -10.032 16.896 1.00 70.88 313 GLU A O 1
ATOM 2552 N N . GLU A 1 314 ? 16.546 -11.432 16.983 1.00 72.00 314 GLU A N 1
ATOM 2553 C CA . GLU A 1 314 ? 16.872 -11.230 18.392 1.00 72.00 314 GLU A CA 1
ATOM 2554 C C . GLU A 1 314 ? 17.357 -9.809 18.723 1.00 72.00 314 GLU A C 1
ATOM 2556 O O . GLU A 1 314 ? 17.420 -9.437 19.893 1.00 72.00 314 GLU A O 1
ATOM 2561 N N . THR A 1 315 ? 17.709 -8.997 17.725 1.00 73.38 315 THR A N 1
ATOM 2562 C CA . THR A 1 315 ? 18.136 -7.603 17.928 1.00 73.38 315 THR A CA 1
ATOM 2563 C C . THR A 1 315 ? 16.961 -6.641 18.150 1.00 73.38 31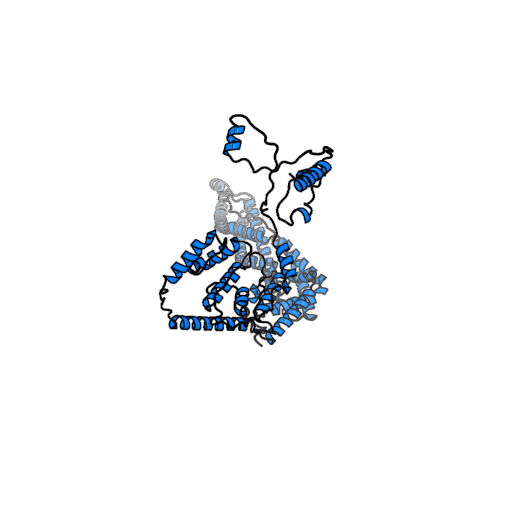5 THR A C 1
ATOM 2565 O O . THR A 1 315 ? 17.141 -5.588 18.765 1.00 73.38 315 THR A O 1
ATOM 2568 N N . PHE A 1 316 ? 15.745 -7.001 17.715 1.00 77.62 316 PHE A N 1
ATOM 2569 C CA . PHE A 1 316 ? 14.550 -6.155 17.842 1.00 77.62 316 PHE A CA 1
ATOM 2570 C C . PHE A 1 316 ? 14.076 -5.995 19.293 1.00 77.62 316 PHE A C 1
ATOM 2572 O O . PHE A 1 316 ? 13.161 -5.220 19.560 1.00 77.62 316 PHE A O 1
ATOM 2579 N N . VAL A 1 317 ? 14.745 -6.633 20.261 1.00 83.50 317 VAL A N 1
ATOM 2580 C CA . VAL A 1 317 ? 14.567 -6.364 21.699 1.00 83.50 317 VAL A CA 1
ATOM 2581 C C . VAL A 1 317 ? 14.688 -4.872 22.039 1.00 83.50 317 VAL A C 1
ATOM 2583 O O . VAL A 1 317 ? 14.032 -4.394 22.959 1.00 83.50 317 VAL A O 1
ATOM 2586 N N . TYR A 1 318 ? 15.464 -4.106 21.264 1.00 85.56 318 TYR A N 1
ATOM 2587 C CA . TYR A 1 318 ? 15.666 -2.669 21.460 1.00 85.56 318 TYR A CA 1
ATOM 2588 C C . TYR A 1 318 ? 14.578 -1.771 20.835 1.00 85.56 318 TYR A C 1
ATOM 2590 O O . TYR A 1 318 ? 14.664 -0.547 20.971 1.00 85.56 318 TYR A O 1
ATOM 2598 N N . ASP A 1 319 ? 13.541 -2.312 20.179 1.00 83.44 319 ASP A N 1
ATOM 2599 C CA . ASP A 1 319 ? 12.414 -1.508 19.656 1.00 83.44 319 ASP A CA 1
ATOM 2600 C C . ASP A 1 319 ? 11.572 -0.867 20.771 1.00 83.44 319 ASP A C 1
ATOM 2602 O O . ASP A 1 319 ? 10.853 0.107 20.538 1.00 83.44 319 ASP A O 1
ATOM 2606 N N . VAL A 1 320 ? 11.706 -1.373 22.000 1.00 83.44 320 VAL A N 1
ATOM 2607 C CA . VAL A 1 320 ? 11.110 -0.791 23.207 1.00 83.44 320 VAL A CA 1
ATOM 2608 C C . VAL A 1 320 ? 11.633 0.626 23.500 1.00 83.44 320 VAL A C 1
ATOM 2610 O O . VAL A 1 320 ? 10.949 1.412 24.165 1.00 83.44 320 VAL A O 1
ATOM 2613 N N . LEU A 1 321 ? 12.829 0.954 22.990 1.00 87.12 321 LEU A N 1
ATOM 2614 C CA . LEU A 1 321 ? 13.523 2.221 23.188 1.00 87.12 321 LEU A CA 1
ATOM 2615 C C . LEU A 1 321 ? 13.079 3.278 22.169 1.00 87.12 321 LEU A C 1
ATOM 2617 O O . LEU A 1 321 ? 12.789 3.005 21.003 1.00 87.12 321 LEU A O 1
ATOM 2621 N N . SER A 1 322 ? 13.095 4.534 22.601 1.00 84.19 322 SER A N 1
ATOM 2622 C CA . SER A 1 322 ? 12.759 5.673 21.758 1.00 84.19 322 SER A CA 1
ATOM 2623 C C . SER A 1 322 ? 13.745 5.823 20.605 1.00 84.19 322 SER A C 1
ATOM 2625 O O . SER A 1 322 ? 14.964 5.788 20.790 1.00 84.19 322 SER A O 1
ATOM 2627 N N . LYS A 1 323 ? 13.206 6.089 19.412 1.00 80.81 323 LYS A N 1
ATOM 2628 C CA . LYS A 1 323 ? 13.986 6.331 18.188 1.00 80.81 323 LYS A CA 1
ATOM 2629 C C . LYS A 1 323 ? 14.979 7.489 18.335 1.00 80.81 323 LYS A C 1
ATOM 2631 O O . LYS A 1 323 ? 16.044 7.462 17.733 1.00 80.81 323 LYS A O 1
ATOM 2636 N N . GLU A 1 324 ? 14.654 8.468 19.177 1.00 78.88 324 GLU A N 1
ATOM 2637 C CA . GLU A 1 324 ? 15.508 9.621 19.495 1.00 78.88 324 GLU A CA 1
ATOM 2638 C C . GLU A 1 324 ? 16.828 9.225 20.174 1.00 78.88 324 GLU A C 1
ATOM 2640 O O . GLU A 1 324 ? 17.763 10.017 20.211 1.00 78.88 324 GLU A O 1
ATOM 2645 N N . SER A 1 325 ? 16.927 8.001 20.703 1.00 80.75 325 SER A N 1
ATOM 2646 C CA . SER A 1 325 ? 18.152 7.497 21.332 1.00 80.75 325 SER A CA 1
ATOM 2647 C C . SER A 1 325 ? 19.222 7.060 20.325 1.00 80.75 325 SER A C 1
ATOM 2649 O O . SER A 1 325 ? 20.337 6.764 20.738 1.00 80.75 325 SER A O 1
ATOM 2651 N N . PHE A 1 326 ? 18.897 7.030 19.027 1.00 84.12 326 PHE A N 1
ATOM 2652 C CA . PHE A 1 326 ? 19.743 6.490 17.955 1.00 84.12 326 PHE A CA 1
ATOM 2653 C C . PHE A 1 326 ? 20.028 7.529 16.859 1.00 84.12 326 PHE A C 1
ATOM 2655 O O . PHE A 1 326 ? 20.086 7.195 15.682 1.00 84.12 326 PHE A O 1
ATOM 2662 N N . THR A 1 327 ? 20.135 8.811 17.216 1.00 78.25 327 THR A N 1
ATOM 2663 C CA . THR A 1 327 ? 20.336 9.915 16.254 1.00 78.25 327 THR A CA 1
ATOM 2664 C C . THR A 1 327 ? 21.800 10.251 15.978 1.00 78.25 327 THR A C 1
ATOM 2666 O O . THR A 1 327 ? 22.074 11.144 15.182 1.00 78.25 327 THR A O 1
ATOM 2669 N N . GLU A 1 328 ? 22.736 9.590 16.649 1.00 80.69 328 GLU A N 1
ATOM 2670 C CA . GLU A 1 328 ? 24.183 9.791 16.507 1.00 80.69 328 GLU A CA 1
ATOM 2671 C C . GLU A 1 328 ? 24.843 8.471 16.090 1.00 80.69 328 GLU A C 1
ATOM 2673 O O . GLU A 1 328 ? 24.224 7.418 16.214 1.00 80.69 328 GLU A O 1
ATOM 2678 N N . GLU A 1 329 ? 26.080 8.509 15.586 1.00 82.25 329 GLU A N 1
ATOM 2679 C CA . GLU A 1 329 ? 26.834 7.292 15.251 1.00 82.25 329 GLU A CA 1
ATOM 2680 C C . GLU A 1 329 ? 27.143 6.452 16.501 1.00 82.25 329 GLU A C 1
ATOM 2682 O O . GLU A 1 329 ? 27.316 6.975 17.607 1.00 82.25 329 GLU A O 1
ATOM 2687 N N . HIS A 1 330 ? 27.243 5.126 16.334 1.00 85.50 330 HIS A N 1
ATOM 2688 C CA . HIS A 1 330 ? 27.574 4.238 17.451 1.00 85.50 330 HIS A CA 1
ATOM 2689 C C . HIS A 1 330 ? 28.965 4.556 18.003 1.00 85.50 330 HIS A C 1
ATOM 2691 O O . HIS A 1 330 ? 29.970 4.546 17.293 1.00 85.50 330 HIS A O 1
ATOM 2697 N N . THR A 1 331 ? 29.027 4.770 19.316 1.00 87.56 331 THR A N 1
ATOM 2698 C CA . THR A 1 331 ? 30.282 4.786 20.066 1.00 87.56 331 THR A CA 1
ATOM 2699 C C . THR A 1 331 ? 30.152 3.902 21.299 1.00 87.56 331 THR A C 1
ATOM 2701 O O . THR A 1 331 ? 29.084 3.801 21.904 1.00 87.56 331 THR A O 1
ATOM 2704 N N . ILE A 1 332 ? 31.267 3.313 21.745 1.00 87.25 332 ILE A N 1
ATOM 2705 C CA . ILE A 1 332 ? 31.312 2.514 22.985 1.00 87.25 332 ILE A CA 1
ATOM 2706 C C . ILE A 1 332 ? 30.835 3.348 24.190 1.00 87.25 332 ILE A C 1
ATOM 2708 O O . ILE A 1 332 ? 30.224 2.831 25.125 1.00 87.25 332 ILE A O 1
ATOM 2712 N N . GLN A 1 333 ? 31.097 4.658 24.180 1.00 86.12 333 GLN A N 1
ATOM 2713 C CA . GLN A 1 333 ? 30.645 5.568 25.229 1.00 86.12 333 GLN A CA 1
ATOM 2714 C C . GLN A 1 333 ? 29.123 5.767 25.199 1.00 86.12 333 GLN A C 1
ATOM 2716 O O . GLN A 1 333 ? 28.500 5.673 26.257 1.00 86.12 333 GLN A O 1
ATOM 2721 N N . ALA A 1 334 ? 28.528 5.995 24.024 1.00 84.06 334 ALA A N 1
ATOM 2722 C CA . ALA A 1 334 ? 27.078 6.116 23.864 1.00 84.06 334 ALA A CA 1
ATOM 2723 C C . ALA A 1 334 ? 26.357 4.814 24.244 1.00 84.06 334 ALA A C 1
ATOM 2725 O O . ALA A 1 334 ? 25.382 4.846 24.992 1.00 84.06 334 ALA A O 1
ATOM 2726 N N . GLU A 1 335 ? 26.895 3.661 23.839 1.00 88.31 335 GLU A N 1
ATOM 2727 C CA . GLU A 1 335 ? 26.378 2.349 24.235 1.00 88.31 335 GLU A CA 1
ATOM 2728 C C . GLU A 1 335 ? 26.353 2.182 25.758 1.00 88.31 335 GLU A C 1
ATOM 2730 O O . GLU A 1 335 ? 25.318 1.829 26.325 1.00 88.31 335 GLU A O 1
ATOM 2735 N N . ASN A 1 336 ? 27.474 2.451 26.438 1.00 88.88 336 ASN A N 1
ATOM 2736 C CA . ASN A 1 336 ? 27.547 2.343 27.896 1.00 88.88 336 ASN A CA 1
ATOM 2737 C C . ASN A 1 336 ? 26.567 3.301 28.588 1.00 88.88 336 ASN A C 1
ATOM 2739 O O . ASN A 1 336 ? 25.968 2.936 29.597 1.00 88.88 336 ASN A O 1
ATOM 2743 N N . GLN A 1 337 ? 26.382 4.511 28.052 1.00 88.56 337 GLN A N 1
ATOM 2744 C CA . GLN A 1 337 ? 25.409 5.468 28.581 1.00 88.56 337 GLN A CA 1
ATOM 2745 C C . GLN A 1 337 ? 23.971 4.979 28.409 1.00 88.56 337 GLN A C 1
ATOM 2747 O O . GLN A 1 337 ? 23.180 5.112 29.340 1.00 88.56 337 GLN A O 1
ATOM 2752 N N . ILE A 1 338 ? 23.627 4.406 27.254 1.00 88.62 338 ILE A N 1
ATOM 2753 C CA . ILE A 1 338 ? 22.290 3.863 27.000 1.00 88.62 338 ILE A CA 1
ATOM 2754 C C . ILE A 1 338 ? 22.019 2.668 27.917 1.00 88.62 338 ILE A C 1
ATOM 2756 O O . ILE A 1 338 ? 20.982 2.648 28.569 1.00 88.62 338 ILE A O 1
ATOM 2760 N N . HIS A 1 339 ? 22.963 1.739 28.080 1.00 89.94 339 HIS A N 1
ATOM 2761 C CA . HIS A 1 339 ? 22.803 0.610 29.006 1.00 89.94 339 HIS A CA 1
ATOM 2762 C C . HIS A 1 339 ? 22.709 1.049 30.471 1.00 89.94 339 HIS A C 1
ATOM 2764 O O . HIS A 1 339 ? 21.883 0.524 31.212 1.00 89.94 339 HIS A O 1
ATOM 2770 N N . ALA A 1 340 ? 23.499 2.041 30.894 1.00 88.75 340 ALA A N 1
ATOM 2771 C CA . ALA A 1 340 ? 23.377 2.612 32.235 1.00 88.75 340 ALA A CA 1
ATOM 2772 C C . ALA A 1 340 ? 22.003 3.270 32.448 1.00 88.75 340 ALA A C 1
ATOM 2774 O O . ALA A 1 340 ? 21.423 3.151 33.525 1.00 88.75 340 ALA A O 1
ATOM 2775 N N . ARG A 1 341 ? 21.453 3.919 31.412 1.00 90.00 341 ARG A N 1
ATOM 2776 C CA . ARG A 1 341 ? 20.084 4.445 31.447 1.00 90.00 341 ARG A CA 1
ATOM 2777 C C . ARG A 1 341 ? 19.056 3.320 31.524 1.00 90.00 341 ARG A C 1
ATOM 2779 O O . ARG A 1 341 ? 18.203 3.393 32.393 1.00 90.00 341 ARG A O 1
ATOM 2786 N N . ILE A 1 342 ? 19.167 2.269 30.708 1.00 91.56 342 ILE A N 1
ATOM 2787 C CA . ILE A 1 342 ? 18.288 1.087 30.785 1.00 91.56 342 ILE A CA 1
ATOM 2788 C C . ILE A 1 342 ? 18.283 0.517 32.210 1.00 91.56 342 ILE A C 1
ATOM 2790 O O . ILE A 1 342 ? 17.217 0.269 32.760 1.00 91.56 342 ILE A O 1
ATOM 2794 N N . GLN A 1 343 ? 19.454 0.387 32.839 1.00 92.19 343 GLN A N 1
ATOM 2795 C CA . GLN A 1 343 ? 19.563 -0.069 34.225 1.00 92.19 343 GLN A CA 1
ATOM 2796 C C . GLN A 1 343 ? 18.814 0.859 35.197 1.00 92.19 343 GLN A C 1
ATOM 2798 O O . GLN A 1 343 ? 18.033 0.378 36.013 1.00 92.19 343 GLN A O 1
ATOM 2803 N N . SER A 1 344 ? 18.990 2.180 35.078 1.00 90.44 344 SER A N 1
ATOM 2804 C CA . SER A 1 344 ? 18.262 3.145 35.918 1.00 90.44 344 SER A CA 1
ATOM 2805 C C . SER A 1 344 ? 16.746 3.136 35.682 1.00 90.44 344 SER A C 1
ATOM 2807 O O . SER A 1 344 ? 15.979 3.379 36.607 1.00 90.44 344 SER A O 1
ATOM 2809 N N . GLU A 1 345 ? 16.306 2.834 34.458 1.00 91.50 345 GLU A N 1
ATOM 2810 C CA . GLU A 1 345 ? 14.890 2.695 34.113 1.00 91.50 345 GLU A CA 1
ATOM 2811 C C . GLU A 1 345 ? 14.301 1.420 34.728 1.00 91.50 345 GLU A C 1
ATOM 2813 O O . GLU A 1 345 ? 13.218 1.472 35.298 1.00 91.50 345 GLU A O 1
ATOM 2818 N N . ILE A 1 346 ? 15.029 0.297 34.704 1.00 91.88 346 ILE A N 1
ATOM 2819 C CA . ILE A 1 346 ? 14.626 -0.938 35.398 1.00 91.88 346 ILE A CA 1
ATOM 2820 C C . ILE A 1 346 ? 14.500 -0.687 36.902 1.00 91.88 346 ILE A C 1
ATOM 2822 O O . ILE A 1 346 ? 13.474 -1.020 37.486 1.00 91.88 346 ILE A O 1
ATOM 2826 N N . GLU A 1 347 ? 15.504 -0.057 37.519 1.00 92.19 347 GLU A N 1
ATOM 2827 C CA . GLU A 1 347 ? 15.469 0.286 38.947 1.00 92.19 347 GLU A CA 1
ATOM 2828 C C . GLU A 1 347 ? 14.286 1.200 39.282 1.00 92.19 347 GLU A C 1
ATOM 2830 O O . GLU A 1 347 ? 13.654 1.041 40.325 1.00 92.19 347 GLU A O 1
ATOM 2835 N N . PHE A 1 348 ? 13.949 2.148 38.405 1.00 92.50 348 PHE A N 1
ATOM 2836 C CA . PHE A 1 348 ? 12.761 2.975 38.577 1.00 92.50 348 PHE A CA 1
ATOM 2837 C C . PHE A 1 348 ? 11.475 2.142 38.499 1.00 92.50 348 PHE A C 1
ATOM 2839 O O . PHE A 1 348 ? 10.641 2.255 39.396 1.00 92.50 348 PHE A O 1
ATOM 2846 N N . LEU A 1 349 ? 11.327 1.294 37.473 1.00 90.56 349 LEU A N 1
ATOM 2847 C CA . LEU A 1 349 ? 10.129 0.477 37.259 1.00 90.56 349 LEU A CA 1
ATOM 2848 C C . LEU A 1 349 ? 9.893 -0.535 38.392 1.00 90.56 349 LEU A C 1
ATOM 2850 O O . LEU A 1 349 ? 8.754 -0.734 38.808 1.00 90.56 349 LEU A O 1
ATOM 2854 N N . GLU A 1 350 ? 10.960 -1.130 38.932 1.00 90.62 350 GLU A N 1
ATOM 2855 C CA . GLU A 1 350 ? 10.893 -2.055 40.073 1.00 90.62 350 GLU A CA 1
ATOM 2856 C C . GLU A 1 350 ? 10.481 -1.363 41.385 1.00 90.62 350 GLU A C 1
ATOM 2858 O O . GLU A 1 350 ? 9.964 -2.018 42.287 1.00 90.62 350 GLU A O 1
ATOM 2863 N N . ASN A 1 351 ? 10.664 -0.042 41.482 1.00 91.31 351 ASN A N 1
ATOM 2864 C CA . ASN A 1 351 ? 10.278 0.783 42.632 1.00 91.31 351 ASN A CA 1
ATOM 2865 C C . ASN A 1 351 ? 8.911 1.480 42.454 1.00 91.31 351 ASN A C 1
ATOM 2867 O O . ASN A 1 351 ? 8.600 2.423 43.194 1.00 91.31 351 ASN A O 1
ATOM 2871 N N . ILE A 1 352 ? 8.109 1.079 41.461 1.00 90.12 352 ILE A N 1
ATOM 2872 C CA . ILE A 1 352 ? 6.746 1.595 41.269 1.00 90.12 352 ILE A CA 1
ATOM 2873 C C . ILE A 1 352 ? 5.781 0.885 42.216 1.00 90.12 352 ILE A C 1
ATOM 2875 O O . ILE A 1 352 ? 5.708 -0.344 42.256 1.00 90.12 352 ILE A O 1
ATOM 2879 N N . GLU A 1 353 ? 4.958 1.664 42.912 1.00 88.75 353 GLU A N 1
ATOM 2880 C CA . GLU A 1 353 ? 3.865 1.144 43.738 1.00 88.75 353 GLU A CA 1
ATOM 2881 C C . GLU A 1 353 ? 2.652 0.774 42.858 1.00 88.75 353 GLU A C 1
ATOM 2883 O O . GLU A 1 353 ? 1.685 1.520 42.705 1.00 88.75 353 GLU A O 1
ATOM 2888 N N . THR A 1 354 ? 2.700 -0.399 42.215 1.00 84.69 354 THR A N 1
ATOM 2889 C CA . THR A 1 354 ? 1.652 -0.858 41.275 1.00 84.69 354 THR A CA 1
ATOM 2890 C C . THR A 1 354 ? 0.296 -1.100 41.945 1.00 84.69 354 THR A C 1
ATOM 2892 O O . THR A 1 354 ? -0.751 -0.977 41.302 1.00 84.69 354 THR A O 1
ATOM 2895 N N . ASN A 1 355 ? 0.293 -1.382 43.249 1.00 83.50 355 ASN A N 1
ATOM 2896 C CA . ASN A 1 355 ? -0.903 -1.541 44.075 1.00 83.50 355 ASN A CA 1
ATOM 2897 C C . ASN A 1 355 ? -1.779 -0.278 44.109 1.00 83.50 355 ASN A C 1
ATOM 2899 O O . ASN A 1 355 ? -3.001 -0.408 44.219 1.00 83.50 355 ASN A O 1
ATOM 2903 N N . CYS A 1 356 ? -1.207 0.921 43.945 1.00 84.69 356 CYS A N 1
ATOM 2904 C CA . CYS A 1 356 ? -1.964 2.174 43.872 1.00 84.69 356 CYS A CA 1
ATOM 2905 C C . CYS A 1 356 ? -2.970 2.197 42.711 1.00 84.69 356 CYS A C 1
ATOM 2907 O O . CYS A 1 356 ? -4.001 2.853 42.809 1.00 84.69 356 CYS A O 1
ATOM 2909 N N . PHE A 1 357 ? -2.712 1.441 41.640 1.00 82.38 357 PHE A N 1
ATOM 2910 C CA . PHE A 1 357 ? -3.555 1.386 40.441 1.00 82.38 357 PHE A CA 1
ATOM 2911 C C . PHE A 1 357 ? -4.639 0.300 40.503 1.00 82.38 357 PHE A C 1
ATOM 2913 O O . PHE A 1 357 ? -5.406 0.136 39.554 1.00 82.38 357 PHE A O 1
ATOM 2920 N N . THR A 1 358 ? -4.732 -0.450 41.605 1.00 81.50 358 THR A N 1
ATOM 2921 C CA . THR A 1 358 ? -5.785 -1.459 41.794 1.00 81.50 358 THR A CA 1
ATOM 2922 C C . THR A 1 358 ? -7.130 -0.798 42.104 1.00 81.50 358 THR A C 1
ATOM 2924 O O . THR A 1 358 ? -7.195 0.237 42.765 1.00 81.50 358 THR A O 1
ATOM 2927 N N . LEU A 1 359 ? -8.233 -1.365 41.606 1.00 77.44 359 LEU A N 1
ATOM 2928 C CA . LEU A 1 359 ? -9.565 -0.809 41.863 1.00 77.44 359 LEU A CA 1
ATOM 2929 C C . LEU A 1 359 ? -9.977 -1.060 43.310 1.00 77.44 359 LEU A C 1
ATOM 2931 O O . LEU A 1 359 ? -10.095 -2.207 43.737 1.00 77.44 359 LEU A O 1
ATOM 2935 N N . SER A 1 360 ? -10.277 0.022 44.021 1.00 73.00 360 SER A N 1
ATOM 2936 C CA . SER A 1 360 ? -10.886 -0.018 45.346 1.00 73.00 360 SER A CA 1
ATOM 2937 C C . SER A 1 360 ? -12.313 0.526 45.271 1.00 73.00 360 SER A C 1
ATOM 2939 O O . SER A 1 360 ? -12.545 1.618 44.751 1.00 73.00 360 SER A O 1
ATOM 2941 N N . ASN A 1 361 ? -13.286 -0.241 45.767 1.00 69.06 361 ASN A N 1
ATOM 2942 C CA . ASN A 1 361 ? -14.684 0.186 45.821 1.00 69.06 361 ASN A CA 1
ATOM 2943 C C . ASN A 1 361 ? -14.949 0.919 47.140 1.00 69.06 361 ASN A C 1
ATOM 2945 O O . ASN A 1 361 ? -15.026 0.286 48.190 1.00 69.06 361 ASN A O 1
ATOM 2949 N N . PHE A 1 362 ? -15.140 2.236 47.067 1.00 73.31 362 PHE A N 1
ATOM 2950 C CA . PHE A 1 362 ? -15.569 3.062 48.197 1.00 73.31 362 PHE A CA 1
ATOM 2951 C C . PHE A 1 362 ? -17.043 3.431 48.025 1.00 73.31 362 PHE A C 1
ATOM 2953 O O . PHE A 1 362 ? -17.419 4.036 47.019 1.00 73.31 362 PHE A O 1
ATOM 2960 N N . ALA A 1 363 ? -17.884 3.073 48.994 1.00 66.00 363 ALA A N 1
ATOM 2961 C CA . ALA A 1 363 ? -19.297 3.441 48.993 1.00 66.00 363 ALA A CA 1
ATOM 2962 C C . ALA A 1 363 ? -19.464 4.900 49.460 1.00 66.00 363 ALA A C 1
ATOM 2964 O O . ALA A 1 363 ? -19.695 5.164 50.637 1.00 66.00 363 ALA A O 1
ATOM 2965 N N . ILE A 1 364 ? -19.319 5.860 48.540 1.00 71.50 364 ILE A N 1
ATOM 2966 C CA . ILE A 1 364 ? -19.531 7.295 48.806 1.00 71.50 364 ILE A CA 1
ATOM 2967 C C . ILE A 1 364 ? -20.946 7.669 48.352 1.00 71.50 364 ILE A C 1
ATOM 2969 O O . ILE A 1 364 ? -21.157 8.266 47.299 1.00 71.50 364 ILE A O 1
ATOM 2973 N N . GLU A 1 365 ? -21.953 7.256 49.115 1.00 70.56 365 GLU A N 1
ATOM 2974 C CA . GLU A 1 365 ? -23.361 7.478 48.767 1.00 70.56 365 GLU A CA 1
ATOM 2975 C C . GLU A 1 365 ? -23.984 8.651 49.529 1.00 70.56 365 GLU A C 1
ATOM 2977 O O . GLU A 1 365 ? -23.478 9.094 50.560 1.00 70.56 365 GLU A O 1
ATOM 2982 N N . LYS A 1 366 ? -25.113 9.171 49.017 1.00 68.06 366 LYS A N 1
ATOM 2983 C CA . LYS A 1 366 ? -25.893 10.157 49.775 1.00 68.06 366 LYS A CA 1
ATOM 2984 C C . LYS A 1 366 ? -26.372 9.509 51.062 1.00 68.06 366 LYS A C 1
ATOM 2986 O O . LYS A 1 366 ? -26.971 8.436 51.037 1.00 68.06 366 LYS A O 1
ATOM 2991 N N . LEU A 1 367 ? -26.203 10.225 52.159 1.00 70.62 367 LEU A N 1
ATOM 2992 C CA . LEU A 1 367 ? -26.701 9.782 53.442 1.00 70.62 367 LEU A CA 1
ATOM 2993 C C . LEU A 1 367 ? -28.245 9.866 53.473 1.00 70.62 367 LEU A C 1
ATOM 2995 O O . LEU A 1 367 ? -28.800 10.864 52.983 1.00 70.62 367 LEU A O 1
ATOM 2999 N N . PRO A 1 368 ? -28.953 8.858 54.027 1.00 66.69 368 PRO A N 1
ATOM 3000 C CA . PRO A 1 368 ? -30.415 8.794 54.018 1.00 66.69 368 PRO A CA 1
ATOM 3001 C C . PRO A 1 368 ? -31.078 10.032 54.630 1.00 66.69 368 PRO A C 1
ATOM 3003 O O . PRO A 1 368 ? -30.558 10.658 55.553 1.00 66.69 368 PRO A O 1
ATOM 3006 N N . LYS A 1 369 ? -32.277 10.378 54.141 1.00 61.38 369 LYS A N 1
ATOM 3007 C CA . LYS A 1 369 ? -33.082 11.466 54.729 1.00 61.38 369 LYS A CA 1
ATOM 3008 C C . LYS A 1 369 ? -33.647 11.103 56.107 1.00 61.38 369 LYS A C 1
ATOM 3010 O O . LYS A 1 369 ? -33.950 11.995 56.886 1.00 61.38 369 LYS A O 1
ATOM 3015 N N . GLU A 1 370 ? -33.798 9.821 56.416 1.00 54.97 370 GLU A N 1
ATOM 3016 C CA . GLU A 1 370 ? -34.285 9.359 57.725 1.00 54.97 370 GLU A CA 1
ATOM 3017 C C . GLU A 1 370 ? -33.267 9.634 58.847 1.00 54.97 370 GLU A C 1
ATOM 3019 O O . GLU A 1 370 ? -33.647 9.833 59.994 1.00 54.97 370 GLU A O 1
ATOM 3024 N N . SER A 1 371 ? -31.984 9.780 58.505 1.00 56.50 371 SER A N 1
ATOM 3025 C CA . SER A 1 371 ? -30.903 10.108 59.441 1.00 56.50 371 SER A CA 1
ATOM 3026 C C . SER A 1 371 ? -30.915 11.561 59.939 1.00 56.50 371 SER A C 1
ATOM 3028 O O . SER A 1 371 ? -30.198 11.889 60.871 1.00 56.50 371 SER A O 1
ATOM 3030 N N . PHE A 1 372 ? -31.744 12.454 59.378 1.00 57.66 372 PHE A N 1
ATOM 3031 C CA . PHE A 1 372 ? -31.958 13.787 59.974 1.00 57.66 372 PHE A CA 1
ATOM 3032 C C . PHE A 1 372 ? -32.686 13.708 61.322 1.00 57.66 372 PHE A C 1
ATOM 3034 O O . PHE A 1 372 ? -32.685 14.662 62.096 1.00 57.66 372 PHE A O 1
ATOM 3041 N N . GLU A 1 373 ? -33.352 12.587 61.581 1.00 61.94 373 GLU A N 1
ATOM 3042 C CA . GLU A 1 373 ? -34.235 12.412 62.724 1.00 61.94 373 GLU A CA 1
ATOM 3043 C C . GLU A 1 373 ? -33.564 11.642 63.863 1.00 61.94 373 GLU A C 1
ATOM 3045 O O . GLU A 1 373 ? -34.082 11.677 64.975 1.00 61.94 373 GLU A O 1
ATOM 3050 N N . GLU A 1 374 ? -32.410 11.013 63.621 1.00 69.56 374 GLU A N 1
ATOM 3051 C CA . GLU A 1 374 ? -31.638 10.282 64.625 1.00 69.56 374 GLU A CA 1
ATOM 3052 C C . GLU A 1 374 ? -30.128 10.379 64.349 1.00 69.56 374 GLU A C 1
ATOM 3054 O O . GLU A 1 374 ? -29.669 10.061 63.255 1.00 69.56 374 GLU A O 1
ATOM 3059 N N . TYR A 1 375 ? -29.350 10.803 65.348 1.00 73.69 375 TYR A N 1
ATOM 3060 C CA . TYR A 1 375 ? -27.891 10.682 65.322 1.00 73.69 375 TYR A CA 1
ATOM 3061 C C . TYR A 1 375 ? -27.493 9.246 65.671 1.00 73.69 375 TYR A C 1
ATOM 3063 O O . TYR A 1 375 ? -27.807 8.780 66.770 1.00 73.69 375 TYR A O 1
ATOM 3071 N N . ASP A 1 376 ? -26.760 8.598 64.766 1.00 75.31 376 ASP A N 1
ATOM 3072 C CA . ASP A 1 376 ? -26.151 7.282 64.957 1.00 75.31 376 ASP A CA 1
ATOM 3073 C C . ASP A 1 376 ? -24.626 7.396 64.800 1.00 75.31 376 ASP A C 1
ATOM 3075 O O . ASP A 1 376 ? -24.115 7.786 63.744 1.00 75.31 376 ASP A O 1
ATOM 3079 N N . GLN A 1 377 ? -23.904 7.090 65.879 1.00 75.81 377 GLN A N 1
ATOM 3080 C CA . GLN A 1 377 ? -22.448 7.203 65.929 1.00 75.81 377 GLN A CA 1
ATOM 3081 C C . GLN A 1 377 ? -21.760 6.186 65.007 1.00 75.81 377 GLN A C 1
ATOM 3083 O O . GLN A 1 377 ? -20.792 6.539 64.338 1.00 75.81 377 GLN A O 1
ATOM 3088 N N . GLU A 1 378 ? -22.274 4.957 64.924 1.00 78.75 378 GLU A N 1
ATOM 3089 C CA . GLU A 1 378 ? -21.682 3.880 64.123 1.00 78.75 378 GLU A CA 1
ATOM 3090 C C . GLU A 1 378 ? -21.767 4.212 62.627 1.00 78.75 378 GLU A C 1
ATOM 3092 O O . GLU A 1 378 ? -20.812 4.012 61.874 1.00 78.75 378 GLU A O 1
ATOM 3097 N N . VAL A 1 379 ? -22.882 4.810 62.196 1.00 78.56 379 VAL A N 1
ATOM 3098 C CA . VAL A 1 379 ? -23.067 5.268 60.810 1.00 78.56 379 VAL A CA 1
ATOM 3099 C C . VAL A 1 379 ? -22.062 6.360 60.438 1.00 78.56 379 VAL A C 1
ATOM 3101 O O . VAL A 1 379 ? -21.506 6.335 59.339 1.00 78.56 379 VAL A O 1
ATOM 3104 N N . ILE A 1 380 ? -21.808 7.314 61.337 1.00 77.69 380 ILE A N 1
ATOM 3105 C CA . ILE A 1 380 ? -20.891 8.436 61.088 1.00 77.69 380 ILE A CA 1
ATOM 3106 C C . ILE A 1 380 ? -19.438 7.971 61.091 1.00 77.69 380 ILE A C 1
ATOM 3108 O O . ILE A 1 380 ? -18.678 8.375 60.213 1.00 77.69 380 ILE A O 1
ATOM 3112 N N . GLU A 1 381 ? -19.060 7.106 62.032 1.00 80.88 381 GLU A N 1
ATOM 3113 C CA . GLU A 1 381 ? -17.716 6.527 62.095 1.00 80.88 381 GLU A CA 1
ATOM 3114 C C . GLU A 1 381 ? -17.420 5.675 60.855 1.00 80.88 381 GLU A C 1
ATOM 3116 O O . GLU A 1 381 ? -16.372 5.842 60.233 1.00 80.88 381 GLU A O 1
ATOM 3121 N N . ASN A 1 382 ? -18.365 4.833 60.426 1.00 83.00 382 ASN A N 1
ATOM 3122 C CA . ASN A 1 382 ? -18.216 4.030 59.213 1.00 83.00 382 ASN A CA 1
ATOM 3123 C C . ASN A 1 382 ? -18.144 4.906 57.948 1.00 83.00 382 ASN A C 1
ATOM 3125 O O . ASN A 1 382 ? -17.325 4.670 57.059 1.00 83.00 382 ASN A O 1
ATOM 3129 N N . TYR A 1 383 ? -18.968 5.954 57.861 1.00 83.50 383 TYR A N 1
ATOM 3130 C CA . TYR A 1 383 ? -18.898 6.901 56.748 1.00 83.50 383 TYR A CA 1
ATOM 3131 C C . TYR A 1 383 ? -17.563 7.665 56.738 1.00 83.50 383 TYR A C 1
ATOM 3133 O O . TYR A 1 383 ? -16.955 7.813 55.680 1.00 83.50 383 TYR A O 1
ATOM 3141 N N . GLY A 1 384 ? -17.066 8.083 57.907 1.00 83.19 384 GLY A N 1
ATOM 3142 C CA . GLY A 1 384 ? -15.750 8.705 58.066 1.00 83.19 384 GLY A CA 1
ATOM 3143 C C . GLY A 1 384 ? -14.608 7.796 57.628 1.00 83.19 384 GLY A C 1
ATOM 3144 O O . GLY A 1 384 ? -13.783 8.219 56.823 1.00 83.19 384 GLY A O 1
ATOM 3145 N N . PHE A 1 385 ? -14.623 6.531 58.049 1.00 85.38 385 PHE A N 1
ATOM 3146 C CA . PHE A 1 385 ? -13.639 5.535 57.627 1.00 85.38 385 PHE A CA 1
ATOM 3147 C C . PHE A 1 385 ? -13.623 5.341 56.102 1.00 85.38 385 PHE A C 1
ATOM 3149 O O . PHE A 1 385 ? -12.557 5.281 55.492 1.00 85.38 385 PHE A O 1
ATOM 3156 N N . ASN A 1 386 ? -14.795 5.297 55.458 1.00 85.50 386 ASN A N 1
ATOM 3157 C CA . ASN A 1 386 ? -14.886 5.173 54.000 1.00 85.50 386 ASN A CA 1
ATOM 3158 C C . ASN A 1 386 ? -14.326 6.401 53.263 1.00 85.50 386 ASN A C 1
ATOM 3160 O O . ASN A 1 386 ? -13.686 6.245 52.222 1.00 85.50 386 ASN A O 1
ATOM 3164 N N . ILE A 1 387 ? -14.553 7.611 53.787 1.00 87.06 387 ILE A N 1
ATOM 3165 C CA . ILE A 1 387 ? -14.002 8.852 53.222 1.00 87.06 387 ILE A CA 1
ATOM 3166 C C . ILE A 1 387 ? -12.485 8.907 53.402 1.00 87.06 387 ILE A C 1
ATOM 3168 O O . ILE A 1 387 ? -11.783 9.221 52.441 1.00 87.06 387 ILE A O 1
ATOM 3172 N N . GLU A 1 388 ? -11.977 8.559 54.585 1.00 88.69 388 GLU A N 1
ATOM 3173 C CA . GLU A 1 388 ? -10.540 8.492 54.866 1.00 88.69 388 GLU A CA 1
ATOM 3174 C C . GLU A 1 388 ? -9.853 7.482 53.936 1.00 88.69 388 GLU A C 1
ATOM 3176 O O . GLU A 1 388 ? -8.902 7.828 53.237 1.00 88.69 388 GLU A O 1
ATOM 3181 N N . ALA A 1 389 ? -10.399 6.267 53.817 1.00 87.31 389 ALA A N 1
ATOM 3182 C CA . ALA A 1 389 ? -9.873 5.240 52.922 1.00 87.31 389 ALA A CA 1
ATOM 3183 C C . ALA A 1 389 ? -9.873 5.685 51.446 1.00 87.31 389 ALA A C 1
ATOM 3185 O O . ALA A 1 389 ? -8.889 5.466 50.732 1.00 87.31 389 ALA A O 1
ATOM 3186 N N . ALA A 1 390 ? -10.943 6.351 50.991 1.00 87.31 390 ALA A N 1
ATOM 3187 C CA . ALA A 1 390 ? -11.015 6.907 49.641 1.00 87.31 390 ALA A CA 1
ATOM 3188 C C . ALA A 1 390 ? -9.972 8.016 49.425 1.00 87.31 390 ALA A C 1
ATOM 3190 O O . ALA A 1 390 ? -9.299 8.038 48.394 1.00 87.31 390 ALA A O 1
ATOM 3191 N N . LEU A 1 391 ? -9.801 8.919 50.394 1.00 88.88 391 LEU A N 1
ATOM 3192 C CA . LEU A 1 391 ? -8.793 9.979 50.347 1.00 88.88 391 LEU A CA 1
ATOM 3193 C C . LEU A 1 391 ? -7.380 9.421 50.264 1.00 88.88 391 LEU A C 1
ATOM 3195 O O . LEU A 1 391 ? -6.605 9.875 49.423 1.00 88.88 391 LEU A O 1
ATOM 3199 N N . THR A 1 392 ? -7.047 8.446 51.109 1.00 90.50 392 THR A N 1
ATOM 3200 C CA . THR A 1 392 ? -5.740 7.786 51.091 1.00 90.50 392 THR A CA 1
ATOM 3201 C C . THR A 1 392 ? -5.480 7.143 49.734 1.00 90.50 392 THR A C 1
ATOM 3203 O O . THR A 1 392 ? -4.416 7.353 49.156 1.00 90.50 392 THR A O 1
ATOM 3206 N N . TYR A 1 393 ? -6.461 6.427 49.181 1.00 90.38 393 TYR A N 1
ATOM 3207 C CA . TYR A 1 393 ? -6.343 5.808 47.863 1.00 90.38 393 TYR A CA 1
ATOM 3208 C C . TYR A 1 393 ? -6.070 6.828 46.754 1.00 90.38 393 TYR A C 1
ATOM 3210 O O . TYR A 1 393 ? -5.079 6.705 46.035 1.00 90.38 393 TYR A O 1
ATOM 3218 N N . TRP A 1 394 ? -6.913 7.859 46.636 1.00 88.50 394 TRP A N 1
ATOM 3219 C CA . TRP A 1 394 ? -6.782 8.854 45.573 1.00 88.50 394 TRP A CA 1
ATOM 3220 C C . TRP A 1 394 ? -5.495 9.677 45.700 1.00 88.50 394 TRP A C 1
ATOM 3222 O O . TRP A 1 394 ? -4.864 9.962 44.684 1.00 88.50 394 TRP A O 1
ATOM 3232 N N . LYS A 1 395 ? -5.065 10.014 46.925 1.00 90.94 395 LYS A N 1
ATOM 3233 C CA . LYS A 1 395 ? -3.789 10.708 47.173 1.00 90.94 395 LYS A CA 1
ATOM 3234 C C . LYS A 1 395 ? -2.589 9.851 46.764 1.00 90.94 395 LYS A C 1
ATOM 3236 O O . LYS A 1 395 ? -1.704 10.360 46.081 1.00 90.94 395 LYS A O 1
ATOM 3241 N N . ASN A 1 396 ? -2.577 8.566 47.122 1.00 91.00 396 ASN A N 1
ATOM 3242 C CA . ASN A 1 396 ? -1.489 7.655 46.756 1.00 91.00 396 ASN A CA 1
ATOM 3243 C C . ASN A 1 396 ? -1.424 7.437 45.237 1.00 91.00 396 ASN A C 1
ATOM 3245 O O . ASN A 1 396 ? -0.355 7.552 44.644 1.00 91.00 396 ASN A O 1
ATOM 3249 N N . LEU A 1 397 ? -2.574 7.208 44.591 1.00 90.06 397 LEU A N 1
ATOM 3250 C CA . LEU A 1 397 ? -2.674 7.100 43.133 1.00 90.06 397 LEU A CA 1
ATOM 3251 C C . LEU A 1 397 ? -2.143 8.359 42.434 1.00 90.06 397 LEU A C 1
ATOM 3253 O O . LEU A 1 397 ? -1.387 8.257 41.472 1.00 90.06 397 LEU A O 1
ATOM 3257 N N . MET A 1 398 ? -2.535 9.542 42.910 1.00 90.44 398 MET A N 1
ATOM 3258 C CA . MET A 1 398 ? -2.131 10.818 42.322 1.00 90.44 398 MET A CA 1
ATOM 3259 C C . MET A 1 398 ? -0.626 11.068 42.471 1.00 90.44 398 MET A C 1
ATOM 3261 O O . MET A 1 398 ? 0.012 11.465 41.498 1.00 90.44 398 MET A O 1
ATOM 3265 N N . ALA A 1 399 ? -0.054 10.783 43.645 1.00 91.44 399 ALA A N 1
ATOM 3266 C CA . ALA A 1 399 ? 1.380 10.915 43.889 1.00 91.44 399 ALA A CA 1
ATOM 3267 C C . ALA A 1 399 ? 2.205 9.987 42.979 1.00 91.44 399 ALA A C 1
ATOM 3269 O O . ALA A 1 399 ? 3.181 10.424 42.365 1.00 91.44 399 ALA A O 1
ATOM 3270 N N . GLU A 1 400 ? 1.787 8.726 42.830 1.00 91.06 400 GLU A N 1
ATOM 3271 C CA . GLU A 1 400 ? 2.499 7.774 41.972 1.00 91.06 400 GLU A CA 1
ATOM 3272 C C . GLU A 1 400 ? 2.321 8.111 40.482 1.00 91.06 400 GLU A C 1
ATOM 3274 O O . GLU A 1 400 ? 3.267 8.016 39.698 1.00 91.06 400 GLU A O 1
ATOM 3279 N N . LEU A 1 401 ? 1.140 8.592 40.077 1.00 90.19 401 LEU A N 1
ATOM 3280 C CA . LEU A 1 401 ? 0.883 9.061 38.714 1.00 90.19 401 LEU A CA 1
ATOM 3281 C C . LEU A 1 401 ? 1.737 10.290 38.351 1.00 90.19 401 LEU A C 1
ATOM 3283 O O . LEU A 1 401 ? 2.258 10.363 37.236 1.00 90.19 401 LEU A O 1
ATOM 3287 N N . GLU A 1 402 ? 1.919 11.234 39.277 1.00 91.75 402 GLU A N 1
ATOM 3288 C CA . GLU A 1 402 ? 2.793 12.401 39.099 1.00 91.75 402 GLU A CA 1
ATOM 3289 C C . GLU A 1 402 ? 4.261 11.987 38.958 1.00 91.75 402 GLU A C 1
ATOM 3291 O O . GLU A 1 402 ? 4.933 12.401 38.009 1.00 91.75 402 GLU A O 1
ATOM 3296 N N . LYS A 1 403 ? 4.736 11.097 39.838 1.00 91.56 403 LYS A N 1
ATOM 3297 C CA . LYS A 1 403 ? 6.082 10.509 39.771 1.00 91.56 403 LYS A CA 1
ATOM 3298 C C . LYS A 1 403 ? 6.333 9.836 38.415 1.00 91.56 403 LYS A C 1
ATOM 3300 O O . LYS A 1 403 ? 7.360 10.093 37.785 1.00 91.56 403 LYS A O 1
ATOM 3305 N N . LEU A 1 404 ? 5.385 9.032 37.926 1.00 90.25 404 LEU A N 1
ATOM 3306 C CA . LEU A 1 404 ? 5.475 8.367 36.621 1.00 90.25 404 LEU A CA 1
ATOM 3307 C C . LEU A 1 404 ? 5.492 9.358 35.461 1.00 90.25 404 LEU A C 1
ATOM 3309 O O . LEU A 1 404 ? 6.326 9.251 34.560 1.00 90.25 404 LEU A O 1
ATOM 3313 N N . HIS A 1 405 ? 4.580 10.329 35.469 1.00 91.00 405 HIS A N 1
ATOM 3314 C CA . HIS A 1 405 ? 4.490 11.320 34.406 1.00 91.00 405 HIS A CA 1
ATOM 3315 C C . HIS A 1 405 ? 5.754 12.183 34.323 1.00 91.00 405 HIS A C 1
ATOM 3317 O O . HIS A 1 405 ? 6.271 12.409 33.225 1.00 91.00 405 HIS A O 1
ATOM 3323 N N . ALA A 1 406 ? 6.285 12.619 35.469 1.00 90.62 406 ALA A N 1
ATOM 3324 C CA . ALA A 1 406 ? 7.529 13.374 35.546 1.00 90.62 406 ALA A CA 1
ATOM 3325 C C . ALA A 1 406 ? 8.718 12.563 35.010 1.00 90.62 406 ALA A C 1
ATOM 3327 O O . ALA A 1 406 ? 9.529 13.086 34.243 1.00 90.62 406 ALA A O 1
ATOM 3328 N N . HIS A 1 407 ? 8.801 11.278 35.362 1.00 90.81 407 HIS A N 1
ATOM 3329 C CA . HIS A 1 407 ? 9.870 10.397 34.898 1.00 90.81 407 HIS A CA 1
ATOM 3330 C C . HIS A 1 407 ? 9.813 10.169 33.382 1.00 90.81 407 HIS A C 1
ATOM 3332 O O . HIS A 1 407 ? 10.766 10.484 32.668 1.00 90.81 407 HIS A O 1
ATOM 3338 N N . PHE A 1 408 ? 8.667 9.733 32.849 1.00 89.00 408 PHE A N 1
ATOM 3339 C CA . PHE A 1 408 ? 8.513 9.462 31.414 1.00 89.00 408 PHE A CA 1
ATOM 3340 C C . PHE A 1 408 ? 8.604 10.707 30.527 1.00 89.00 408 PHE A C 1
ATOM 3342 O O . PHE A 1 408 ? 8.971 10.593 29.357 1.00 89.00 408 PHE A O 1
ATOM 3349 N N . SER A 1 409 ? 8.263 11.888 31.047 1.00 85.62 409 SER A N 1
ATOM 3350 C CA . SER A 1 409 ? 8.396 13.144 30.297 1.00 85.62 409 SER A CA 1
ATOM 3351 C C . SER A 1 409 ? 9.853 13.593 30.172 1.00 85.62 409 SER A C 1
ATOM 3353 O O . SER A 1 409 ? 10.218 14.201 29.168 1.00 85.62 409 SER A O 1
ATOM 3355 N N . ASN A 1 410 ? 10.693 13.259 31.155 1.00 85.81 410 ASN A N 1
ATOM 3356 C CA . ASN A 1 410 ? 12.122 13.572 31.148 1.00 85.81 410 ASN A CA 1
ATOM 3357 C C . ASN A 1 410 ? 12.980 12.457 30.525 1.00 85.81 410 ASN A C 1
ATOM 3359 O O . ASN A 1 410 ? 14.094 12.719 30.061 1.00 85.81 410 ASN A O 1
ATOM 3363 N N . SER A 1 411 ? 12.479 11.218 30.494 1.00 84.31 411 SER A N 1
ATOM 3364 C CA . SER A 1 411 ? 13.187 10.080 29.910 1.00 84.31 411 SER A CA 1
ATOM 3365 C C . SER A 1 411 ? 13.235 10.186 28.388 1.00 84.31 411 SER A C 1
ATOM 3367 O O . SER A 1 411 ? 12.260 9.920 27.693 1.00 84.31 411 SER A O 1
ATOM 3369 N N . LYS A 1 412 ? 14.414 10.490 27.838 1.00 81.94 412 LYS A N 1
ATOM 3370 C CA . LYS A 1 412 ? 14.664 10.387 26.388 1.00 81.94 412 LYS A CA 1
ATOM 3371 C C . LYS A 1 412 ? 14.587 8.946 25.870 1.00 81.94 412 LYS A C 1
ATOM 3373 O O . LYS A 1 412 ? 14.499 8.739 24.666 1.00 81.94 412 LYS A O 1
ATOM 3378 N N . LEU A 1 413 ? 14.651 7.962 26.769 1.00 85.31 413 LEU A N 1
ATOM 3379 C CA . LEU A 1 413 ? 14.724 6.551 26.419 1.00 85.31 413 LEU A CA 1
ATOM 3380 C C . LEU A 1 413 ? 13.334 5.937 26.222 1.00 85.31 413 LEU A C 1
ATOM 3382 O O . LEU A 1 413 ? 13.149 5.164 25.292 1.00 85.31 413 LEU A O 1
ATOM 3386 N N . LEU A 1 414 ? 12.356 6.289 27.064 1.00 85.62 414 LEU A N 1
ATOM 3387 C CA . LEU A 1 414 ? 11.035 5.642 27.092 1.00 85.62 414 LEU A CA 1
ATOM 3388 C C . LEU A 1 414 ? 9.860 6.588 26.795 1.00 85.62 414 LEU A C 1
ATOM 3390 O O . LEU A 1 414 ? 8.708 6.155 26.828 1.00 85.62 414 LEU A O 1
ATOM 3394 N N . ASN A 1 415 ? 10.115 7.860 26.463 1.00 77.81 415 ASN A N 1
ATOM 3395 C CA . ASN A 1 415 ? 9.085 8.885 26.206 1.00 77.81 415 ASN A CA 1
ATOM 3396 C C . ASN A 1 415 ? 8.023 8.525 25.147 1.00 77.81 415 ASN A C 1
ATOM 3398 O O . ASN A 1 415 ? 6.954 9.148 25.118 1.00 77.81 415 ASN A O 1
ATOM 3402 N N . THR A 1 416 ? 8.313 7.572 24.259 1.00 77.06 416 THR A N 1
ATOM 3403 C CA . THR A 1 416 ? 7.437 7.157 23.153 1.00 77.06 416 THR A CA 1
ATOM 3404 C C . THR A 1 416 ? 6.860 5.748 23.306 1.00 77.06 416 THR A C 1
ATOM 3406 O O . THR A 1 416 ? 6.034 5.342 22.482 1.00 77.06 416 THR A O 1
ATOM 3409 N N . ASN A 1 417 ? 7.229 5.026 24.368 1.00 84.38 417 ASN A N 1
ATOM 3410 C CA . ASN A 1 417 ? 6.755 3.670 24.624 1.00 84.38 417 ASN A CA 1
ATOM 3411 C C . ASN A 1 417 ? 5.244 3.640 24.949 1.00 84.38 417 ASN A C 1
ATOM 3413 O O . ASN A 1 417 ? 4.667 4.622 25.424 1.00 84.38 417 ASN A O 1
ATOM 3417 N N . THR A 1 418 ? 4.598 2.496 24.706 1.00 84.25 418 THR A N 1
ATOM 3418 C CA . THR A 1 418 ? 3.188 2.224 25.024 1.00 84.25 418 THR A CA 1
ATOM 3419 C C . THR A 1 418 ? 2.811 2.617 26.452 1.00 84.25 418 THR A C 1
ATOM 3421 O O . THR A 1 418 ? 1.800 3.294 26.637 1.00 84.25 418 THR A O 1
ATOM 3424 N N . LEU A 1 419 ? 3.625 2.268 27.456 1.00 86.12 419 LEU A N 1
ATOM 3425 C CA . LEU A 1 419 ? 3.345 2.626 28.850 1.00 86.12 419 LEU A CA 1
ATOM 3426 C C . LEU A 1 419 ? 3.375 4.146 29.058 1.00 86.12 419 LEU A C 1
ATOM 3428 O O . LEU A 1 419 ? 2.458 4.698 29.658 1.00 86.12 419 LEU A O 1
ATOM 3432 N N . SER A 1 420 ? 4.368 4.839 28.488 1.00 86.94 420 SER A N 1
ATOM 3433 C CA . SER A 1 420 ? 4.468 6.305 28.542 1.00 86.94 420 SER A CA 1
ATOM 3434 C C . SER A 1 420 ? 3.242 6.986 27.927 1.00 86.94 420 SER A C 1
ATOM 3436 O O . SER A 1 420 ? 2.711 7.940 28.498 1.00 86.94 420 SER A O 1
ATOM 3438 N N . LYS A 1 421 ? 2.742 6.479 26.790 1.00 86.88 421 LYS A N 1
ATOM 3439 C CA . LYS A 1 421 ? 1.513 6.988 26.156 1.00 86.88 421 LYS A CA 1
ATOM 3440 C C . LYS A 1 421 ? 0.304 6.824 27.068 1.00 86.88 421 LYS A C 1
ATOM 3442 O O . LYS A 1 421 ? -0.392 7.804 27.316 1.00 86.88 421 LYS A O 1
ATOM 3447 N N . LYS A 1 422 ? 0.111 5.628 27.632 1.00 85.75 422 LYS A N 1
ATOM 3448 C CA . LYS A 1 422 ? -0.980 5.376 28.577 1.00 85.75 422 LYS A CA 1
ATOM 3449 C C . LYS A 1 422 ? -0.870 6.279 29.814 1.00 85.75 422 LYS A C 1
ATOM 3451 O O . LYS A 1 422 ? -1.870 6.836 30.249 1.00 85.75 422 LYS A O 1
ATOM 3456 N N . VAL A 1 423 ? 0.329 6.465 30.376 1.00 88.50 423 VAL A N 1
ATOM 3457 C CA . VAL A 1 423 ? 0.548 7.365 31.527 1.00 88.50 423 VAL A CA 1
ATOM 3458 C C . VAL A 1 423 ? 0.197 8.810 31.170 1.00 88.50 423 VAL A C 1
ATOM 3460 O O . VAL A 1 423 ? -0.438 9.489 31.968 1.00 88.50 423 VAL A O 1
ATOM 3463 N N . LYS A 1 424 ? 0.550 9.290 29.970 1.00 87.62 424 LYS A N 1
ATOM 3464 C CA . LYS A 1 424 ? 0.163 10.630 29.486 1.00 87.62 424 LYS A CA 1
ATOM 3465 C C . LYS A 1 424 ? -1.353 10.772 29.333 1.00 87.62 424 LYS A C 1
ATOM 3467 O O . LYS A 1 424 ? -1.907 11.791 29.736 1.00 87.62 424 LYS A O 1
ATOM 3472 N N . GLU A 1 425 ? -2.018 9.757 28.786 1.00 86.44 425 GLU A N 1
ATOM 3473 C CA . GLU A 1 425 ? -3.481 9.713 28.697 1.00 86.44 425 GLU A CA 1
ATOM 3474 C C . GLU A 1 425 ? -4.114 9.762 30.089 1.00 86.44 425 GLU A C 1
ATOM 3476 O O . GLU A 1 425 ? -5.025 10.554 30.317 1.00 86.44 425 GLU A O 1
ATOM 3481 N N . PHE A 1 426 ? -3.590 8.998 31.049 1.00 85.75 426 PHE A N 1
ATOM 3482 C CA . PHE A 1 426 ? -4.121 9.001 32.406 1.00 85.75 426 PHE A CA 1
ATOM 3483 C C . PHE A 1 426 ? -3.856 10.330 33.132 1.00 85.75 426 PHE A C 1
ATOM 3485 O O . PHE A 1 426 ? -4.752 10.890 33.764 1.00 85.75 426 PHE A O 1
ATOM 3492 N N . TYR A 1 427 ? -2.665 10.906 32.964 1.00 88.62 427 TYR A N 1
ATOM 3493 C CA . TYR A 1 427 ? -2.309 12.205 33.536 1.00 88.62 427 TYR A CA 1
ATOM 3494 C C . TYR A 1 427 ? -3.184 13.355 33.007 1.00 88.62 427 TYR A C 1
ATOM 3496 O O . TYR A 1 427 ? -3.365 14.356 33.693 1.00 88.62 427 TYR A O 1
ATOM 3504 N N . SER A 1 428 ? -3.825 13.213 31.839 1.00 86.88 428 SER A N 1
ATOM 3505 C CA . SER A 1 428 ? -4.805 14.204 31.360 1.00 86.88 428 SER A CA 1
ATOM 3506 C C . SER A 1 428 ? -6.010 14.389 32.302 1.00 86.88 428 SER A C 1
ATOM 3508 O O . SER A 1 428 ? -6.699 15.406 32.236 1.00 86.88 428 SER A O 1
ATOM 3510 N N . LEU A 1 429 ? -6.247 13.435 33.210 1.00 84.25 429 LEU A N 1
ATOM 3511 C CA . LEU A 1 429 ? -7.309 13.475 34.218 1.00 84.25 429 LEU A CA 1
ATOM 3512 C C . LEU A 1 429 ? -6.849 14.017 35.572 1.00 84.25 429 LEU A C 1
ATOM 3514 O O . LEU A 1 429 ? -7.654 14.054 36.504 1.00 84.25 429 LEU A O 1
ATOM 3518 N N . TYR A 1 430 ? -5.593 14.449 35.689 1.00 87.75 430 TYR A N 1
ATOM 3519 C CA . TYR A 1 430 ? -4.997 14.921 36.937 1.00 87.75 430 TYR A CA 1
ATOM 3520 C C . TYR A 1 430 ? -5.857 15.984 37.636 1.00 87.75 430 TYR A C 1
ATOM 3522 O O . TYR A 1 430 ? -6.197 15.830 38.808 1.00 87.75 430 TYR A O 1
ATOM 3530 N N . ASP A 1 431 ? -6.323 16.996 36.900 1.00 85.38 431 ASP A N 1
ATOM 3531 C CA . ASP A 1 431 ? -7.184 18.057 37.444 1.00 85.38 431 ASP A CA 1
ATOM 3532 C C . ASP A 1 431 ? -8.531 17.530 37.963 1.00 85.38 431 ASP A C 1
ATOM 3534 O O . ASP A 1 431 ? -9.089 18.065 38.921 1.00 85.38 431 ASP A O 1
ATOM 3538 N N . ASN A 1 432 ? -9.079 16.482 37.341 1.00 84.31 432 ASN A N 1
ATOM 3539 C CA . ASN A 1 432 ? -10.343 15.881 37.772 1.00 84.31 432 ASN A CA 1
ATOM 3540 C C . ASN A 1 432 ? -10.158 15.075 39.062 1.00 84.31 432 ASN A C 1
ATOM 3542 O O . ASN A 1 432 ? -10.991 15.172 39.963 1.00 84.31 432 ASN A O 1
ATOM 3546 N N . ILE A 1 433 ? -9.060 14.319 39.164 1.00 85.06 433 ILE A N 1
ATOM 3547 C CA . ILE A 1 433 ? -8.691 13.578 40.377 1.00 85.06 433 ILE A CA 1
ATOM 3548 C C . ILE A 1 433 ? -8.398 14.559 41.518 1.00 85.06 433 ILE A C 1
ATOM 3550 O O . ILE A 1 433 ? -8.915 14.390 42.620 1.00 85.06 433 ILE A O 1
ATOM 3554 N N . SER A 1 434 ? -7.659 15.635 41.239 1.00 87.56 434 SER A N 1
ATOM 3555 C CA . SER A 1 434 ? -7.357 16.696 42.202 1.00 87.56 434 SER A CA 1
ATOM 3556 C C . SER A 1 434 ? -8.632 17.326 42.777 1.00 87.56 434 SER A C 1
ATOM 3558 O O . SER A 1 434 ? -8.813 17.345 43.993 1.00 87.56 434 SER A O 1
ATOM 3560 N N . LYS A 1 435 ? -9.585 17.722 41.921 1.00 86.38 435 LYS A N 1
ATOM 3561 C CA . LYS A 1 435 ? -10.900 18.230 42.361 1.00 86.38 435 LYS A CA 1
ATOM 3562 C C . LYS A 1 435 ? -11.685 17.203 43.177 1.00 86.38 435 LYS A C 1
ATOM 3564 O O . LYS A 1 435 ? -12.372 17.562 44.132 1.00 86.38 435 LYS A O 1
ATOM 3569 N N . HIS A 1 436 ? -11.604 15.920 42.819 1.00 84.94 436 HIS A N 1
ATOM 3570 C CA . HIS A 1 436 ? -12.256 14.860 43.584 1.00 84.94 436 HIS A CA 1
ATOM 3571 C C . HIS A 1 436 ? -11.670 14.734 45.000 1.00 84.94 436 HIS A C 1
ATOM 3573 O O . HIS A 1 436 ? -12.426 14.637 45.967 1.00 84.94 436 HIS A O 1
ATOM 3579 N N . ILE A 1 437 ? -10.344 14.822 45.136 1.00 87.88 437 ILE A N 1
ATOM 3580 C CA . ILE A 1 437 ? -9.651 14.851 46.431 1.00 87.88 437 ILE A CA 1
ATOM 3581 C C . ILE A 1 437 ? -10.043 16.095 47.236 1.00 87.88 437 ILE A C 1
ATOM 3583 O O . ILE A 1 437 ? -10.299 15.976 48.434 1.00 87.88 437 ILE A O 1
ATOM 3587 N N . GLU A 1 438 ? -10.151 17.273 46.615 1.00 88.25 438 GLU A N 1
ATOM 3588 C CA . GLU A 1 438 ? -10.617 18.495 47.292 1.00 88.25 438 GLU A CA 1
ATOM 3589 C C . GLU A 1 438 ? -12.037 18.328 47.854 1.00 88.25 438 GLU A C 1
ATOM 3591 O O . GLU A 1 438 ? -12.305 18.693 49.001 1.00 88.25 438 GLU A O 1
ATOM 3596 N N . HIS A 1 439 ? -12.946 17.726 47.081 1.00 86.06 439 HIS A N 1
ATOM 3597 C CA . HIS A 1 439 ? -14.305 17.440 47.542 1.00 86.06 439 HIS A CA 1
ATOM 3598 C C . HIS A 1 439 ? -14.316 16.464 48.721 1.00 86.06 439 HIS A C 1
ATOM 3600 O O . HIS A 1 439 ? -14.998 16.721 49.714 1.00 86.06 439 HIS A O 1
ATOM 3606 N N . LEU A 1 440 ? -13.552 15.372 48.636 1.00 87.06 440 LEU A N 1
ATOM 3607 C CA . LEU A 1 440 ? -13.425 14.407 49.727 1.00 87.06 440 LEU A CA 1
ATOM 3608 C C . LEU A 1 440 ? -12.821 15.044 50.986 1.00 87.06 440 LEU A C 1
ATOM 3610 O O . LEU A 1 440 ? -13.328 14.819 52.080 1.00 87.06 440 LEU A O 1
ATOM 3614 N N . THR A 1 441 ? -11.809 15.901 50.832 1.00 89.56 441 THR A N 1
ATOM 3615 C CA . THR A 1 441 ? -11.177 16.629 51.945 1.00 89.56 441 THR A CA 1
ATOM 3616 C C . THR A 1 441 ? -12.187 17.570 52.604 1.00 89.56 441 THR A C 1
ATOM 3618 O O . THR A 1 441 ? -12.277 17.642 53.822 1.00 89.56 441 THR A O 1
ATOM 3621 N N . SER A 1 442 ? -13.049 18.226 51.819 1.00 87.94 442 SER A N 1
ATOM 3622 C CA . SER A 1 442 ? -14.124 19.063 52.366 1.00 87.94 442 SER A CA 1
ATOM 3623 C C . SER A 1 442 ? -15.164 18.265 53.166 1.00 87.94 442 SER A C 1
ATOM 3625 O O . SER A 1 442 ? -15.756 18.790 54.120 1.00 87.94 442 SER A O 1
ATOM 3627 N N . ILE A 1 443 ? -15.409 17.005 52.788 1.00 86.88 443 ILE A N 1
ATOM 3628 C CA . ILE A 1 443 ? -16.269 16.083 53.542 1.00 86.88 443 ILE A CA 1
ATOM 3629 C C . ILE A 1 443 ? -15.569 15.662 54.837 1.00 86.88 443 ILE A C 1
ATOM 3631 O O . ILE A 1 443 ? -16.182 15.782 55.896 1.00 86.88 443 ILE A O 1
ATOM 3635 N N . GLU A 1 444 ? -14.302 15.250 54.767 1.00 89.69 444 GLU A N 1
ATOM 3636 C CA . GLU A 1 444 ? -13.465 14.902 55.925 1.00 89.69 444 GLU A CA 1
ATOM 3637 C C . GLU A 1 444 ? -13.409 16.052 56.942 1.00 89.69 444 GLU A C 1
ATOM 3639 O O . GLU A 1 444 ? -13.735 15.855 58.112 1.00 89.69 444 GLU A O 1
ATOM 3644 N N . ASP A 1 445 ? -13.148 17.281 56.489 1.00 88.88 445 ASP A N 1
ATOM 3645 C CA . ASP A 1 445 ? -13.164 18.484 57.328 1.00 88.88 445 ASP A CA 1
ATOM 3646 C C . ASP A 1 445 ? -14.520 18.681 58.013 1.00 88.88 445 ASP A C 1
ATOM 3648 O O . ASP A 1 445 ? -14.598 19.076 59.176 1.00 88.88 445 ASP A O 1
ATOM 3652 N N . SER A 1 446 ? -15.615 18.420 57.295 1.00 87.88 446 SER A N 1
ATOM 3653 C CA . SER A 1 446 ? -16.969 18.574 57.834 1.00 87.88 446 SER A CA 1
ATOM 3654 C C . SER A 1 446 ? -17.288 17.498 58.880 1.00 87.88 446 SER A C 1
ATOM 3656 O O . SER A 1 446 ? -17.934 17.806 59.880 1.00 87.88 446 SER A O 1
ATOM 3658 N N . LEU A 1 447 ? -16.800 16.268 58.695 1.00 86.00 447 LEU A N 1
ATOM 3659 C CA . LEU A 1 447 ? -16.897 15.190 59.684 1.00 86.00 447 LEU A CA 1
ATOM 3660 C C . LEU A 1 447 ? -16.024 15.470 60.914 1.00 86.00 447 LEU A C 1
ATOM 3662 O O . LEU A 1 447 ? -16.459 15.233 62.038 1.00 86.00 447 LEU A O 1
ATOM 3666 N N . TYR A 1 448 ? -14.844 16.060 60.724 1.00 86.56 448 TYR A N 1
ATOM 3667 C CA . TYR A 1 448 ? -13.990 16.510 61.820 1.00 86.56 448 TYR A CA 1
ATOM 3668 C C . TYR A 1 448 ? -14.625 17.662 62.617 1.00 86.56 448 TYR A C 1
ATOM 3670 O O . TYR A 1 448 ? -14.589 17.674 63.844 1.00 86.56 448 TYR A O 1
ATOM 3678 N N . GLN A 1 449 ? -15.288 18.620 61.957 1.00 85.69 449 GLN A N 1
ATOM 3679 C CA . GLN A 1 449 ? -16.074 19.626 62.684 1.00 85.69 449 GLN A CA 1
ATOM 3680 C C . GLN A 1 449 ? -17.200 18.979 63.501 1.00 85.69 449 GLN A C 1
ATOM 3682 O O . GLN A 1 449 ? -17.462 19.404 64.625 1.00 85.69 449 GLN A O 1
ATOM 3687 N N . LEU A 1 450 ? -17.845 17.938 62.967 1.00 84.31 450 LEU A N 1
ATOM 3688 C CA . LEU A 1 450 ? -18.879 17.211 63.695 1.00 84.31 450 LEU A CA 1
ATOM 3689 C C . LEU A 1 450 ? -18.310 16.489 64.926 1.00 84.31 450 LEU A C 1
ATOM 3691 O O . LEU A 1 450 ? -18.921 16.568 65.990 1.00 84.31 450 LEU A O 1
ATOM 3695 N N . SER A 1 451 ? -17.137 15.852 64.826 1.00 82.75 451 SER A N 1
ATOM 3696 C CA . SER A 1 451 ? -16.492 15.190 65.971 1.00 82.75 451 SER A CA 1
ATOM 3697 C C . SER A 1 451 ? -16.150 16.171 67.099 1.00 82.75 451 SER A C 1
ATOM 3699 O O . SER A 1 451 ? -16.430 15.880 68.263 1.00 82.75 451 SER A O 1
ATOM 3701 N N . LEU A 1 452 ? -15.676 17.378 66.771 1.00 84.50 452 LEU A N 1
ATOM 3702 C CA . LEU A 1 452 ? -15.433 18.442 67.754 1.00 84.50 452 LEU A CA 1
ATOM 3703 C C . LEU A 1 452 ? -16.710 18.901 68.478 1.00 84.50 452 LEU A C 1
ATOM 3705 O O . LEU A 1 452 ? -16.663 19.262 69.655 1.00 84.50 452 LEU A O 1
ATOM 3709 N N . GLU A 1 453 ? -17.859 18.914 67.800 1.00 82.62 453 GLU A N 1
ATOM 3710 C CA . GLU A 1 453 ? -19.142 19.240 68.435 1.00 82.62 453 GLU A CA 1
ATOM 3711 C C . GLU A 1 453 ? -19.688 18.081 69.279 1.00 82.62 453 GLU A C 1
ATOM 3713 O O . GLU A 1 453 ? -20.278 18.320 70.336 1.00 82.62 453 GLU A O 1
ATOM 3718 N N . ILE A 1 454 ? -19.436 16.830 68.875 1.00 79.44 454 ILE A N 1
ATOM 3719 C CA . ILE A 1 454 ? -19.759 15.636 69.671 1.00 79.44 454 ILE A CA 1
ATOM 3720 C C . ILE A 1 454 ? -18.981 15.651 70.995 1.00 79.44 454 ILE A C 1
ATOM 3722 O O . ILE A 1 454 ? -19.544 15.345 72.048 1.00 79.44 454 ILE A O 1
ATOM 3726 N N . GLU A 1 455 ? -17.712 16.072 70.995 1.00 80.06 455 GLU A N 1
ATOM 3727 C CA . GLU A 1 455 ? -16.905 16.164 72.219 1.00 80.06 455 GLU A CA 1
ATOM 3728 C C . GLU A 1 455 ? -17.490 17.118 73.270 1.00 80.06 455 GLU A C 1
ATOM 3730 O O . GLU A 1 455 ? -17.339 16.871 74.473 1.00 80.06 455 GLU A O 1
ATOM 3735 N N . LYS A 1 456 ? -18.197 18.170 72.832 1.00 81.19 456 LYS A N 1
ATOM 3736 C CA . LYS A 1 456 ? -18.866 19.154 73.700 1.00 81.19 456 LYS A CA 1
ATOM 3737 C C . LYS A 1 456 ? -20.165 18.627 74.316 1.00 81.19 456 LYS A C 1
ATOM 3739 O O . LYS A 1 456 ? -20.717 19.276 75.213 1.00 81.19 456 LYS A O 1
ATOM 3744 N N . LEU A 1 457 ? -20.677 17.483 73.855 1.00 77.44 457 LEU A N 1
ATOM 3745 C CA . LEU A 1 457 ? -21.855 16.854 74.443 1.00 77.44 457 LEU A CA 1
ATOM 3746 C C . LEU A 1 457 ? -21.521 16.229 75.810 1.00 77.44 457 LEU A C 1
ATOM 3748 O O . LEU A 1 457 ? -20.405 15.778 76.048 1.00 77.44 457 LEU A O 1
ATOM 3752 N N . PRO A 1 458 ? -22.479 16.173 76.745 1.00 72.12 458 PRO A N 1
ATOM 3753 C CA . PRO A 1 458 ? -22.310 15.448 78.003 1.00 72.12 458 PRO A CA 1
ATOM 3754 C C . PRO A 1 458 ? -22.071 13.933 77.807 1.00 72.12 458 PRO A C 1
ATOM 3756 O O . PRO A 1 458 ? -22.735 13.308 76.983 1.00 72.12 458 PRO A O 1
ATOM 3759 N N . GLU A 1 459 ? -21.181 13.324 78.604 1.00 68.75 459 GLU A N 1
ATOM 3760 C CA . GLU A 1 459 ? -20.804 11.889 78.531 1.00 68.75 459 GLU A CA 1
ATOM 3761 C C . GLU A 1 459 ? -21.993 10.908 78.610 1.00 68.75 459 GLU A C 1
ATOM 3763 O O . GLU A 1 459 ? -21.983 9.837 78.009 1.00 68.75 459 GLU A O 1
ATOM 3768 N N . ASP A 1 460 ? -23.066 11.289 79.307 1.00 63.53 460 ASP A N 1
ATOM 3769 C CA . ASP A 1 460 ? -24.311 10.519 79.423 1.00 63.53 460 ASP A CA 1
ATOM 3770 C C . ASP A 1 460 ? -25.141 10.455 78.125 1.00 63.53 460 ASP A C 1
ATOM 3772 O O . ASP A 1 460 ? -26.096 9.676 78.045 1.00 63.53 460 ASP A O 1
ATOM 3776 N N . ILE A 1 461 ? -24.786 11.276 77.132 1.00 65.56 461 ILE A N 1
ATOM 3777 C CA . ILE A 1 461 ? -25.442 11.389 75.823 1.00 65.56 461 ILE A CA 1
ATOM 3778 C C . ILE A 1 461 ? -24.537 10.859 74.703 1.00 65.56 461 ILE A C 1
ATOM 3780 O O . ILE A 1 461 ? -25.057 10.266 73.766 1.00 65.56 461 ILE A O 1
ATOM 3784 N N . LYS A 1 462 ? -23.206 10.999 74.819 1.00 63.56 462 LYS A N 1
ATOM 3785 C CA . LYS A 1 462 ? -22.238 10.553 73.795 1.00 63.56 462 LYS A CA 1
ATOM 3786 C C . LYS A 1 462 ? -22.397 9.086 73.385 1.00 63.56 462 LYS A C 1
ATOM 3788 O O . LYS A 1 462 ? -22.169 8.757 72.237 1.00 63.56 462 LYS A O 1
ATOM 3793 N N . SER A 1 463 ? -22.798 8.222 74.317 1.00 56.62 463 SER A N 1
ATOM 3794 C CA . SER A 1 463 ? -22.901 6.766 74.126 1.00 56.62 463 SER A CA 1
ATOM 3795 C C . SER A 1 463 ? -24.284 6.271 73.673 1.00 56.62 463 SER A C 1
ATOM 3797 O O . SER A 1 463 ? -24.556 5.072 73.740 1.00 56.62 463 SER A O 1
ATOM 3799 N N . LYS A 1 464 ? -25.197 7.167 73.272 1.00 63.00 464 LYS A N 1
ATOM 3800 C CA . LYS A 1 464 ? -26.568 6.814 72.873 1.00 63.00 464 LYS A CA 1
ATOM 3801 C C . LYS A 1 464 ? -26.939 7.452 71.542 1.00 63.00 464 LYS A C 1
ATOM 3803 O O . LYS A 1 464 ? -26.677 8.635 71.344 1.00 63.00 464 LYS A O 1
ATOM 3808 N N . ASN A 1 465 ? -27.662 6.705 70.708 1.00 67.25 465 ASN A N 1
ATOM 3809 C CA . ASN A 1 465 ? -28.329 7.280 69.545 1.00 67.25 465 ASN A CA 1
ATOM 3810 C C . ASN A 1 465 ? -29.312 8.372 69.994 1.00 67.25 465 ASN A C 1
ATOM 3812 O O . ASN A 1 465 ? -30.055 8.199 70.972 1.00 67.25 465 ASN A O 1
ATOM 3816 N N . ILE A 1 466 ? -29.283 9.521 69.319 1.00 69.31 466 ILE A N 1
ATOM 3817 C CA . ILE A 1 466 ? -30.083 10.692 69.697 1.00 69.31 466 ILE A CA 1
ATOM 3818 C C . ILE A 1 466 ? -31.239 10.833 68.714 1.00 69.31 466 ILE A C 1
ATOM 3820 O O . ILE A 1 466 ? -31.051 11.361 67.627 1.00 69.31 466 ILE A O 1
ATOM 3824 N N . ASP A 1 467 ? -32.440 10.421 69.120 1.00 68.31 467 ASP A N 1
ATOM 3825 C CA . ASP A 1 467 ? -33.683 10.648 68.369 1.00 68.31 467 ASP A CA 1
ATOM 3826 C C . ASP A 1 467 ? -34.165 12.108 68.534 1.00 68.31 467 ASP A C 1
ATOM 3828 O O . ASP A 1 467 ? -34.586 12.546 69.615 1.00 68.31 467 ASP A O 1
ATOM 3832 N N . PHE A 1 468 ? -34.121 12.869 67.441 1.00 66.94 468 PHE A N 1
ATOM 3833 C CA . PHE A 1 468 ? -34.560 14.261 67.330 1.00 66.94 468 PHE A CA 1
ATOM 3834 C C . PHE A 1 468 ? -36.088 14.404 67.149 1.00 66.94 468 PHE A C 1
ATOM 3836 O O . PHE A 1 468 ? -36.672 15.441 67.494 1.00 66.94 468 PHE A O 1
ATOM 3843 N N . LYS A 1 469 ? -36.776 13.355 66.677 1.00 57.75 469 LYS A N 1
ATOM 3844 C CA . LYS A 1 469 ? -38.223 13.297 66.379 1.00 57.75 469 LYS A CA 1
ATOM 3845 C C . LYS A 1 469 ? -39.088 13.364 67.641 1.00 57.75 469 LYS A C 1
ATOM 3847 O O . LYS A 1 469 ? -40.198 13.904 67.634 1.00 57.75 469 LYS A O 1
ATOM 3852 N N . HIS A 1 470 ? -38.588 12.846 68.762 1.00 53.91 470 HIS A N 1
ATOM 3853 C CA . HIS A 1 470 ? -39.290 12.809 70.051 1.00 53.91 470 HIS A CA 1
ATOM 3854 C C . HIS A 1 470 ? -38.842 13.889 71.052 1.00 53.91 470 HIS A C 1
ATOM 3856 O O . HIS A 1 470 ? -38.964 13.714 72.271 1.00 53.91 470 HIS A O 1
ATOM 3862 N N . SER A 1 471 ? -38.428 15.064 70.560 1.00 50.91 471 SER A N 1
ATOM 3863 C CA . SER A 1 471 ? -37.988 16.224 71.364 1.00 50.91 471 SER A CA 1
ATOM 3864 C C . SER A 1 471 ? -38.951 16.654 72.495 1.00 50.91 471 SER A C 1
ATOM 3866 O O . SER A 1 471 ? -38.530 17.262 73.483 1.00 50.91 471 SER A O 1
ATOM 3868 N N . GLY A 1 472 ? -40.236 16.281 72.418 1.00 49.62 472 GLY A N 1
ATOM 3869 C CA . GLY A 1 472 ? -41.223 16.450 73.491 1.00 49.62 472 GLY A CA 1
ATOM 3870 C C . GLY A 1 472 ? -40.987 15.582 74.740 1.00 49.62 472 GLY A C 1
ATOM 3871 O O . GLY A 1 472 ? -41.251 16.052 75.845 1.00 49.62 472 GLY A O 1
ATOM 3872 N N . LYS A 1 473 ? -40.449 14.359 74.602 1.00 48.28 473 LYS A N 1
ATOM 3873 C CA . LYS A 1 473 ? -40.052 13.481 75.726 1.00 48.28 473 LYS A CA 1
ATOM 3874 C C . LYS A 1 473 ? -38.673 13.851 76.290 1.00 48.28 473 LYS A C 1
ATOM 3876 O O . LYS A 1 473 ? -38.449 13.729 77.489 1.00 48.28 473 LYS A O 1
ATOM 3881 N N . LEU A 1 474 ? -37.773 14.395 75.468 1.00 50.38 474 LEU A N 1
ATOM 3882 C CA . LEU A 1 474 ? -36.472 14.918 75.919 1.00 50.38 474 LEU A CA 1
ATOM 3883 C C . LEU A 1 474 ? -36.607 16.140 76.853 1.00 50.38 474 LEU A C 1
ATOM 3885 O O . LEU A 1 474 ? -35.752 16.346 77.717 1.00 50.38 474 LEU A O 1
ATOM 3889 N N . LYS A 1 475 ? -37.713 16.901 76.765 1.00 49.94 475 LYS A N 1
ATOM 3890 C CA . LYS A 1 475 ? -38.035 17.994 77.707 1.00 49.94 475 LYS A CA 1
ATOM 3891 C C . LYS A 1 475 ? -38.149 17.537 79.168 1.00 49.94 475 LYS A C 1
ATOM 3893 O O . LYS A 1 475 ? -37.864 18.347 80.047 1.00 49.94 475 LYS A O 1
ATOM 3898 N N . SER A 1 476 ? -38.541 16.285 79.445 1.00 50.31 476 SER A N 1
ATOM 3899 C CA . SER A 1 476 ? -38.624 15.770 80.824 1.00 50.31 476 SER A CA 1
ATOM 3900 C C . SER A 1 476 ? -37.297 15.222 81.355 1.00 50.31 476 SER A C 1
ATOM 3902 O O . SER A 1 476 ? -37.120 15.171 82.566 1.00 50.31 476 SER A O 1
ATOM 3904 N N . PHE A 1 477 ? -36.365 14.833 80.476 1.00 50.25 477 PHE A N 1
ATOM 3905 C CA . PHE A 1 477 ? -35.066 14.261 80.859 1.00 50.25 477 PHE A CA 1
ATOM 3906 C C . PHE A 1 477 ? -33.930 15.296 80.954 1.00 50.25 477 PHE A C 1
ATOM 3908 O O . PHE A 1 477 ? -32.993 15.094 81.719 1.00 50.25 477 PHE A O 1
ATOM 3915 N N . PHE A 1 478 ? -34.003 16.418 80.226 1.00 53.94 478 PHE A N 1
ATOM 3916 C CA . PHE A 1 478 ? -32.854 17.316 80.030 1.00 53.94 478 PHE A CA 1
ATOM 3917 C C . PHE A 1 478 ? -33.187 18.809 80.193 1.00 53.94 478 PHE A C 1
ATOM 3919 O O . PHE A 1 478 ? -32.819 19.631 79.352 1.00 53.94 478 PHE A O 1
ATOM 3926 N N . SER A 1 479 ? -33.854 19.203 81.284 1.00 55.31 479 SER A N 1
ATOM 3927 C CA . SER A 1 479 ? -34.283 20.600 81.504 1.00 55.31 479 SER A CA 1
ATOM 3928 C C . SER A 1 479 ? -33.137 21.634 81.500 1.00 55.31 479 SER A C 1
ATOM 3930 O O . SER A 1 479 ? -33.367 22.783 81.125 1.00 55.31 479 SER A O 1
ATOM 3932 N N . SER A 1 480 ? -31.898 21.234 81.829 1.00 56.47 480 SER A N 1
ATOM 3933 C CA . SER A 1 480 ? -30.687 22.074 81.757 1.00 56.47 480 SER A CA 1
ATOM 3934 C C . SER A 1 480 ? -29.816 21.848 80.508 1.00 56.47 480 SER A C 1
ATOM 3936 O O . SER A 1 480 ? -29.073 22.748 80.125 1.00 56.47 480 SER A O 1
ATOM 3938 N N . LYS A 1 481 ? -29.926 20.687 79.840 1.00 62.41 481 LYS A N 1
ATOM 3939 C CA . LYS A 1 481 ? -29.083 20.266 78.694 1.00 62.41 481 LYS A CA 1
ATOM 3940 C C . LYS A 1 481 ? -29.767 20.426 77.321 1.00 62.41 481 LYS A C 1
ATOM 3942 O O . LYS A 1 481 ? -29.119 20.289 76.288 1.00 62.41 481 LYS A O 1
ATOM 3947 N N . HIS A 1 482 ? -31.058 20.775 77.287 1.00 66.81 482 HIS A N 1
ATOM 3948 C CA . HIS A 1 482 ? -31.850 20.918 76.055 1.00 66.81 482 HIS A CA 1
ATOM 3949 C C . HIS A 1 482 ? -31.292 21.954 75.064 1.00 66.81 482 HIS A C 1
ATOM 3951 O O . HIS A 1 482 ? -31.360 21.742 73.857 1.00 66.81 482 HIS A O 1
ATOM 3957 N N . LYS A 1 483 ? -30.713 23.061 75.557 1.00 69.81 483 LYS A N 1
ATOM 3958 C CA . LYS A 1 483 ? -30.083 24.076 74.692 1.00 69.81 483 LYS A CA 1
ATOM 3959 C C . LYS A 1 483 ? -28.876 23.513 73.937 1.00 69.81 483 LYS A C 1
ATOM 3961 O O . LYS A 1 483 ? -28.734 23.793 72.755 1.00 69.81 483 LYS A O 1
ATOM 3966 N N . THR A 1 484 ? -28.056 22.701 74.603 1.00 71.75 484 THR A N 1
ATOM 3967 C CA . THR A 1 484 ? -26.867 22.068 74.016 1.00 71.75 484 THR A CA 1
ATOM 3968 C C . THR A 1 484 ? -27.248 21.026 72.965 1.00 71.75 484 THR A C 1
ATOM 3970 O O . THR A 1 484 ? -26.687 21.038 71.879 1.00 71.75 484 THR A O 1
ATOM 3973 N N . ILE A 1 485 ? -28.257 20.189 73.238 1.00 73.44 485 ILE A N 1
ATOM 3974 C CA . ILE A 1 485 ? -28.748 19.179 72.279 1.00 73.44 485 ILE A CA 1
ATOM 3975 C C . ILE A 1 485 ? -29.366 19.843 71.040 1.00 73.44 485 ILE A C 1
ATOM 3977 O O . ILE A 1 485 ? -29.124 19.408 69.923 1.00 73.44 485 ILE A O 1
ATOM 3981 N N . ARG A 1 486 ? -30.136 20.925 71.221 1.00 73.25 486 ARG A N 1
ATOM 3982 C CA . ARG A 1 486 ? -30.723 21.675 70.102 1.00 73.25 486 ARG A CA 1
ATOM 3983 C C . ARG A 1 486 ? -29.661 22.361 69.242 1.00 73.25 486 ARG A C 1
ATOM 3985 O O . ARG A 1 486 ? -29.767 22.341 68.025 1.00 73.25 486 ARG A O 1
ATOM 3992 N N . HIS A 1 487 ? -28.640 22.939 69.873 1.00 78.75 487 HIS A N 1
ATOM 3993 C CA . HIS A 1 487 ? -27.509 23.525 69.159 1.00 78.75 487 HIS A CA 1
ATOM 3994 C C . HIS A 1 487 ? -26.734 22.469 68.357 1.00 78.75 487 HIS A C 1
ATOM 3996 O O . HIS A 1 487 ? -26.414 22.697 67.196 1.00 78.75 487 HIS A O 1
ATOM 4002 N N . PHE A 1 488 ? -26.506 21.292 68.947 1.00 81.56 488 PHE A N 1
ATOM 4003 C CA . PHE A 1 488 ? -25.902 20.157 68.254 1.00 81.56 488 PHE A CA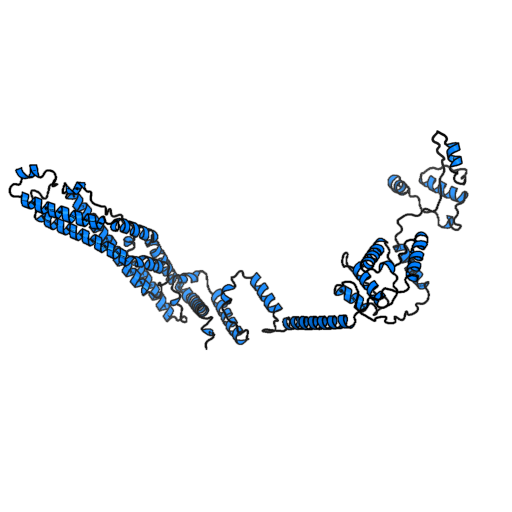 1
ATOM 4004 C C . PHE A 1 488 ? -26.748 19.689 67.064 1.00 81.56 488 PHE A C 1
ATOM 4006 O O . PHE A 1 488 ? -26.198 19.490 65.990 1.00 81.56 488 PHE A O 1
ATOM 4013 N N . GLN A 1 489 ? -28.073 19.585 67.218 1.00 79.38 489 GLN A N 1
ATOM 4014 C CA . GLN A 1 489 ? -28.983 19.235 66.123 1.00 79.38 489 GLN A CA 1
ATOM 4015 C C . GLN A 1 489 ? -28.874 20.225 64.951 1.00 79.38 489 GLN A C 1
ATOM 4017 O O . GLN A 1 489 ? -28.751 19.801 63.807 1.00 79.38 489 GLN A O 1
ATOM 4022 N N . GLU A 1 490 ? -28.863 21.534 65.224 1.00 80.50 490 GLU A N 1
ATOM 4023 C CA . GLU A 1 490 ? -28.720 22.569 64.188 1.00 80.50 490 GLU A CA 1
ATOM 4024 C C . GLU A 1 490 ? -27.385 22.444 63.429 1.00 80.50 490 GLU A C 1
ATOM 4026 O O . GLU A 1 490 ? -27.349 22.598 62.206 1.00 80.50 490 GLU A O 1
ATOM 4031 N N . ILE A 1 491 ? -26.289 22.129 64.131 1.00 81.31 491 ILE A N 1
ATOM 4032 C CA . ILE A 1 491 ? -24.972 21.928 63.507 1.00 81.31 491 ILE A CA 1
ATOM 4033 C C . ILE A 1 491 ? -24.915 20.604 62.735 1.00 81.31 491 ILE A C 1
ATOM 4035 O O . ILE A 1 491 ? -24.419 20.580 61.609 1.00 81.31 491 ILE A O 1
ATOM 4039 N N . TYR A 1 492 ? -25.450 19.524 63.304 1.00 82.44 492 TYR A N 1
ATOM 4040 C CA . TYR A 1 492 ? -25.534 18.213 62.669 1.00 82.44 492 TYR A CA 1
ATOM 4041 C C . TYR A 1 492 ? -26.319 18.288 61.356 1.00 82.44 492 TYR A C 1
ATOM 4043 O O . TYR A 1 492 ? -25.792 17.903 60.317 1.00 82.44 492 TYR A O 1
ATOM 4051 N N . GLU A 1 493 ? -27.515 18.885 61.361 1.00 80.62 493 GLU A N 1
ATOM 4052 C CA . GLU A 1 493 ? -28.322 19.102 60.154 1.00 80.62 493 GLU A CA 1
ATOM 4053 C C . GLU A 1 493 ? -27.572 19.951 59.114 1.00 80.62 493 GLU A C 1
ATOM 4055 O O . GLU A 1 493 ? -27.567 19.618 57.925 1.00 80.62 493 GLU A O 1
ATOM 4060 N N . ALA A 1 494 ? -26.890 21.023 59.538 1.00 83.25 494 ALA A N 1
ATOM 4061 C CA . ALA A 1 494 ? -26.119 21.882 58.640 1.00 83.25 494 ALA A CA 1
ATOM 4062 C C . ALA A 1 494 ? -24.928 21.150 57.990 1.00 83.25 494 ALA A C 1
ATOM 4064 O O . ALA A 1 494 ? -24.718 21.270 56.779 1.00 83.25 494 ALA A O 1
ATOM 4065 N N . ILE A 1 495 ? -24.171 20.370 58.768 1.00 83.44 495 ILE A N 1
ATOM 4066 C CA . ILE A 1 495 ? -23.059 19.542 58.278 1.00 83.44 495 ILE A CA 1
ATOM 4067 C C . ILE A 1 495 ? -23.585 18.449 57.345 1.00 83.44 495 ILE A C 1
ATOM 4069 O O . ILE A 1 495 ? -23.045 18.262 56.256 1.00 83.44 495 ILE A O 1
ATOM 4073 N N . TRP A 1 496 ? -24.687 17.791 57.704 1.00 82.19 496 TRP A N 1
ATOM 4074 C CA . TRP A 1 496 ? -25.313 16.747 56.893 1.00 82.19 496 TRP A CA 1
ATOM 4075 C C . TRP A 1 496 ? -25.805 17.284 55.549 1.00 82.19 496 TRP A C 1
ATOM 4077 O O . TRP A 1 496 ? -25.570 16.681 54.502 1.00 82.19 496 TRP A O 1
ATOM 4087 N N . HIS A 1 497 ? -26.431 18.465 55.541 1.00 82.50 497 HIS A N 1
ATOM 4088 C CA . HIS A 1 497 ? -26.808 19.158 54.312 1.00 82.50 497 HIS A CA 1
ATOM 4089 C C . HIS A 1 497 ? -25.597 19.544 53.465 1.00 82.50 497 HIS A C 1
ATOM 4091 O O . HIS A 1 497 ? -25.658 19.423 52.241 1.00 82.50 497 HIS A O 1
ATOM 4097 N N . LYS A 1 498 ? -24.497 19.980 54.089 1.00 83.56 498 LYS A N 1
ATOM 4098 C CA . LYS A 1 498 ? -23.249 20.297 53.389 1.00 83.56 498 LYS A CA 1
ATOM 4099 C C . LYS A 1 498 ? 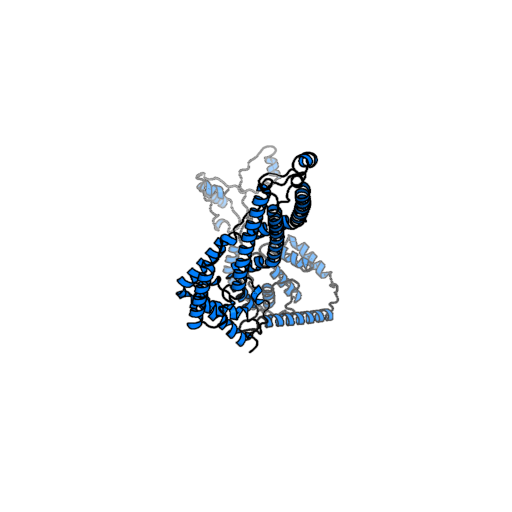-22.654 19.048 52.728 1.00 83.56 498 LYS A C 1
ATOM 4101 O O . LYS A 1 498 ? -22.362 19.099 51.536 1.00 83.56 498 LYS A O 1
ATOM 4106 N N . ILE A 1 499 ? -22.564 17.924 53.445 1.00 82.25 499 ILE A N 1
ATOM 4107 C CA . ILE A 1 499 ? -22.083 16.637 52.910 1.00 82.25 499 ILE A CA 1
ATOM 4108 C C . ILE A 1 499 ? -22.995 16.157 51.774 1.00 82.25 499 ILE A C 1
ATOM 4110 O O . ILE A 1 499 ? -22.522 15.915 50.668 1.00 82.25 499 ILE A O 1
ATOM 4114 N N . ASN A 1 500 ? -24.314 16.111 51.980 1.00 79.81 500 ASN A N 1
ATOM 4115 C CA . ASN A 1 500 ? -25.257 15.684 50.942 1.00 79.81 500 ASN A CA 1
ATOM 4116 C C . ASN A 1 500 ? -25.314 16.629 49.735 1.00 79.81 500 ASN A C 1
ATOM 4118 O O . ASN A 1 500 ? -25.696 16.191 48.650 1.00 79.81 500 ASN A O 1
ATOM 4122 N N . LYS A 1 501 ? -24.948 17.908 49.883 1.00 81.56 501 LYS A N 1
ATOM 4123 C CA . LYS A 1 501 ? -24.770 18.825 48.751 1.00 81.56 501 LYS A CA 1
ATOM 4124 C C . LYS A 1 501 ? -23.508 18.475 47.959 1.00 81.56 501 LYS A C 1
ATOM 4126 O O . LYS A 1 501 ? -23.601 18.333 46.745 1.00 81.56 501 LYS A O 1
ATOM 4131 N N . LEU A 1 502 ? -22.379 18.271 48.643 1.00 76.56 502 LEU A N 1
ATOM 4132 C CA . LEU A 1 502 ? -21.104 17.872 48.030 1.00 76.56 502 LEU A CA 1
ATOM 4133 C C . LEU A 1 502 ? -21.212 16.523 47.299 1.00 76.56 502 LEU A C 1
ATOM 4135 O O . LEU A 1 502 ? -20.713 16.379 46.187 1.00 76.56 502 LEU A O 1
ATOM 4139 N N . VAL A 1 503 ? -21.932 15.563 47.884 1.00 72.12 503 VAL A N 1
ATOM 4140 C CA . VAL A 1 503 ? -22.183 14.240 47.286 1.00 72.12 503 VAL A CA 1
ATOM 4141 C C . VAL A 1 503 ? -23.299 14.286 46.235 1.00 72.12 503 VAL A C 1
ATOM 4143 O O . VAL A 1 503 ? -23.321 13.483 45.302 1.00 72.12 503 VAL A O 1
ATOM 4146 N N . GLY A 1 504 ? -24.276 15.184 46.409 1.00 60.50 504 GLY A N 1
ATOM 4147 C CA . GLY A 1 504 ? -25.576 15.090 45.759 1.00 60.50 504 GLY A CA 1
ATOM 4148 C C . GLY A 1 504 ? -25.885 16.042 44.619 1.00 60.50 504 GLY A C 1
ATOM 4149 O O . GLY A 1 504 ? -26.890 15.809 43.940 1.00 60.50 504 GLY A O 1
ATOM 4150 N N . GLU A 1 505 ? -25.046 17.036 44.355 1.00 54.53 505 GLU A N 1
ATOM 4151 C CA . GLU A 1 505 ? -24.879 17.505 42.982 1.00 54.53 505 GLU A CA 1
ATOM 4152 C C . GLU A 1 505 ? -24.398 16.289 42.171 1.00 54.53 505 GLU A C 1
ATOM 4154 O O . GLU A 1 505 ? -23.472 15.611 42.599 1.00 54.53 505 GLU A O 1
ATOM 4159 N N . ASN A 1 506 ? -25.044 15.952 41.048 1.00 49.84 506 ASN A N 1
ATOM 4160 C CA . ASN A 1 506 ? -24.819 14.742 40.225 1.00 49.84 506 ASN A CA 1
ATOM 4161 C C . ASN A 1 506 ? -23.356 14.486 39.766 1.00 49.84 506 ASN A C 1
ATOM 4163 O O . ASN A 1 506 ? -23.117 13.606 38.943 1.00 49.84 506 ASN A O 1
ATOM 4167 N N . ALA A 1 507 ? -22.387 15.259 40.247 1.00 56.09 507 ALA A N 1
ATOM 4168 C CA . ALA A 1 507 ? -20.977 15.190 39.949 1.00 56.09 507 ALA A CA 1
ATOM 4169 C C . ALA A 1 507 ? -20.254 14.089 40.738 1.00 56.09 507 ALA A C 1
ATOM 4171 O O . ALA A 1 507 ? -19.662 13.242 40.097 1.00 56.09 507 ALA A O 1
ATOM 4172 N N . MET A 1 508 ? -20.268 14.031 42.075 1.00 61.50 508 MET A N 1
ATOM 4173 C CA . MET A 1 508 ? -19.218 13.283 42.800 1.00 61.50 508 MET A CA 1
ATOM 4174 C C . MET A 1 508 ? -19.283 11.756 42.642 1.00 61.50 508 MET A C 1
ATOM 4176 O O . MET A 1 508 ? -18.264 11.139 42.344 1.00 61.50 508 MET A O 1
ATOM 4180 N N . ASN A 1 509 ? -20.471 11.156 42.765 1.00 60.91 509 ASN A N 1
ATOM 4181 C CA . ASN A 1 509 ? -20.627 9.703 42.631 1.00 60.91 509 ASN A CA 1
ATOM 4182 C C . ASN A 1 509 ? -20.432 9.238 41.176 1.00 60.91 509 ASN A C 1
ATOM 4184 O O . ASN A 1 509 ? -19.733 8.264 40.914 1.00 60.91 509 ASN A O 1
ATOM 4188 N N . ASN A 1 510 ? -20.959 10.003 40.213 1.00 62.50 510 ASN A N 1
ATOM 4189 C CA . ASN A 1 510 ? -20.707 9.765 38.790 1.00 62.50 510 ASN A CA 1
ATOM 4190 C C . ASN A 1 510 ? -19.242 10.025 38.416 1.00 62.50 510 ASN A C 1
ATOM 4192 O O . ASN A 1 510 ? -18.709 9.335 37.565 1.00 62.50 510 ASN A O 1
ATOM 4196 N N . THR A 1 511 ? -18.574 10.992 39.049 1.00 66.94 511 THR A N 1
ATOM 4197 C CA . THR A 1 511 ? -17.148 11.283 38.829 1.00 66.94 511 THR A CA 1
ATOM 4198 C C . THR A 1 511 ? -16.292 10.151 39.377 1.00 66.94 511 THR A C 1
ATOM 4200 O O . THR A 1 511 ? -15.400 9.704 38.674 1.00 66.94 511 THR A O 1
ATOM 4203 N N . ASN A 1 512 ? -16.593 9.628 40.569 1.00 68.81 512 ASN A N 1
ATOM 4204 C CA . ASN A 1 512 ? -15.902 8.465 41.125 1.00 68.81 512 ASN A CA 1
ATOM 4205 C C . ASN A 1 512 ? -16.087 7.228 40.226 1.00 68.81 512 ASN A C 1
ATOM 4207 O O . ASN A 1 512 ? -15.106 6.603 39.838 1.00 68.81 512 ASN A O 1
ATOM 4211 N N . LEU A 1 513 ? -17.325 6.931 39.807 1.00 68.69 513 LEU A N 1
ATOM 4212 C CA . LEU A 1 513 ? -17.616 5.827 38.884 1.00 68.69 513 LEU A CA 1
ATOM 4213 C C . LEU A 1 513 ? -16.937 6.011 37.520 1.00 68.69 513 LEU A C 1
ATOM 4215 O O . LEU A 1 513 ? -16.305 5.080 37.033 1.00 68.69 513 LEU A O 1
ATOM 4219 N N . ASN A 1 514 ? -16.993 7.210 36.933 1.00 73.00 514 ASN A N 1
ATOM 4220 C CA . ASN A 1 514 ? -16.329 7.514 35.664 1.00 73.00 514 ASN A CA 1
ATOM 4221 C C . ASN A 1 514 ? -14.804 7.387 35.780 1.00 73.00 514 ASN A C 1
ATOM 4223 O O . ASN A 1 514 ? -14.170 6.814 34.901 1.00 73.00 514 ASN A O 1
ATOM 4227 N N . LEU A 1 515 ? -14.197 7.893 36.859 1.00 73.94 515 LEU A N 1
ATOM 4228 C CA . LEU A 1 515 ? -12.757 7.763 37.085 1.00 73.94 515 LEU A CA 1
ATOM 4229 C C . LEU A 1 515 ? -12.362 6.293 37.283 1.00 73.94 515 LEU A C 1
ATOM 4231 O O . LEU A 1 515 ? -11.371 5.851 36.710 1.00 73.94 515 LEU A O 1
ATOM 4235 N N . GLN A 1 516 ? -13.160 5.511 38.012 1.00 73.81 516 GLN A N 1
ATOM 4236 C CA . GLN A 1 516 ? -12.950 4.069 38.168 1.00 73.81 516 GLN A CA 1
ATOM 4237 C C . GLN A 1 516 ? -13.117 3.298 36.848 1.00 73.81 516 GLN A C 1
ATOM 4239 O O . GLN A 1 516 ? -12.364 2.359 36.591 1.00 73.81 516 GLN A O 1
ATOM 4244 N N . GLU A 1 517 ? -14.061 3.681 35.983 1.00 74.56 517 GLU A N 1
ATOM 4245 C CA . GLU A 1 517 ? -14.188 3.108 34.636 1.00 74.56 517 GLU A CA 1
ATOM 4246 C C . GLU A 1 517 ? -12.986 3.437 33.750 1.00 74.56 517 GLU A C 1
ATOM 4248 O O . GLU A 1 517 ? -12.522 2.576 33.003 1.00 74.56 517 GLU A O 1
ATOM 4253 N N . ILE A 1 518 ? -12.425 4.639 33.868 1.00 70.19 518 ILE A N 1
ATOM 4254 C CA . ILE A 1 518 ? -11.214 4.995 33.126 1.00 70.19 518 ILE A CA 1
ATOM 4255 C C . ILE A 1 518 ? -10.002 4.212 33.657 1.00 70.19 518 ILE A C 1
ATOM 4257 O O . ILE A 1 518 ? -9.230 3.673 32.864 1.00 70.19 518 ILE A O 1
ATOM 4261 N N . ILE A 1 519 ? -9.881 4.043 34.979 1.00 75.44 519 ILE A N 1
ATOM 4262 C CA . ILE A 1 519 ? -8.844 3.198 35.598 1.00 75.44 519 ILE A CA 1
ATOM 4263 C C . ILE A 1 519 ? -8.974 1.737 35.137 1.00 75.44 519 ILE A C 1
ATOM 4265 O O . ILE A 1 519 ? -7.961 1.094 34.868 1.00 75.44 519 ILE A O 1
ATOM 4269 N N . ARG A 1 520 ? -10.196 1.209 34.953 1.00 79.56 520 ARG A N 1
ATOM 4270 C CA . ARG A 1 520 ? -10.400 -0.133 34.364 1.00 79.56 520 ARG A CA 1
ATOM 4271 C C . ARG A 1 520 ? -9.763 -0.269 32.986 1.00 79.56 520 ARG A C 1
ATOM 4273 O O . ARG A 1 520 ? -9.201 -1.320 32.702 1.00 79.56 520 ARG A O 1
ATOM 4280 N N . GLY A 1 521 ? -9.824 0.770 32.152 1.00 75.62 521 GLY A N 1
ATOM 4281 C CA . GLY A 1 521 ? -9.189 0.774 30.829 1.00 75.62 521 GLY A CA 1
ATOM 4282 C C . GLY A 1 521 ? -7.657 0.727 30.876 1.00 75.62 521 GLY A C 1
ATOM 4283 O O . GLY A 1 521 ? -7.013 0.356 29.896 1.00 75.62 521 GLY A O 1
ATOM 4284 N N . PHE A 1 522 ? -7.070 1.074 32.020 1.00 74.25 522 PHE A N 1
ATOM 4285 C CA . PHE A 1 522 ? -5.630 1.087 32.251 1.00 74.25 522 PHE A CA 1
ATOM 4286 C C . PHE A 1 522 ? -5.103 -0.228 32.855 1.00 74.25 522 PHE A C 1
ATOM 4288 O O . PHE A 1 522 ? -3.896 -0.476 32.842 1.00 74.25 522 PHE A O 1
ATOM 4295 N N . LEU A 1 523 ? -5.996 -1.088 33.360 1.00 77.88 523 LEU A N 1
ATOM 4296 C CA . LEU A 1 523 ? -5.651 -2.373 33.962 1.00 77.88 523 LEU A CA 1
ATOM 4297 C C . LEU A 1 523 ? -5.476 -3.498 32.919 1.00 77.88 523 LEU A C 1
ATOM 4299 O O . LEU A 1 523 ? -6.191 -3.516 31.917 1.00 77.88 523 LEU A O 1
ATOM 4303 N N . PRO A 1 524 ? -4.591 -4.484 33.179 1.00 82.56 524 PRO A N 1
ATOM 4304 C CA . PRO A 1 524 ? -3.716 -4.595 34.350 1.00 82.56 524 PRO A CA 1
ATOM 4305 C C . PRO A 1 524 ? -2.435 -3.750 34.214 1.00 82.56 524 PRO A C 1
ATOM 4307 O O . PRO A 1 524 ? -1.559 -4.036 33.400 1.00 82.56 524 PRO A O 1
ATOM 4310 N N . PHE A 1 525 ? -2.300 -2.717 35.053 1.00 85.38 525 PHE A N 1
ATOM 4311 C CA . PHE A 1 525 ? -1.141 -1.818 35.040 1.00 85.38 525 PHE A CA 1
ATOM 4312 C C . PHE A 1 525 ? 0.142 -2.532 35.467 1.00 85.38 525 PHE A C 1
ATOM 4314 O O . PHE A 1 525 ? 1.187 -2.348 34.852 1.00 85.38 525 PHE A O 1
ATOM 4321 N N . GLU A 1 526 ? 0.040 -3.393 36.481 1.00 86.88 526 GLU A N 1
ATOM 4322 C CA . GLU A 1 526 ? 1.153 -4.206 36.966 1.00 86.88 526 GLU A CA 1
ATOM 4323 C C . GLU A 1 526 ? 1.773 -5.044 35.842 1.00 86.88 526 GLU A C 1
ATOM 4325 O O . GLU A 1 526 ? 2.990 -5.044 35.688 1.00 86.88 526 GLU A O 1
ATOM 4330 N N . THR A 1 527 ? 0.947 -5.675 35.003 1.00 87.75 527 THR A N 1
ATOM 4331 C CA . THR A 1 527 ? 1.419 -6.453 33.851 1.00 87.75 527 THR A CA 1
ATOM 4332 C C . THR A 1 527 ? 2.164 -5.571 32.857 1.00 87.75 527 THR A C 1
ATOM 4334 O O . THR A 1 527 ? 3.250 -5.930 32.432 1.00 87.75 527 THR A O 1
ATOM 4337 N N . HIS A 1 528 ? 1.659 -4.373 32.549 1.00 87.25 528 HIS A N 1
ATOM 4338 C CA . HIS A 1 528 ? 2.361 -3.459 31.644 1.00 87.25 528 HIS A CA 1
ATOM 4339 C C . HIS A 1 528 ? 3.719 -2.985 32.177 1.00 87.25 528 HIS A C 1
ATOM 4341 O O . HIS A 1 528 ? 4.652 -2.807 31.395 1.00 87.25 528 HIS A O 1
ATOM 4347 N N . VAL A 1 529 ? 3.839 -2.775 33.491 1.00 89.50 529 VAL A N 1
ATOM 4348 C CA . VAL A 1 529 ? 5.121 -2.448 34.133 1.00 89.50 529 VAL A CA 1
ATOM 4349 C C . VAL A 1 529 ? 6.058 -3.658 34.101 1.00 89.50 529 VAL A C 1
ATOM 4351 O O . VAL A 1 529 ? 7.234 -3.500 33.777 1.00 89.50 529 VAL A O 1
ATOM 4354 N N . GLN A 1 530 ? 5.551 -4.860 34.386 1.00 89.75 530 GLN A N 1
ATOM 4355 C CA . GLN A 1 530 ? 6.322 -6.107 34.355 1.00 89.75 530 GLN A CA 1
ATOM 4356 C C . GLN A 1 530 ? 6.836 -6.433 32.950 1.00 89.75 530 GLN A C 1
ATOM 4358 O O . GLN A 1 530 ? 8.031 -6.682 32.807 1.00 89.75 530 GLN A O 1
ATOM 4363 N N . ASP A 1 531 ? 5.976 -6.356 31.933 1.00 89.44 531 ASP A N 1
ATOM 4364 C CA . ASP A 1 531 ? 6.326 -6.585 30.528 1.00 89.44 531 ASP A CA 1
ATOM 4365 C C . ASP A 1 531 ? 7.450 -5.633 30.098 1.00 89.44 531 ASP A C 1
ATOM 4367 O O . ASP A 1 531 ? 8.502 -6.072 29.640 1.00 89.44 531 ASP A O 1
ATOM 4371 N N . LEU A 1 532 ? 7.292 -4.327 30.356 1.00 90.50 532 LEU A N 1
ATOM 4372 C CA . LEU A 1 532 ? 8.317 -3.335 30.026 1.00 90.50 532 LEU A CA 1
ATOM 4373 C C . LEU A 1 532 ? 9.629 -3.587 30.783 1.00 90.50 532 LEU A C 1
ATOM 4375 O O . LEU A 1 532 ? 10.712 -3.471 30.215 1.00 90.50 532 LEU A O 1
ATOM 4379 N N . THR A 1 533 ? 9.548 -3.935 32.067 1.00 92.25 533 THR A N 1
ATOM 4380 C CA . THR A 1 533 ? 10.732 -4.254 32.877 1.00 92.25 533 THR A CA 1
ATOM 4381 C C . THR A 1 533 ? 11.461 -5.471 32.312 1.00 92.25 533 THR A C 1
ATOM 4383 O O . THR A 1 533 ? 12.691 -5.495 32.267 1.00 92.25 533 THR A O 1
ATOM 4386 N N . GLN A 1 534 ? 10.715 -6.480 31.863 1.00 91.69 534 GLN A N 1
ATOM 4387 C CA . GLN A 1 534 ? 11.264 -7.682 31.257 1.00 91.69 534 GLN A CA 1
ATOM 4388 C C . GLN A 1 534 ? 11.906 -7.387 29.894 1.00 91.69 534 GLN A C 1
ATOM 4390 O O . GLN A 1 534 ? 13.033 -7.822 29.665 1.00 91.69 534 GLN A O 1
ATOM 4395 N N . ASP A 1 535 ? 11.268 -6.583 29.043 1.00 89.88 535 ASP A N 1
ATOM 4396 C CA . ASP A 1 535 ? 11.829 -6.137 27.760 1.00 89.88 535 ASP A CA 1
ATOM 4397 C C . ASP A 1 535 ? 13.154 -5.382 27.950 1.00 89.88 535 ASP A C 1
ATOM 4399 O O . ASP A 1 535 ? 14.133 -5.610 27.233 1.00 89.88 535 ASP A O 1
ATOM 4403 N N . LEU A 1 536 ? 13.236 -4.521 28.969 1.00 91.75 536 LEU A N 1
ATOM 4404 C CA . LEU A 1 536 ? 14.468 -3.808 29.309 1.00 91.75 536 LEU A CA 1
ATOM 4405 C C . LEU A 1 536 ? 15.552 -4.736 29.871 1.00 91.75 536 LEU A C 1
ATOM 4407 O O . LEU A 1 536 ? 16.732 -4.557 29.564 1.00 91.75 536 LEU A O 1
ATOM 4411 N N . LYS A 1 537 ? 15.188 -5.759 30.650 1.00 92.19 537 LYS A N 1
ATOM 4412 C CA . LYS A 1 537 ? 16.143 -6.793 31.085 1.00 92.19 537 LYS A CA 1
ATOM 4413 C C . LYS A 1 537 ? 16.678 -7.581 29.891 1.00 92.19 537 LYS A C 1
ATOM 4415 O O . LYS A 1 537 ? 17.891 -7.761 29.787 1.00 92.19 537 LYS A O 1
ATOM 4420 N N . PHE A 1 538 ? 15.818 -7.947 28.940 1.00 90.75 538 PHE A N 1
ATOM 4421 C CA . PHE A 1 538 ? 16.244 -8.593 27.699 1.00 90.75 538 PHE A CA 1
ATOM 4422 C C . PHE A 1 538 ? 17.179 -7.710 26.866 1.00 90.75 538 PHE A C 1
ATOM 4424 O O . PHE A 1 538 ? 18.147 -8.230 26.307 1.00 90.75 538 PHE A O 1
ATOM 4431 N N . CYS A 1 539 ? 16.965 -6.389 26.835 1.00 89.75 539 CYS A N 1
ATOM 4432 C CA . CYS A 1 539 ? 17.909 -5.443 26.230 1.00 89.75 539 CYS A CA 1
ATOM 4433 C C . CYS A 1 539 ? 19.318 -5.547 26.847 1.00 89.75 539 CYS A C 1
ATOM 4435 O O . CYS A 1 539 ? 20.313 -5.492 26.123 1.00 89.75 539 CYS A O 1
ATOM 4437 N N . LEU A 1 540 ? 19.425 -5.692 28.174 1.00 89.94 540 LEU A N 1
ATOM 4438 C CA . LEU A 1 540 ? 20.718 -5.814 28.860 1.00 89.94 540 LEU A CA 1
ATOM 4439 C C . LEU A 1 540 ? 21.384 -7.177 28.619 1.00 89.94 540 LEU A C 1
ATOM 4441 O O . LEU A 1 540 ? 22.598 -7.240 28.420 1.00 89.94 540 LEU A O 1
ATOM 4445 N N . GLU A 1 541 ? 20.604 -8.259 28.608 1.00 89.38 541 GLU A N 1
ATOM 4446 C CA . GLU A 1 541 ? 21.095 -9.619 28.342 1.00 89.38 541 GLU A CA 1
ATOM 4447 C C . GLU A 1 541 ? 21.617 -9.779 26.905 1.00 89.38 541 GLU A C 1
ATOM 4449 O O . GLU A 1 541 ? 22.595 -10.491 26.663 1.00 89.38 541 GLU A O 1
ATOM 4454 N N . ASN A 1 542 ? 21.012 -9.065 25.952 1.00 88.19 542 ASN A N 1
ATOM 4455 C CA . ASN A 1 542 ? 21.345 -9.128 24.528 1.00 88.19 542 ASN A CA 1
ATOM 4456 C C . ASN A 1 542 ? 22.299 -8.024 24.059 1.00 88.19 542 ASN A C 1
ATOM 4458 O O . ASN A 1 542 ? 22.401 -7.760 22.863 1.00 88.19 542 ASN A O 1
ATOM 4462 N N . ARG A 1 543 ? 23.085 -7.450 24.978 1.00 88.44 543 ARG A N 1
ATOM 4463 C CA . ARG A 1 543 ? 24.067 -6.387 24.703 1.00 88.44 543 ARG A CA 1
ATOM 4464 C C . ARG A 1 543 ? 24.970 -6.635 23.489 1.00 88.44 543 ARG A C 1
ATOM 4466 O O . ARG A 1 543 ? 25.357 -5.688 22.812 1.00 88.44 543 ARG A O 1
ATOM 4473 N N . LYS A 1 544 ? 25.301 -7.899 23.200 1.00 86.06 544 LYS A N 1
ATOM 4474 C CA . LYS A 1 544 ? 26.116 -8.295 22.038 1.00 86.06 544 LYS A CA 1
ATOM 4475 C C . LYS A 1 544 ? 25.564 -7.810 20.690 1.00 86.06 544 LYS A C 1
ATOM 4477 O O . LYS A 1 544 ? 26.354 -7.693 19.771 1.00 86.06 544 LYS A O 1
ATOM 4482 N N . TRP A 1 545 ? 24.257 -7.551 20.602 1.00 85.50 545 TRP A N 1
ATOM 4483 C CA . TRP A 1 545 ? 23.556 -7.118 19.391 1.00 85.50 545 TRP A CA 1
ATOM 4484 C C . TRP A 1 545 ? 23.301 -5.608 19.331 1.00 85.50 545 TRP A C 1
ATOM 4486 O O . TRP A 1 545 ? 22.694 -5.107 18.383 1.00 85.50 545 TRP A O 1
ATOM 4496 N N . PHE A 1 546 ? 23.706 -4.864 20.366 1.00 87.00 546 PHE A N 1
ATOM 4497 C CA . PHE A 1 546 ? 23.395 -3.443 20.468 1.00 87.00 546 PHE A CA 1
ATOM 4498 C C . PHE A 1 546 ? 24.017 -2.634 19.331 1.00 87.00 546 PHE A C 1
ATOM 4500 O O . PHE A 1 546 ? 23.395 -1.703 18.828 1.00 87.00 546 PHE A O 1
ATOM 4507 N N . LYS A 1 547 ? 25.249 -2.968 18.934 1.00 86.62 547 LYS A N 1
ATOM 4508 C CA . LYS A 1 547 ? 25.983 -2.230 17.905 1.00 86.62 547 LYS A CA 1
ATOM 4509 C C . LYS A 1 547 ? 25.297 -2.358 16.546 1.00 86.62 547 LYS A C 1
ATOM 4511 O O . LYS A 1 547 ? 25.081 -1.349 15.878 1.00 86.62 547 LYS A O 1
ATOM 4516 N N . GLU A 1 548 ? 24.944 -3.579 16.169 1.00 82.44 548 GLU A N 1
ATOM 4517 C CA . GLU A 1 548 ? 24.264 -3.921 14.923 1.00 82.44 548 GLU A CA 1
ATOM 4518 C C . GLU A 1 548 ? 22.901 -3.216 14.862 1.00 82.44 548 GLU A C 1
ATOM 4520 O O . GLU A 1 548 ? 22.630 -2.463 13.924 1.00 82.44 548 GLU A O 1
ATOM 4525 N N . TYR A 1 549 ? 22.097 -3.328 15.929 1.00 84.44 549 TYR A N 1
ATOM 4526 C CA . TYR A 1 549 ? 20.808 -2.640 16.026 1.00 84.44 549 TYR A CA 1
ATOM 4527 C C . TYR A 1 549 ? 20.943 -1.110 15.979 1.00 84.44 549 TYR A C 1
ATOM 4529 O O . TYR A 1 549 ? 20.182 -0.429 15.291 1.00 84.44 549 TYR A O 1
ATOM 4537 N N . HIS A 1 550 ? 21.912 -0.543 16.703 1.00 85.44 550 HIS A N 1
ATOM 4538 C CA . HIS A 1 550 ? 22.127 0.900 16.758 1.00 85.44 550 HIS A CA 1
ATOM 4539 C C . HIS A 1 550 ? 22.527 1.460 15.392 1.00 85.44 550 HIS A C 1
ATOM 4541 O O . HIS A 1 550 ? 21.998 2.490 14.981 1.00 85.44 550 HIS A O 1
ATOM 4547 N N . ASN A 1 551 ? 23.431 0.789 14.676 1.00 82.31 551 ASN A N 1
ATOM 4548 C CA . ASN A 1 551 ? 23.852 1.204 13.339 1.00 82.31 551 ASN A CA 1
ATOM 4549 C C . ASN A 1 551 ? 22.686 1.173 12.350 1.00 82.31 551 ASN A C 1
ATOM 4551 O O . ASN A 1 551 ? 22.476 2.138 11.616 1.00 82.31 551 ASN A O 1
ATOM 4555 N N . TRP A 1 552 ? 21.875 0.117 12.393 1.00 78.69 552 TRP A N 1
ATOM 4556 C CA . TRP A 1 552 ? 20.658 0.037 11.596 1.00 78.69 552 TRP A CA 1
ATOM 4557 C C . TRP A 1 552 ? 19.656 1.138 11.935 1.00 78.69 552 TRP A C 1
ATOM 4559 O O . TRP A 1 552 ? 19.128 1.818 11.051 1.00 78.69 552 TRP A O 1
ATOM 4569 N N . ARG A 1 553 ? 19.396 1.367 13.225 1.00 77.38 553 ARG A N 1
ATOM 4570 C CA . ARG A 1 553 ? 18.427 2.374 13.658 1.00 77.38 553 ARG A CA 1
ATOM 4571 C C . ARG A 1 553 ? 18.897 3.792 13.329 1.00 77.38 553 ARG A C 1
ATOM 4573 O O . ARG A 1 553 ? 18.087 4.593 12.871 1.00 77.38 553 ARG A O 1
ATOM 4580 N N . TYR A 1 554 ? 20.190 4.073 13.472 1.00 80.56 554 TYR A N 1
ATOM 4581 C CA . TYR A 1 554 ? 20.809 5.326 13.039 1.00 80.56 554 TYR A CA 1
ATOM 4582 C C . TYR A 1 554 ? 20.657 5.541 11.529 1.00 80.56 554 TYR A C 1
ATOM 4584 O O . TYR A 1 554 ? 20.177 6.591 11.096 1.00 80.56 554 TYR A O 1
ATOM 4592 N N . PHE A 1 555 ? 20.953 4.514 10.728 1.00 73.19 555 PHE A N 1
ATOM 4593 C CA . PHE A 1 555 ? 20.779 4.554 9.278 1.00 73.19 555 PHE A CA 1
ATOM 4594 C C . PHE A 1 555 ? 19.314 4.805 8.871 1.00 73.19 555 PHE A C 1
ATOM 4596 O O . PHE A 1 555 ? 19.028 5.699 8.075 1.00 73.19 555 PHE A O 1
ATOM 4603 N N . THR A 1 556 ? 18.355 4.079 9.458 1.00 69.12 556 THR A N 1
ATOM 4604 C CA . THR A 1 556 ? 16.921 4.275 9.158 1.00 69.12 556 THR A CA 1
ATOM 4605 C C . THR A 1 556 ? 16.412 5.662 9.562 1.00 69.12 556 THR A C 1
ATOM 4607 O O . THR A 1 556 ? 15.574 6.231 8.860 1.00 69.12 556 THR A O 1
ATOM 4610 N N . MET A 1 557 ? 16.927 6.243 10.650 1.00 67.25 557 MET A N 1
ATOM 4611 C CA . MET A 1 557 ? 16.600 7.611 11.064 1.00 67.25 557 MET A CA 1
ATOM 4612 C C . MET A 1 557 ? 17.161 8.656 10.095 1.00 67.25 557 MET A C 1
ATOM 4614 O O . MET A 1 557 ? 16.438 9.589 9.745 1.00 67.25 557 MET A O 1
ATOM 4618 N N . LEU A 1 558 ? 18.393 8.480 9.599 1.00 62.75 558 LEU A N 1
ATOM 4619 C CA . LEU A 1 558 ? 18.941 9.311 8.520 1.00 62.75 558 LEU A CA 1
ATOM 4620 C C . LEU A 1 558 ? 18.058 9.246 7.266 1.00 62.75 558 LEU A C 1
ATOM 4622 O O . LEU A 1 558 ? 17.811 10.275 6.645 1.00 62.75 558 LEU A O 1
ATOM 4626 N N . TRP A 1 559 ? 17.519 8.070 6.940 1.00 57.03 559 TRP A N 1
ATOM 4627 C CA . TRP A 1 559 ? 16.643 7.862 5.784 1.00 57.03 559 TRP A CA 1
ATOM 4628 C C . TRP A 1 559 ? 15.252 8.505 5.952 1.00 57.03 559 TRP A C 1
ATOM 4630 O O . TRP A 1 559 ? 14.787 9.211 5.061 1.00 57.03 559 TRP A O 1
ATOM 4640 N N . MET A 1 560 ? 14.596 8.340 7.112 1.00 49.22 560 MET A N 1
ATOM 4641 C CA . MET A 1 560 ? 13.277 8.943 7.395 1.00 49.22 560 MET A CA 1
ATOM 4642 C C . MET A 1 560 ? 13.315 10.477 7.485 1.00 49.22 560 MET A C 1
ATOM 4644 O O . MET A 1 560 ? 12.308 11.132 7.223 1.00 49.22 560 MET A O 1
ATOM 4648 N N . ILE A 1 561 ? 14.456 11.050 7.871 1.00 45.31 561 ILE A N 1
ATOM 4649 C CA . ILE A 1 561 ? 14.662 12.503 7.964 1.00 45.31 561 ILE A CA 1
ATOM 4650 C C . ILE A 1 561 ? 15.069 13.099 6.598 1.00 45.31 561 ILE A C 1
ATOM 4652 O O . ILE A 1 561 ? 14.868 14.291 6.351 1.00 45.31 561 ILE A O 1
ATOM 4656 N N . CYS A 1 562 ? 15.580 12.280 5.673 1.00 40.56 562 CYS A N 1
ATOM 4657 C CA . CYS A 1 562 ? 16.084 12.718 4.376 1.00 40.56 562 CYS A CA 1
ATOM 4658 C C . CYS A 1 562 ? 15.323 12.120 3.187 1.00 40.56 562 CYS A C 1
ATOM 4660 O O . CYS A 1 562 ? 15.835 11.255 2.480 1.00 40.56 562 CYS A O 1
ATOM 4662 N N . PRO A 1 563 ? 14.198 12.745 2.833 1.00 40.25 563 PRO A N 1
ATOM 4663 C CA . PRO A 1 563 ? 14.040 13.162 1.442 1.00 40.25 563 PRO A CA 1
ATOM 4664 C C . PRO A 1 563 ? 14.492 14.610 1.242 1.00 40.25 563 PRO A C 1
ATOM 4666 O O . PRO A 1 563 ? 14.828 14.996 0.134 1.00 40.25 563 PRO A O 1
ATOM 4669 N N . THR A 1 564 ? 14.540 15.418 2.307 1.00 34.53 564 THR A N 1
ATOM 4670 C CA . THR A 1 564 ? 14.715 16.879 2.195 1.00 34.53 564 THR A CA 1
ATOM 4671 C C . THR A 1 564 ? 16.093 17.376 2.640 1.00 34.53 564 THR A C 1
ATOM 4673 O O . THR A 1 564 ? 16.571 18.379 2.120 1.00 34.53 564 THR A O 1
ATOM 4676 N N . ILE A 1 565 ? 16.764 16.687 3.573 1.00 33.97 565 ILE A N 1
ATOM 4677 C CA . ILE A 1 565 ? 18.028 17.165 4.167 1.00 33.97 565 ILE A CA 1
ATOM 4678 C C . ILE A 1 565 ? 19.280 16.723 3.378 1.00 33.97 565 ILE A C 1
ATOM 4680 O O . ILE A 1 565 ? 20.256 17.469 3.349 1.00 33.97 565 ILE A O 1
ATOM 4684 N N . VAL A 1 566 ? 19.248 15.614 2.621 1.00 33.22 566 VAL A N 1
ATOM 4685 C CA . VAL A 1 566 ? 20.362 15.242 1.710 1.00 33.22 566 VAL A CA 1
ATOM 4686 C C . VAL A 1 566 ? 20.437 16.133 0.456 1.00 33.22 566 VAL A C 1
ATOM 4688 O O . VAL A 1 566 ? 21.494 16.242 -0.157 1.00 33.22 566 VAL A O 1
ATOM 4691 N N . PHE A 1 567 ? 19.371 16.852 0.093 1.00 33.62 567 PHE A N 1
ATOM 4692 C CA . PHE A 1 567 ? 19.370 17.730 -1.088 1.00 33.62 567 PHE A CA 1
ATOM 4693 C C . PHE A 1 567 ? 19.815 19.175 -0.817 1.00 33.62 567 PHE A C 1
ATOM 4695 O O . PHE A 1 567 ? 19.742 20.004 -1.728 1.00 33.62 567 PHE A O 1
ATOM 4702 N N . GLN A 1 568 ? 20.279 19.491 0.400 1.00 27.05 568 GLN A N 1
ATOM 4703 C CA . GLN A 1 568 ? 20.660 20.856 0.777 1.00 27.05 568 GLN A CA 1
ATOM 4704 C C . GLN A 1 568 ? 22.114 21.089 1.212 1.00 27.05 568 GLN A C 1
ATOM 4706 O O . GLN A 1 568 ? 22.387 22.161 1.741 1.00 27.05 568 GLN A O 1
ATOM 4711 N N . ASN A 1 569 ? 23.065 20.201 0.904 1.00 27.33 569 ASN A N 1
ATOM 4712 C CA . ASN A 1 569 ? 24.482 20.594 0.822 1.00 27.33 569 ASN A CA 1
ATOM 4713 C C . ASN A 1 569 ? 25.227 19.868 -0.293 1.00 27.33 569 ASN A C 1
ATOM 4715 O O . ASN A 1 569 ? 25.188 18.617 -0.311 1.00 27.33 569 ASN A O 1
#

Sequence (569 aa):
MISHIANDENIVIGDLPNDFLEDNLIDERETLEIVNEILAKFGVNAEIPKAIIETCPDKEVIEEKTGDKPWILWSGVFGLFKTQKQPIIKDSDRLAEDLDNFGEKEEIKIESFRTSNNTSVPTDPSQEEIINTIDKSEFKLIQGPPGTGKSQSLTAIITNTLENGKKILVVCEKKTALDVIYNNLKKLGLDKLIAIIDDVNRDRKEIIDIVRKMSETEQPEKRNFNEKDYDVKLEKYHEMIADFNKRHHNLLKSVFRGYNIQEMISEYLNLKKTVEKDDRLLLEIDFKFNDEEYEKIFTLIEQATDLYEEIPEETFVYDVLSKESFTEEHTIQAENQIHARIQSEIEFLENIETNCFTLSNFAIEKLPKESFEEYDQEVIENYGFNIEAALTYWKNLMAELEKLHAHFSNSKLLNTNTLSKKVKEFYSLYDNISKHIEHLTSIEDSLYQLSLEIEKLPEDIKSKNIDFKHSGKLKSFFSSKHKTIRHFQEIYEAIWHKINKLVGENAMNNTNLNLQEIIRGFLPFETHVQDLTQDLKFCLENRKWFKEYHNWRYFTMLWMICPTIVFQN

Foldseek 3Di:
DQVCCCPPVVQHQDDDPPVCCPVPDHDFVNVQVSVVVSVVSVVDPDRDPGDDDDDDDDPVVVCVVCPPHDDDDPDDDDDDDDDPDDDCVVVVVVCVVCVPVPDDDDPDPQDDLDPDLDFPADDDPVLSVCSVCVSVDPDDDDDDDPPPCPLVSVLRNCRRCVVSVHDDDDDDPDVVSVVSNLVVCVVVVCNLVDDDPPDPVVCVVVRVVSVVVVVVCPDDPPPPPPVVVVVVVVVVVVVVVVVVVVVVVQQVDDDAPRDGPVRVVVVVVVVCVVDPDDPVVCPPFDDPRDPVSVVVVVVLVVVLVVLVVPDDPLLCLLVQWALLLQQDADDPVSLVVLLVLLVVLLVVLVPQPLVLLDDDDQPLAQDDPVCLQKDDPVVLVVNLVSLVVVLVSLVSNLVSLVVLQVCLVPDNTRVPGPLNVLSVVLCVCSVLSVVLSVLSVLLNVLSVVLVVLLVVADPVPSPDMDGNPVLVVVCVVCVPCSVSVVVSSVSVVVSSVVSNVSNPPPCNVVSSVVSSVSSVVCPPVNVVSVVSSVSSVSCNVVSVCNNSSSNSSNSVVVVVVPVPVVVPD